Protein AF-A0AA96RI46-F1 (afdb_monomer)

Solvent-accessible surface area (backbone atoms only — not comparable to full-atom values): 29012 Å² total; per-residue (Å²): 142,86,82,88,88,84,88,84,90,83,90,84,85,89,88,83,91,77,85,73,82,79,80,74,73,82,66,78,65,83,76,91,75,81,84,80,93,59,85,74,66,47,48,87,58,18,66,79,43,68,87,56,55,70,72,60,40,50,50,47,32,60,31,29,71,68,66,50,48,71,58,78,46,93,45,34,50,52,57,80,39,73,35,31,41,30,59,48,28,44,33,53,22,52,59,70,65,52,79,62,52,81,82,60,65,77,58,88,30,82,73,49,44,55,82,41,70,85,53,14,86,30,46,25,26,46,53,35,23,37,75,71,60,32,50,80,50,83,42,97,45,36,56,57,44,82,42,74,33,33,32,16,62,49,24,37,26,47,35,29,65,64,73,44,88,68,59,60,85,50,90,62,38,36,50,50,16,41,51,51,17,34,77,60,55,20,38,64,84,89,68,60,42,84,42,72,28,28,38,49,54,50,50,52,35,47,50,23,33,31,54,44,38,63,69,66,49,82,74,75,75,74,74,75,73,76,74,78,73,78,72,78,78,79,74,84,77,79,81,86,80,87,77,87,85,83,89,82,89,87,84,86,85,85,89,82,82,90,80,80,86,76,81,81,78,77,81,72,82,82,77,77,80,70,57,66,38,42,44,37,46,55,43,68,63,58,41,84,39,49,59,65,38,64,45,44,78,48,52,84,41,85,88,45,50,36,19,32,31,62,85,56,50,88,46,45,97,85,38,52,70,65,52,97,86,59,81,43,68,35,77,55,67,40,28,40,18,27,27,19,42,43,92,92,40,42,67,22,56,77,30,77,34,50,38,39,60,41,77,86,75,75,77,78,75,81,74,85,83,78,47,27,45,63,71,49,54,47,53,47,94,80,30,38,36,39,40,30,37,75,37,51,45,33,58,78,37,49,36,37,34,86,28,35,34,39,40,61,73,87,58,64,105,80,69,80,65,42,59,42,83,40,34,40,65,80,46,62,33,33,34,42,29,35,40,58,90,57,90,76,73,91,49,90,82,60,46,49,43,35,36,42,41,43,68,33,22,18,83,86,68,37,47,27,54,83,75,64,32,63,47,74,26,67,39,69,75,69,81,82,76,82,119

Nearest PDB structures (foldseek):
  6cwf-assembly1_A  TM=8.469E-01  e=3.037E-09  Paenibacillus alvei
  7sv5-assembly2_B  TM=8.508E-01  e=4.024E-09  Paenibacillus alvei
  7sv6-assembly1_A  TM=8.430E-01  e=8.848E-09  Paenibacillus alvei
  3pyw-assembly1_A  TM=8.239E-01  e=1.053E-07  Bacillus anthracis
  6tqd-assembly5_E  TM=2.752E-01  e=3.485E-04  Escherichia coli O127:H6 str. E2348/69

Foldseek 3Di:
DDDDDDDDDDDDDDDDDDDDDPPPPPQFDPDDDDDDPDPQDALVQAPVSPPPDPVLSVLRRVCSVLVLADQSDRHHNQQFAFDFLLSLLSNLCSLLVQDFDQVDQDAQAPPAGCPPRPRNSSRSSNRSLVVLVLADAPDNRHNRRGDFDFQLRSLSSLCVSLVDDAQQPDVVSSPRSVVSCCVLQLADPPDDRGDTAGNSRSSSNSSSSSVSNVVSPPDPPPPPPPDPPPDDDPDDDDDDDDDDDDDDDDDDDDDDDDDDDDDDDDDDDDPDDQAAWFFKDKVVFADEDEFFDWIDIDGPPPPWWKFKDWAQDATDPPHDTDDPPDTDTPRAWTKMWMKTDDPRHHIYDIDIGTYHYDYPDDPPDPDPDDWKFWPAWEDDPQQKIKTFIPAFWDFVQQFPQVQKFKDWVPPDDPDDTDTFPTWGPPDRGMIMGGGNVDDQDPPPQWTWMFMFGWRTTGPVRDIHDGPSSGDTHTHHDPPVPPD

Sequence (483 aa):
MRKRFLKPIAVLTIGALLTLPAMASAQEPASANAGHAGPSKISNDFKDLAGVDAALKAKIDALLSKGVFDGVSDDTFGIDQNMTRAQFAKVLSLIYGVKVDSSVKSSTFSDVHADDAANGWALPYIEAAKKAGLIDGMTDTTFDPGDNLTMGQFATALVKGLGKKVDVSGNPWYSDAVKLAIETKVLPEGTDGSKLTTRTDLIVGAYGGQQAYEAAKPTPTPTPTPTPTSTATPTPTDPPVYTDPVPSSTPSPTPAPSETPVPSQTPAPIETPVPTVAAPSANPSGGIVLYETKVSLSSSTEGATIYYTMDGSTPTVNSSVYGPDTIIEIIEAKTIKAIAVKEGMADSAVMSESYTVYLVVTPPSPLPVVPPTVSNAVYELGGILKVTFNLPVDEASAENVENYQLFNMFIGPMGTGFNPSTATLVSPTEVVLDISNWYIPPFLGQSFIQISITGVKGESGQETPFGNGSISCQIILSETLYN

Structure (mmCIF, N/CA/C/O backbone):
data_AF-A0AA96RI46-F1
#
_entry.id   AF-A0AA96RI46-F1
#
loop_
_atom_site.group_PDB
_atom_site.id
_atom_site.type_symbol
_atom_site.label_atom_id
_atom_site.label_alt_id
_atom_site.label_comp_id
_atom_site.label_asym_id
_atom_site.label_entity_id
_atom_site.label_seq_id
_atom_site.pdbx_PDB_ins_code
_atom_site.Cartn_x
_atom_site.Cartn_y
_atom_site.Cartn_z
_atom_site.occupancy
_atom_site.B_iso_or_equiv
_atom_site.auth_seq_id
_atom_site.auth_comp_id
_atom_site.auth_asym_id
_atom_site.auth_atom_id
_atom_site.pdbx_PDB_model_num
ATOM 1 N N . MET A 1 1 ? 50.439 -30.797 -21.793 1.00 44.22 1 MET A N 1
ATOM 2 C CA . MET A 1 1 ? 51.308 -31.309 -20.704 1.00 44.22 1 MET A CA 1
ATOM 3 C C . MET A 1 1 ? 52.209 -30.193 -20.190 1.00 44.22 1 MET A C 1
ATOM 5 O O . MET A 1 1 ? 53.057 -29.751 -20.946 1.00 44.22 1 MET A O 1
ATOM 9 N N . ARG A 1 2 ? 52.024 -29.761 -18.936 1.00 37.09 2 ARG A N 1
ATOM 10 C CA . ARG A 1 2 ? 53.004 -29.137 -18.009 1.00 37.09 2 ARG A CA 1
ATOM 11 C C . ARG A 1 2 ? 52.241 -28.928 -16.687 1.00 37.09 2 ARG A C 1
ATOM 13 O O . ARG A 1 2 ? 51.418 -28.035 -16.599 1.00 37.09 2 ARG A O 1
ATOM 20 N N . LYS A 1 3 ? 52.054 -30.005 -15.918 1.00 35.06 3 LYS A N 1
ATOM 21 C CA . LYS A 1 3 ? 52.792 -30.398 -14.696 1.00 35.06 3 LYS A CA 1
ATOM 22 C C . LYS A 1 3 ? 52.710 -29.369 -13.551 1.00 35.06 3 LYS A C 1
ATOM 24 O O . LYS A 1 3 ? 53.384 -28.351 -13.567 1.00 35.06 3 LYS A O 1
ATOM 29 N N . ARG A 1 4 ? 51.884 -29.759 -12.569 1.00 40.72 4 ARG A N 1
ATOM 30 C CA . ARG A 1 4 ? 51.767 -29.336 -11.162 1.00 40.72 4 ARG A CA 1
ATOM 31 C C . ARG A 1 4 ? 53.091 -28.915 -10.512 1.00 40.72 4 ARG A C 1
ATOM 33 O O . ARG A 1 4 ? 54.067 -29.647 -10.638 1.00 40.72 4 ARG A O 1
ATOM 40 N N . PHE A 1 5 ? 53.021 -27.910 -9.639 1.00 38.81 5 PHE A N 1
ATOM 41 C CA . PHE A 1 5 ? 53.684 -27.956 -8.334 1.00 38.81 5 PHE A CA 1
ATOM 42 C C . PHE A 1 5 ? 52.701 -27.531 -7.240 1.00 38.81 5 PHE A C 1
ATOM 44 O O . PHE A 1 5 ? 51.982 -26.547 -7.363 1.00 38.81 5 PHE A O 1
ATOM 51 N N . LEU A 1 6 ? 52.647 -28.362 -6.206 1.00 33.09 6 LEU A N 1
ATOM 52 C CA . LEU A 1 6 ? 51.838 -28.263 -5.000 1.00 33.09 6 LEU A CA 1
ATOM 53 C C . LEU A 1 6 ? 52.822 -28.309 -3.819 1.00 33.09 6 LEU A C 1
ATOM 55 O O . LEU A 1 6 ? 53.806 -29.046 -3.939 1.00 33.09 6 LEU A O 1
ATOM 59 N N . LYS A 1 7 ? 52.450 -27.664 -2.695 1.00 34.22 7 LYS A N 1
ATOM 60 C CA . LYS A 1 7 ? 52.842 -27.890 -1.272 1.00 34.22 7 LYS A CA 1
ATOM 61 C C . LYS A 1 7 ? 53.678 -26.766 -0.587 1.00 34.22 7 LYS A C 1
ATOM 63 O O . LYS A 1 7 ? 54.442 -26.116 -1.287 1.00 34.22 7 LYS A O 1
ATOM 68 N N . PRO A 1 8 ? 53.711 -26.673 0.773 1.00 43.47 8 PRO A N 1
ATOM 69 C CA . PRO A 1 8 ? 52.581 -26.620 1.737 1.00 43.47 8 PRO A CA 1
ATOM 70 C C . PRO A 1 8 ? 52.885 -25.793 3.052 1.00 43.47 8 PRO A C 1
ATOM 72 O O . PRO A 1 8 ? 53.991 -25.296 3.209 1.00 43.47 8 PRO A O 1
ATOM 75 N N . ILE A 1 9 ? 51.947 -25.788 4.030 1.00 29.34 9 ILE A N 1
ATOM 76 C CA . ILE A 1 9 ? 52.097 -25.574 5.514 1.00 29.34 9 ILE A CA 1
ATOM 77 C C . ILE A 1 9 ? 52.425 -24.122 5.977 1.00 29.34 9 ILE A C 1
ATOM 79 O O . ILE A 1 9 ? 53.428 -23.554 5.581 1.00 29.34 9 ILE A O 1
ATOM 83 N N . ALA A 1 10 ? 51.621 -23.459 6.826 1.00 29.02 10 ALA A N 1
ATOM 84 C CA . ALA A 1 10 ? 51.586 -23.716 8.271 1.00 29.02 10 ALA A CA 1
ATOM 85 C C . ALA A 1 10 ? 50.293 -23.284 8.989 1.00 29.02 10 ALA A C 1
ATOM 87 O O . ALA A 1 10 ? 49.741 -22.211 8.772 1.00 29.02 10 ALA A O 1
ATOM 88 N N . VAL A 1 11 ? 49.886 -24.171 9.896 1.00 31.62 11 VAL A N 1
ATOM 89 C CA . VAL A 1 11 ? 48.886 -24.027 10.953 1.00 31.62 11 VAL A CA 1
ATOM 90 C C . VAL A 1 11 ? 49.450 -23.143 12.071 1.00 31.62 11 VAL A C 1
ATOM 92 O O . VAL A 1 11 ? 50.557 -23.402 12.539 1.00 31.62 11 VAL A O 1
ATOM 95 N N . LEU A 1 12 ? 48.666 -22.179 12.560 1.00 28.02 12 LEU A N 1
ATOM 96 C CA . LEU A 1 12 ? 48.793 -21.670 13.926 1.00 28.02 12 LEU A CA 1
ATOM 97 C C . LEU A 1 12 ? 47.392 -21.510 14.530 1.00 28.02 12 LEU A C 1
ATOM 99 O O . LEU A 1 12 ? 46.624 -20.624 14.168 1.00 28.02 12 LEU A O 1
ATOM 103 N N . THR A 1 13 ? 47.062 -22.437 15.419 1.00 30.72 13 THR A N 1
ATOM 104 C CA . THR A 1 13 ? 45.923 -22.410 16.341 1.00 30.72 13 THR A CA 1
ATOM 105 C C . THR A 1 13 ? 46.302 -21.741 17.668 1.00 30.72 13 THR A C 1
ATOM 107 O O . THR A 1 13 ? 47.483 -21.679 18.002 1.00 30.72 13 THR A O 1
ATOM 110 N N . ILE A 1 14 ? 45.259 -21.402 18.445 1.00 30.70 14 ILE A N 1
ATOM 111 C CA . ILE A 1 14 ? 45.173 -20.781 19.790 1.00 30.70 14 ILE A CA 1
ATOM 112 C C . ILE A 1 14 ? 44.873 -19.276 19.667 1.00 30.70 14 ILE A C 1
ATOM 114 O O . ILE A 1 14 ? 45.691 -18.524 19.166 1.00 30.70 14 ILE A O 1
ATOM 118 N N . GLY A 1 15 ? 43.728 -18.733 20.078 1.00 26.88 15 GLY A N 1
ATOM 119 C CA . GLY A 1 15 ? 42.655 -19.232 20.933 1.00 26.88 15 GLY A CA 1
ATOM 120 C C . GLY A 1 15 ? 42.242 -18.098 21.873 1.00 26.88 15 GLY A C 1
ATOM 121 O O . GLY A 1 15 ? 43.018 -17.737 22.746 1.00 26.88 15 GLY A O 1
ATOM 122 N N . ALA A 1 16 ? 41.046 -17.536 21.699 1.00 29.47 16 ALA A N 1
ATOM 123 C CA . ALA A 1 16 ? 40.357 -16.771 22.737 1.00 29.47 16 ALA A CA 1
ATOM 124 C C . ALA A 1 16 ? 38.857 -16.755 22.425 1.00 29.47 16 ALA A C 1
ATOM 126 O O . ALA A 1 16 ? 38.363 -16.028 21.569 1.00 29.47 16 ALA A O 1
ATOM 127 N N . LEU A 1 17 ? 38.179 -17.657 23.121 1.00 31.42 17 LEU A N 1
ATOM 128 C CA . LEU A 1 17 ? 36.746 -17.846 23.200 1.00 31.42 17 LEU A CA 1
ATOM 129 C C . LEU A 1 17 ? 36.117 -16.637 23.914 1.00 31.42 17 LEU A C 1
ATOM 131 O O . LEU A 1 17 ? 36.340 -16.439 25.105 1.00 31.42 17 LEU A O 1
ATOM 135 N N . LEU A 1 18 ? 35.320 -15.855 23.193 1.00 27.47 18 LEU A N 1
ATOM 136 C CA . LEU A 1 18 ? 34.316 -14.950 23.755 1.00 27.47 18 LEU A CA 1
ATOM 137 C C . LEU A 1 18 ? 33.045 -15.144 22.931 1.00 27.47 18 LEU A C 1
ATOM 139 O O . LEU A 1 18 ? 32.738 -14.414 21.994 1.00 27.47 18 LEU A O 1
ATOM 143 N N . THR A 1 19 ? 32.349 -16.232 23.243 1.00 29.31 19 THR A N 1
ATOM 144 C CA . THR A 1 19 ? 31.004 -16.508 22.751 1.00 29.31 19 THR A CA 1
ATOM 145 C C . THR A 1 19 ? 30.042 -15.531 23.414 1.00 29.31 19 THR A C 1
ATOM 147 O O . THR A 1 19 ? 29.664 -15.710 24.571 1.00 29.31 19 THR A O 1
ATOM 150 N N . LEU A 1 20 ? 29.644 -14.499 22.678 1.00 27.12 20 LEU A N 1
ATOM 151 C CA . LEU A 1 20 ? 28.361 -13.844 22.891 1.00 27.12 20 LEU A CA 1
ATOM 152 C C . LEU A 1 20 ? 27.302 -14.711 22.197 1.00 27.12 20 LEU A C 1
ATOM 154 O O . LEU A 1 20 ? 27.467 -15.004 21.010 1.00 27.12 20 LEU A O 1
ATOM 158 N N . PRO A 1 21 ? 26.240 -15.162 22.883 1.00 28.06 21 PRO A N 1
ATOM 159 C CA . PRO A 1 21 ? 25.139 -15.802 22.192 1.00 28.06 21 PRO A CA 1
ATOM 160 C C . PRO A 1 21 ? 24.423 -14.720 21.381 1.00 28.06 21 PRO A C 1
ATOM 162 O O . PRO A 1 21 ? 23.775 -13.836 21.940 1.00 28.06 21 PRO A O 1
ATOM 165 N N . ALA A 1 22 ? 24.535 -14.781 20.055 1.00 28.97 22 ALA A N 1
ATOM 166 C CA . ALA A 1 22 ? 23.502 -14.220 19.203 1.00 28.97 22 ALA A CA 1
ATOM 167 C C . ALA A 1 22 ? 22.235 -15.028 19.505 1.00 28.97 22 ALA A C 1
ATOM 169 O O . ALA A 1 22 ? 22.104 -16.175 19.080 1.00 28.97 22 ALA A O 1
ATOM 170 N N . MET A 1 23 ? 21.352 -14.457 20.325 1.00 28.44 23 MET A N 1
ATOM 171 C CA . MET A 1 23 ? 19.990 -14.937 20.540 1.00 28.44 23 MET A CA 1
ATOM 172 C C . MET A 1 23 ? 19.224 -14.777 19.221 1.00 28.44 23 MET A C 1
ATOM 174 O O . MET A 1 23 ? 18.426 -13.862 19.051 1.00 28.44 23 MET A O 1
ATOM 178 N N . ALA A 1 24 ? 19.497 -15.659 18.261 1.00 30.08 24 ALA A N 1
ATOM 179 C CA . ALA A 1 24 ? 18.529 -16.012 17.243 1.00 30.08 24 ALA A CA 1
ATOM 180 C C . ALA A 1 24 ? 17.435 -16.785 17.984 1.00 30.08 24 ALA A C 1
ATOM 182 O O . ALA A 1 24 ? 17.559 -17.984 18.229 1.00 30.08 24 ALA A O 1
ATOM 183 N N . SER A 1 25 ? 16.413 -16.065 18.448 1.00 28.69 25 SER A N 1
ATOM 184 C CA . SER A 1 25 ? 15.199 -16.700 18.938 1.00 28.69 25 SER A CA 1
ATOM 185 C C . SER A 1 25 ? 14.606 -17.468 17.764 1.00 28.69 25 SER A C 1
ATOM 187 O O . SER A 1 25 ? 14.089 -16.870 16.823 1.00 28.69 25 SER A O 1
ATOM 189 N N . ALA A 1 26 ? 14.744 -18.792 17.797 1.00 28.08 26 ALA A N 1
ATOM 190 C CA . ALA A 1 26 ? 13.998 -19.693 16.941 1.00 28.08 26 ALA A CA 1
ATOM 191 C C . ALA A 1 26 ? 12.512 -19.453 17.229 1.00 28.08 26 ALA A C 1
ATOM 193 O O . ALA A 1 26 ? 12.006 -19.830 18.283 1.00 28.08 26 ALA A O 1
ATOM 194 N N . GLN A 1 27 ? 11.847 -18.730 16.335 1.00 33.53 27 GLN A N 1
ATOM 195 C CA . GLN A 1 27 ? 10.419 -18.479 16.418 1.00 33.53 27 GLN A CA 1
ATOM 196 C C . GLN A 1 27 ? 9.697 -19.699 15.848 1.00 33.53 27 GLN A C 1
ATOM 198 O O . GLN A 1 27 ? 9.954 -20.102 14.713 1.00 33.53 27 GLN A O 1
ATOM 203 N N . GLU A 1 28 ? 8.840 -20.318 16.661 1.00 29.41 28 GLU A N 1
ATOM 204 C CA . GLU A 1 28 ? 7.953 -21.392 16.221 1.00 29.41 28 GLU A CA 1
ATOM 205 C C . GLU A 1 28 ? 7.093 -20.917 15.037 1.00 29.41 28 GLU A C 1
ATOM 207 O O . GLU A 1 28 ? 6.614 -19.776 15.035 1.00 29.41 28 GLU A O 1
ATOM 212 N N . PRO A 1 29 ? 6.883 -21.762 14.014 1.00 33.34 29 PRO A N 1
ATOM 213 C CA . PRO A 1 29 ? 6.141 -21.365 12.832 1.00 33.34 29 PRO A CA 1
ATOM 214 C C . PRO A 1 29 ? 4.652 -21.235 13.162 1.00 33.34 29 PRO A C 1
ATOM 216 O O . PRO A 1 29 ? 3.993 -22.204 13.546 1.00 33.34 29 PRO A O 1
ATOM 219 N N . ALA A 1 30 ? 4.099 -20.042 12.937 1.00 30.67 30 ALA A N 1
ATOM 220 C CA . ALA A 1 30 ? 2.662 -19.864 12.803 1.00 30.67 30 ALA A CA 1
ATOM 221 C C . ALA A 1 30 ? 2.172 -20.760 11.650 1.00 30.67 30 ALA A C 1
ATOM 223 O O . ALA A 1 30 ? 2.530 -20.577 10.485 1.00 30.67 30 ALA A O 1
ATOM 224 N N . SER A 1 31 ? 1.405 -21.783 12.020 1.00 30.33 31 SER A N 1
ATOM 225 C CA . SER A 1 31 ? 0.902 -22.847 11.158 1.00 30.33 31 SER A CA 1
ATOM 226 C C . SER A 1 31 ? 0.169 -22.312 9.926 1.00 30.33 31 SER A C 1
ATOM 228 O O . SER A 1 31 ? -0.776 -21.531 10.025 1.00 30.33 31 SER A O 1
ATOM 230 N N . ALA A 1 32 ? 0.529 -22.833 8.754 1.00 31.06 32 ALA A N 1
ATOM 231 C CA . ALA A 1 32 ? -0.314 -22.768 7.572 1.00 31.06 32 ALA A CA 1
ATOM 232 C C . ALA A 1 32 ? -1.582 -23.613 7.797 1.00 31.06 32 ALA A C 1
ATOM 234 O O . ALA A 1 32 ? -1.471 -24.804 8.077 1.00 31.06 32 ALA A O 1
ATOM 235 N N . ASN A 1 33 ? -2.767 -23.004 7.681 1.00 34.38 33 ASN A N 1
ATOM 236 C CA . ASN A 1 33 ? -3.896 -23.414 6.825 1.00 34.38 33 ASN A CA 1
ATOM 237 C C . ASN A 1 33 ? -5.237 -22.853 7.354 1.00 34.38 33 ASN A C 1
ATOM 239 O O . ASN A 1 33 ? -5.458 -22.805 8.557 1.00 34.38 33 ASN A O 1
ATOM 243 N N . ALA A 1 34 ? -6.117 -22.492 6.414 1.00 30.05 34 ALA A N 1
ATOM 244 C CA . ALA A 1 34 ? -7.582 -22.424 6.499 1.00 30.05 34 ALA A CA 1
ATOM 245 C C . ALA A 1 34 ? -8.244 -21.877 7.787 1.00 30.05 34 ALA A C 1
ATOM 247 O O . ALA A 1 34 ? -8.296 -22.547 8.808 1.00 30.05 34 ALA A O 1
ATOM 248 N N . GLY A 1 35 ? -8.895 -20.712 7.666 1.00 31.95 35 GLY A N 1
ATOM 249 C CA . GLY A 1 35 ? -10.030 -20.296 8.501 1.00 31.95 35 GLY A CA 1
ATOM 250 C C . GLY A 1 35 ? -9.825 -20.386 10.014 1.00 31.95 35 GLY A C 1
ATOM 251 O O . GLY A 1 35 ? -10.297 -21.328 10.641 1.00 31.95 35 GLY A O 1
ATOM 252 N N . HIS A 1 36 ? -9.217 -19.369 10.626 1.00 33.22 36 HIS A N 1
ATOM 253 C CA . HIS A 1 36 ? -9.275 -19.225 12.080 1.00 33.22 36 HIS A CA 1
ATOM 254 C C . HIS A 1 36 ? -10.469 -18.360 12.489 1.00 33.22 36 HIS A C 1
ATOM 256 O O . HIS A 1 36 ? -10.412 -17.135 12.509 1.00 33.22 36 HIS A O 1
ATOM 262 N N . ALA A 1 37 ? -11.556 -19.051 12.832 1.00 30.48 37 ALA A N 1
ATOM 263 C CA . ALA A 1 37 ? -12.688 -18.546 13.598 1.00 30.48 37 ALA A CA 1
ATOM 264 C C . ALA A 1 37 ? -12.302 -18.381 15.086 1.00 30.48 37 ALA A C 1
ATOM 266 O O . ALA A 1 37 ? -12.837 -19.059 15.961 1.00 30.48 37 ALA A O 1
ATOM 267 N N . GLY A 1 38 ? -11.332 -17.507 15.359 1.00 37.47 38 GLY A N 1
ATOM 268 C CA . GLY A 1 38 ? -11.128 -16.882 16.670 1.00 37.47 38 GLY A CA 1
ATOM 269 C C . GLY A 1 38 ? -11.545 -15.409 16.596 1.00 37.47 38 GLY A C 1
ATOM 270 O O . GLY A 1 38 ? -11.664 -14.887 15.484 1.00 37.47 38 GLY A O 1
ATOM 271 N N . PRO A 1 39 ? -11.797 -14.717 17.724 1.00 47.91 39 PRO A N 1
ATOM 272 C CA . PRO A 1 39 ? -11.994 -13.273 17.672 1.00 47.91 39 PRO A CA 1
ATOM 273 C C . PRO A 1 39 ? -10.748 -12.648 17.033 1.00 47.91 39 PRO A C 1
ATOM 275 O O . PRO A 1 39 ? -9.630 -12.892 17.486 1.00 47.91 39 PRO A O 1
ATOM 278 N N . SER A 1 40 ? -10.938 -11.912 15.935 1.00 65.50 40 SER A N 1
ATOM 279 C CA . SER A 1 40 ? -9.849 -11.189 15.279 1.00 65.50 40 SER A CA 1
ATOM 280 C C . SER A 1 40 ? -9.227 -10.255 16.310 1.00 65.50 40 SER A C 1
ATOM 282 O O . SER A 1 40 ? -9.931 -9.392 16.835 1.00 65.50 40 SER A O 1
ATOM 284 N N . LYS A 1 41 ? -7.938 -10.443 16.616 1.00 81.12 41 LYS A N 1
ATOM 285 C CA . LYS A 1 41 ? -7.224 -9.541 17.524 1.00 81.12 41 LYS A CA 1
ATOM 286 C C . LYS A 1 41 ? -7.273 -8.118 16.971 1.00 81.12 41 LYS A C 1
ATOM 288 O O . LYS A 1 41 ? -7.238 -7.922 15.752 1.00 81.12 41 LYS A O 1
ATOM 293 N N . ILE A 1 42 ? -7.330 -7.152 17.872 1.00 88.25 42 ILE A N 1
ATOM 294 C CA . ILE A 1 42 ? -7.233 -5.721 17.591 1.00 88.25 42 ILE A CA 1
ATOM 295 C C . ILE A 1 42 ? -5.983 -5.145 18.258 1.00 88.25 42 ILE A C 1
ATOM 297 O O . ILE A 1 42 ? -5.332 -5.781 19.083 1.00 88.25 42 ILE A O 1
ATOM 301 N N . SER A 1 43 ? -5.646 -3.910 17.923 1.00 82.62 43 SER A N 1
ATOM 302 C CA . SER A 1 43 ? -4.471 -3.184 18.394 1.00 82.62 43 SER A CA 1
ATOM 303 C C . SER A 1 43 ? -4.392 -3.112 19.922 1.00 82.62 43 SER A C 1
ATOM 305 O O . SER A 1 43 ? -3.301 -3.173 20.483 1.00 82.62 43 SER A O 1
ATOM 307 N N . ASN A 1 44 ? -5.539 -3.061 20.604 1.00 87.12 44 ASN A N 1
ATOM 308 C CA . ASN A 1 44 ? -5.618 -3.052 22.067 1.00 87.12 44 ASN A CA 1
ATOM 309 C C . ASN A 1 44 ? -5.211 -4.381 22.725 1.00 87.12 44 ASN A C 1
ATOM 311 O O . ASN A 1 44 ? -4.920 -4.388 23.921 1.00 87.12 44 ASN A O 1
ATOM 315 N N . ASP A 1 45 ? -5.156 -5.482 21.973 1.00 89.69 45 ASP A N 1
ATOM 316 C CA . ASP A 1 45 ? -4.709 -6.779 22.490 1.00 89.69 45 ASP A CA 1
ATOM 317 C C . ASP A 1 45 ? -3.175 -6.866 22.603 1.00 89.69 45 ASP A C 1
ATOM 319 O O . ASP A 1 45 ? -2.646 -7.802 23.206 1.00 89.69 45 ASP A O 1
ATOM 323 N N . PHE A 1 46 ? -2.447 -5.884 22.056 1.00 91.06 46 PHE A N 1
ATOM 324 C CA . PHE A 1 46 ? -0.988 -5.867 22.019 1.00 91.06 46 PHE A CA 1
ATOM 325 C C . PHE A 1 46 ? -0.406 -4.798 22.947 1.00 91.06 46 PHE A C 1
ATOM 327 O O . PHE A 1 46 ? -0.677 -3.600 22.826 1.00 91.06 46 PHE A O 1
ATOM 334 N N . LYS A 1 47 ? 0.454 -5.222 23.874 1.00 91.88 47 LYS A N 1
ATOM 335 C CA . LYS A 1 47 ? 1.032 -4.357 24.914 1.00 91.88 47 LYS A CA 1
ATOM 336 C C . LYS A 1 47 ? 1.952 -3.287 24.341 1.00 91.88 47 LYS A C 1
ATOM 338 O O . LYS A 1 47 ? 1.954 -2.155 24.822 1.00 91.88 47 LYS A O 1
ATOM 343 N N . ASP A 1 48 ? 2.722 -3.635 23.316 1.00 92.00 48 ASP A N 1
ATOM 344 C CA . ASP A 1 48 ? 3.652 -2.728 22.641 1.00 92.00 48 ASP A CA 1
ATOM 345 C C . ASP A 1 48 ? 2.945 -1.677 21.771 1.00 92.00 48 ASP A C 1
ATOM 347 O O . ASP A 1 48 ? 3.578 -0.720 21.334 1.00 92.00 48 ASP A O 1
ATOM 351 N N . LEU A 1 49 ? 1.624 -1.786 21.587 1.00 90.31 49 LEU A N 1
ATOM 352 C CA . LEU A 1 49 ? 0.817 -0.778 20.901 1.00 90.31 49 LEU A CA 1
ATOM 353 C C . LEU A 1 49 ? 0.170 0.240 21.847 1.00 90.31 49 LEU A C 1
ATOM 355 O O . LEU A 1 49 ? -0.424 1.210 21.378 1.00 90.31 49 LEU A O 1
ATOM 359 N N . ALA A 1 50 ? 0.293 0.092 23.171 1.00 86.69 50 ALA A N 1
ATOM 360 C CA . ALA A 1 50 ? -0.397 0.958 24.132 1.00 86.69 50 ALA A CA 1
ATOM 361 C C . ALA A 1 50 ? -0.138 2.461 23.886 1.00 86.69 50 ALA A C 1
ATOM 363 O O . ALA A 1 50 ? -1.085 3.249 23.872 1.00 86.69 50 ALA A O 1
ATOM 364 N N . GLY A 1 51 ? 1.112 2.842 23.598 1.00 84.38 51 GLY A N 1
ATOM 365 C CA . GLY A 1 51 ? 1.534 4.230 23.350 1.00 84.38 51 GLY A CA 1
ATOM 366 C C . GLY A 1 51 ? 1.386 4.732 21.909 1.00 84.38 51 GLY A C 1
ATOM 367 O O . GLY A 1 51 ? 1.750 5.870 21.629 1.00 84.38 51 GLY A O 1
ATOM 368 N N . VAL A 1 52 ? 0.877 3.905 20.996 1.00 82.62 52 VAL A N 1
ATOM 369 C CA . VAL A 1 52 ? 0.728 4.251 19.575 1.00 82.62 52 VAL A CA 1
ATOM 370 C C . VAL A 1 52 ? -0.486 5.155 19.369 1.00 82.62 52 VAL A C 1
ATOM 372 O O . VAL A 1 52 ? -1.514 4.982 20.034 1.00 82.62 52 VAL A O 1
ATOM 375 N N . ASP A 1 53 ? -0.380 6.120 18.457 1.00 84.75 53 ASP A N 1
ATOM 376 C CA . ASP A 1 53 ? -1.464 7.051 18.155 1.00 84.75 53 ASP A CA 1
ATOM 377 C C . ASP A 1 53 ? -2.684 6.352 17.527 1.00 84.75 53 ASP A C 1
ATOM 379 O O . ASP A 1 53 ? -2.598 5.265 16.948 1.00 84.75 53 ASP A O 1
ATOM 383 N N . ALA A 1 54 ? -3.849 6.991 17.649 1.00 78.56 54 ALA A N 1
ATOM 384 C CA . ALA A 1 54 ? -5.116 6.424 17.194 1.00 78.56 54 ALA A CA 1
ATOM 385 C C . ALA A 1 54 ? -5.161 6.189 15.673 1.00 78.56 54 ALA A C 1
ATOM 387 O O . ALA A 1 54 ? -5.766 5.215 15.227 1.00 78.56 54 ALA A O 1
ATOM 388 N N . ALA A 1 55 ? -4.499 7.034 14.874 1.00 78.62 55 ALA A N 1
ATOM 389 C CA . ALA A 1 55 ? -4.516 6.904 13.421 1.00 78.62 55 ALA A CA 1
ATOM 390 C C . ALA A 1 55 ? -3.693 5.692 12.962 1.00 78.62 55 ALA A C 1
ATOM 392 O O . ALA A 1 55 ? -4.114 4.966 12.059 1.00 78.62 55 ALA A O 1
ATOM 393 N N . LEU A 1 56 ? -2.540 5.435 13.585 1.00 76.44 56 LEU A N 1
ATOM 394 C CA . LEU A 1 56 ? -1.759 4.230 13.314 1.00 76.44 56 LEU A CA 1
ATOM 395 C C . LEU A 1 56 ? -2.454 2.967 13.848 1.00 76.44 56 LEU A C 1
ATOM 397 O O . LEU A 1 56 ? -2.490 1.965 13.134 1.00 76.44 56 LEU A O 1
ATOM 401 N N . LYS A 1 57 ? -3.093 3.022 15.025 1.00 81.69 57 LYS A N 1
ATOM 402 C CA . LYS A 1 57 ? -3.927 1.916 15.538 1.00 81.69 57 LYS A CA 1
ATOM 403 C C . LYS A 1 57 ? -5.066 1.545 14.587 1.00 81.69 57 LYS A C 1
ATOM 405 O O . LYS A 1 57 ? -5.224 0.370 14.279 1.00 81.69 57 LYS A O 1
ATOM 410 N N . ALA A 1 58 ? -5.775 2.526 14.027 1.00 80.25 58 ALA A N 1
ATOM 411 C CA . ALA A 1 58 ? -6.833 2.267 13.049 1.00 80.25 58 ALA A CA 1
ATOM 412 C C . ALA A 1 58 ? -6.312 1.538 11.793 1.00 80.25 58 ALA A C 1
ATOM 414 O O . ALA A 1 58 ? -6.957 0.616 11.293 1.00 80.25 58 ALA A O 1
ATOM 415 N N . LYS A 1 59 ? -5.114 1.896 11.304 1.00 84.56 59 LYS A N 1
ATOM 416 C CA . LYS A 1 59 ? -4.466 1.184 10.185 1.00 84.56 59 LYS A CA 1
ATOM 417 C C . LYS A 1 59 ? -4.111 -0.254 10.559 1.00 84.56 59 LYS A C 1
ATOM 419 O O . LYS A 1 59 ? -4.292 -1.153 9.743 1.00 84.56 59 LYS A O 1
ATOM 424 N N . ILE A 1 60 ? -3.611 -0.464 11.777 1.00 84.94 60 ILE A N 1
ATOM 425 C CA . ILE A 1 60 ? -3.297 -1.796 12.308 1.00 84.94 60 ILE A CA 1
ATOM 426 C C . ILE A 1 60 ? -4.568 -2.647 12.346 1.00 84.94 60 ILE A C 1
ATOM 428 O O . ILE A 1 60 ? -4.582 -3.729 11.766 1.00 84.94 60 ILE A O 1
ATOM 432 N N . ASP A 1 61 ? -5.652 -2.134 12.924 1.00 83.69 61 ASP A N 1
ATOM 433 C CA . ASP A 1 61 ? -6.931 -2.846 13.056 1.00 83.69 61 ASP A CA 1
ATOM 434 C C . ASP A 1 61 ? -7.549 -3.192 11.694 1.00 83.69 61 ASP A C 1
ATOM 436 O O . ASP A 1 61 ? -8.017 -4.314 11.464 1.00 83.69 61 ASP A O 1
ATOM 440 N N . ALA A 1 62 ? -7.473 -2.263 10.738 1.00 82.00 62 ALA A N 1
ATOM 441 C CA . ALA A 1 62 ? -7.932 -2.484 9.369 1.00 82.00 62 ALA A CA 1
ATOM 442 C C . ALA A 1 62 ? -7.147 -3.588 8.638 1.00 82.00 62 ALA A C 1
ATOM 444 O O . ALA A 1 62 ? -7.692 -4.261 7.763 1.00 82.00 62 ALA A O 1
ATOM 445 N N . LEU A 1 63 ? -5.868 -3.778 8.967 1.00 84.88 63 LEU A N 1
ATOM 446 C CA . LEU A 1 63 ? -5.025 -4.804 8.355 1.00 84.88 63 LEU A CA 1
ATOM 447 C C . LEU A 1 63 ? -5.077 -6.144 9.109 1.00 84.88 63 LEU A C 1
ATOM 449 O O . LEU A 1 63 ? -5.016 -7.193 8.463 1.00 84.88 63 LEU A O 1
ATOM 453 N N . LEU A 1 64 ? -5.243 -6.122 10.436 1.00 83.50 64 LEU A N 1
ATOM 454 C CA . LEU A 1 64 ? -5.498 -7.303 11.271 1.00 83.50 64 LEU A CA 1
ATOM 455 C C . LEU A 1 64 ? -6.820 -7.974 10.880 1.00 83.50 64 LEU A C 1
ATOM 457 O O . LEU A 1 64 ? -6.846 -9.172 10.611 1.00 83.50 64 LEU A O 1
ATOM 461 N N . SER A 1 65 ? -7.899 -7.196 10.738 1.00 81.75 65 SER A N 1
ATOM 462 C CA . SER A 1 65 ? -9.219 -7.709 10.325 1.00 81.75 65 SER A CA 1
ATOM 463 C C . SER A 1 65 ? -9.224 -8.356 8.934 1.00 81.75 65 SER A C 1
ATOM 465 O O . SER A 1 65 ? -10.061 -9.210 8.642 1.00 81.75 65 SER A O 1
ATOM 467 N N . LYS A 1 66 ? -8.267 -7.986 8.075 1.00 75.69 66 LYS A N 1
ATOM 468 C CA . LYS A 1 66 ? -8.059 -8.577 6.743 1.00 75.69 66 LYS A CA 1
ATOM 469 C C . LYS A 1 66 ? -7.062 -9.742 6.745 1.00 75.69 66 LYS A C 1
ATOM 471 O O . LYS A 1 66 ? -6.800 -10.307 5.684 1.00 75.69 66 LYS A O 1
ATOM 476 N N . GLY A 1 67 ? -6.479 -10.083 7.895 1.00 81.25 67 GLY A N 1
ATOM 477 C CA . GLY A 1 67 ? -5.448 -11.118 8.025 1.00 81.25 67 GLY A CA 1
ATOM 478 C C . GLY A 1 67 ? -4.132 -10.779 7.316 1.00 81.25 67 GLY A C 1
ATOM 479 O O . GLY A 1 67 ? -3.353 -11.679 6.996 1.00 81.25 67 GLY A O 1
ATOM 480 N N . VAL A 1 68 ? -3.889 -9.495 7.020 1.00 85.81 68 VAL A N 1
ATOM 481 C CA . VAL A 1 68 ? -2.664 -9.037 6.342 1.00 85.81 68 VAL A CA 1
ATOM 482 C C . VAL A 1 68 ? -1.481 -9.071 7.309 1.00 85.81 68 VAL A C 1
ATOM 484 O O . VAL A 1 68 ? -0.380 -9.471 6.929 1.00 85.81 68 VAL A O 1
ATOM 487 N N . PHE A 1 69 ? -1.724 -8.678 8.559 1.00 85.50 69 PHE A N 1
ATOM 488 C CA . PHE A 1 69 ? -0.760 -8.731 9.652 1.00 85.50 69 PHE A CA 1
ATOM 489 C C . PHE A 1 69 ? -1.287 -9.623 10.773 1.00 85.50 69 PHE A C 1
ATOM 491 O O . PHE A 1 69 ? -2.490 -9.778 10.938 1.00 85.50 69 PHE A O 1
ATOM 498 N N . ASP A 1 70 ? -0.351 -10.152 11.554 1.00 82.12 70 ASP A N 1
ATOM 499 C CA . ASP A 1 70 ? -0.581 -10.921 12.778 1.00 82.12 70 ASP A CA 1
ATOM 500 C C . ASP A 1 70 ? 0.319 -10.359 13.897 1.00 82.12 70 ASP A C 1
ATOM 502 O O . ASP A 1 70 ? 1.198 -9.538 13.628 1.00 82.12 70 ASP A O 1
ATOM 506 N N . GLY A 1 71 ? 0.147 -10.787 15.146 1.00 82.38 71 GLY A N 1
ATOM 507 C CA . GLY A 1 71 ? 1.141 -10.519 16.196 1.00 82.38 71 GLY A CA 1
ATOM 508 C C . GLY A 1 71 ? 2.427 -11.325 15.991 1.00 82.38 71 GLY A C 1
ATOM 509 O O . GLY A 1 71 ? 2.401 -12.376 15.351 1.00 82.38 71 GLY A O 1
ATOM 510 N N . VAL A 1 72 ? 3.554 -10.865 16.547 1.00 81.38 72 VAL A N 1
ATOM 511 C CA . VAL A 1 72 ? 4.767 -11.707 16.662 1.00 81.38 72 VAL A CA 1
ATOM 512 C C . VAL A 1 72 ? 4.672 -12.673 17.843 1.00 81.38 72 VAL A C 1
ATOM 514 O O . VAL A 1 72 ? 5.323 -13.715 17.840 1.00 81.38 72 VAL A O 1
ATOM 517 N N . SER A 1 73 ? 3.833 -12.349 18.827 1.00 83.94 73 SER A N 1
ATOM 518 C CA . SER A 1 73 ? 3.398 -13.239 19.901 1.00 83.94 73 SER A CA 1
ATOM 519 C C . SER A 1 73 ? 1.925 -12.982 20.231 1.00 83.94 73 SER A C 1
ATOM 521 O O . SER A 1 73 ? 1.237 -12.212 19.552 1.00 83.94 73 SER A O 1
ATOM 523 N N . ASP A 1 74 ? 1.430 -13.615 21.295 1.00 84.19 74 ASP A N 1
ATOM 524 C CA . ASP A 1 74 ? 0.050 -13.437 21.719 1.00 84.19 74 ASP A CA 1
ATOM 525 C C . ASP A 1 74 ? -0.301 -12.023 22.188 1.00 84.19 74 ASP A C 1
ATOM 527 O O . ASP A 1 74 ? -1.448 -11.610 22.023 1.00 84.19 74 ASP A O 1
ATOM 531 N N . ASP A 1 75 ? 0.663 -11.294 22.738 1.00 90.94 75 ASP A N 1
ATOM 532 C CA . ASP A 1 75 ? 0.476 -9.976 23.350 1.00 90.94 75 ASP A CA 1
ATOM 533 C C . ASP A 1 75 ? 1.455 -8.919 22.818 1.00 90.94 75 ASP A C 1
ATOM 535 O O . ASP A 1 75 ? 1.482 -7.797 23.326 1.00 90.94 75 ASP A O 1
ATOM 539 N N . THR A 1 76 ? 2.269 -9.267 21.817 1.00 90.12 76 THR A N 1
ATOM 540 C CA . THR A 1 76 ? 3.259 -8.375 21.206 1.00 90.12 76 THR A CA 1
ATOM 541 C C . THR A 1 76 ? 3.084 -8.344 19.695 1.00 90.12 76 THR A C 1
ATOM 543 O O . THR A 1 76 ? 3.093 -9.378 19.019 1.00 90.12 76 THR A O 1
ATOM 546 N N . PHE A 1 77 ? 2.946 -7.141 19.149 1.00 91.19 77 PHE A N 1
ATOM 547 C CA . PHE A 1 77 ? 2.760 -6.916 17.725 1.00 91.19 77 PHE A CA 1
ATOM 548 C C . PHE A 1 77 ? 4.089 -6.785 16.964 1.00 91.19 77 PHE A C 1
ATOM 550 O O . PHE A 1 77 ? 4.179 -7.203 15.810 1.00 91.19 77 PHE A O 1
ATOM 557 N N . GLY A 1 78 ? 5.131 -6.253 17.607 1.00 91.00 78 GLY A N 1
ATOM 558 C CA . GLY A 1 78 ? 6.466 -6.066 17.036 1.00 91.00 78 GLY A CA 1
ATOM 559 C C . GLY A 1 78 ? 6.580 -4.809 16.170 1.00 91.00 78 GLY A C 1
ATOM 560 O O . GLY A 1 78 ? 7.223 -4.849 15.124 1.00 91.00 78 GLY A O 1
ATOM 561 N N . ILE A 1 79 ? 5.932 -3.707 16.562 1.00 88.25 79 ILE A N 1
ATOM 562 C CA . ILE A 1 79 ? 5.733 -2.516 15.709 1.00 88.25 79 ILE A CA 1
ATOM 563 C C . ILE A 1 79 ? 7.025 -1.855 15.181 1.00 88.25 79 ILE A C 1
ATOM 565 O O . ILE A 1 79 ? 7.055 -1.356 14.051 1.00 88.25 79 ILE A O 1
ATOM 569 N N . ASP A 1 80 ? 8.110 -1.919 15.950 1.00 86.12 80 ASP A N 1
ATOM 570 C CA . ASP A 1 80 ? 9.411 -1.340 15.585 1.00 86.12 80 ASP A CA 1
ATOM 571 C C . ASP A 1 80 ? 10.388 -2.359 14.983 1.00 86.12 80 ASP A C 1
ATOM 573 O O . ASP A 1 80 ? 11.509 -2.009 14.615 1.00 86.12 80 ASP A O 1
ATOM 577 N N . GLN A 1 81 ? 9.989 -3.630 14.875 1.00 84.81 81 GLN A N 1
ATOM 578 C CA . GLN A 1 81 ? 10.862 -4.670 14.338 1.00 84.81 81 GLN A CA 1
ATOM 579 C C . GLN A 1 81 ? 11.031 -4.515 12.828 1.00 84.81 81 GLN A C 1
ATOM 581 O O . GLN A 1 81 ? 10.085 -4.180 12.113 1.00 84.81 81 GLN A O 1
ATOM 586 N N . ASN A 1 82 ? 12.236 -4.800 12.334 1.00 86.62 82 ASN A N 1
ATOM 587 C CA . ASN A 1 82 ? 12.460 -4.932 10.901 1.00 86.62 82 ASN A CA 1
ATOM 588 C C . ASN A 1 82 ? 11.725 -6.155 10.362 1.00 86.62 82 ASN A C 1
ATOM 590 O O . ASN A 1 82 ? 11.567 -7.165 11.049 1.00 86.62 82 ASN A O 1
ATOM 594 N N . MET A 1 83 ? 11.288 -6.040 9.115 1.00 81.75 83 MET A N 1
ATOM 595 C CA . MET A 1 83 ? 10.485 -7.057 8.456 1.00 81.75 83 MET A CA 1
ATOM 596 C C . MET A 1 83 ? 11.286 -7.783 7.383 1.00 81.75 83 MET A C 1
ATOM 598 O O . MET A 1 83 ? 12.029 -7.172 6.609 1.00 81.75 83 MET A O 1
ATOM 602 N N . THR A 1 84 ? 11.092 -9.097 7.329 1.00 89.75 84 THR A N 1
ATOM 603 C CA . THR A 1 84 ? 11.744 -9.966 6.345 1.00 89.75 84 THR A CA 1
ATOM 604 C C . THR A 1 84 ? 11.073 -9.867 4.977 1.00 89.75 84 THR A C 1
ATOM 606 O O . THR A 1 84 ? 9.872 -9.583 4.860 1.00 89.75 84 THR A O 1
ATOM 609 N N . ARG A 1 85 ? 11.828 -10.175 3.920 1.00 94.81 85 ARG A N 1
ATOM 610 C CA . ARG A 1 85 ? 11.309 -10.260 2.546 1.00 94.81 85 ARG A CA 1
ATOM 611 C C . ARG A 1 85 ? 10.199 -11.313 2.398 1.00 94.81 85 ARG A C 1
ATOM 613 O O . ARG A 1 85 ? 9.260 -11.099 1.630 1.00 94.81 85 ARG A O 1
ATOM 620 N N . ALA A 1 86 ? 10.241 -12.396 3.177 1.00 89.88 86 ALA A N 1
ATOM 621 C CA . ALA A 1 86 ? 9.170 -13.392 3.269 1.00 89.88 86 ALA A CA 1
ATOM 622 C C . ALA A 1 86 ? 7.842 -12.798 3.774 1.00 89.88 86 ALA A C 1
ATOM 624 O O . ALA A 1 86 ? 6.793 -12.960 3.144 1.00 89.88 86 ALA A O 1
ATOM 625 N N . GLN A 1 87 ? 7.880 -12.064 4.889 1.00 86.94 87 GLN A N 1
ATOM 626 C CA . GLN A 1 87 ? 6.692 -11.409 5.447 1.00 86.94 87 GLN A CA 1
ATOM 627 C C . GLN A 1 87 ? 6.118 -10.357 4.503 1.00 86.94 87 GLN A C 1
ATOM 629 O O . GLN A 1 87 ? 4.904 -10.269 4.319 1.00 86.94 87 GLN A O 1
ATOM 634 N N . PHE A 1 88 ? 6.997 -9.609 3.853 1.00 92.56 88 PHE A N 1
ATOM 635 C CA . PHE A 1 88 ? 6.628 -8.637 2.839 1.00 92.56 88 PHE A CA 1
ATOM 636 C C . PHE A 1 88 ? 5.876 -9.255 1.645 1.00 92.56 88 PHE A C 1
ATOM 638 O O . PHE A 1 88 ? 4.846 -8.716 1.234 1.00 92.56 88 PHE A O 1
ATOM 645 N N . ALA A 1 89 ? 6.316 -10.410 1.132 1.00 91.25 89 ALA A N 1
ATOM 646 C CA . ALA A 1 89 ? 5.630 -11.093 0.031 1.00 91.25 89 ALA A CA 1
ATOM 647 C C . ALA A 1 89 ? 4.189 -11.508 0.395 1.00 91.25 89 ALA A C 1
ATOM 649 O O . ALA A 1 89 ? 3.277 -11.365 -0.429 1.00 91.25 89 ALA A O 1
ATOM 650 N N . LYS A 1 90 ? 3.959 -11.964 1.638 1.00 87.38 90 LYS A N 1
ATOM 651 C CA . LYS A 1 90 ? 2.604 -12.225 2.159 1.00 87.38 90 LYS A CA 1
ATOM 652 C C . LYS A 1 90 ? 1.770 -10.947 2.170 1.00 87.38 90 LYS A C 1
ATOM 654 O O . LYS A 1 90 ? 0.674 -10.950 1.614 1.00 87.38 90 LYS A O 1
ATOM 659 N N . VAL A 1 91 ? 2.292 -9.863 2.747 1.00 90.88 91 VAL A N 1
ATOM 660 C CA . VAL A 1 91 ? 1.574 -8.580 2.841 1.00 90.88 91 VAL A CA 1
ATOM 661 C C . VAL A 1 91 ? 1.131 -8.098 1.461 1.00 90.88 91 VAL A C 1
ATOM 663 O O . VAL A 1 91 ? -0.058 -7.854 1.268 1.00 90.88 91 VAL A O 1
ATOM 666 N N . LEU A 1 92 ? 2.040 -8.041 0.483 1.00 89.56 92 LEU A N 1
ATOM 667 C CA . LEU A 1 92 ? 1.711 -7.626 -0.887 1.00 89.56 92 LEU A CA 1
ATOM 668 C C . LEU A 1 92 ? 0.634 -8.494 -1.533 1.00 89.56 92 LEU A C 1
ATOM 670 O O . LEU A 1 92 ? -0.307 -7.976 -2.133 1.00 89.56 92 LEU A O 1
ATOM 674 N N . SER A 1 93 ? 0.776 -9.814 -1.407 1.00 85.19 93 SER A N 1
ATOM 675 C CA . SER A 1 93 ? -0.180 -10.755 -1.988 1.00 85.19 93 SER A CA 1
ATOM 676 C C . SER A 1 93 ? -1.586 -10.504 -1.449 1.00 85.19 93 SER A C 1
ATOM 678 O O . SER A 1 93 ? -2.550 -10.514 -2.210 1.00 85.19 93 SER A O 1
ATOM 680 N N . LEU A 1 94 ? -1.706 -10.234 -0.147 1.00 85.00 94 LEU A N 1
ATOM 681 C CA . LEU A 1 94 ? -2.99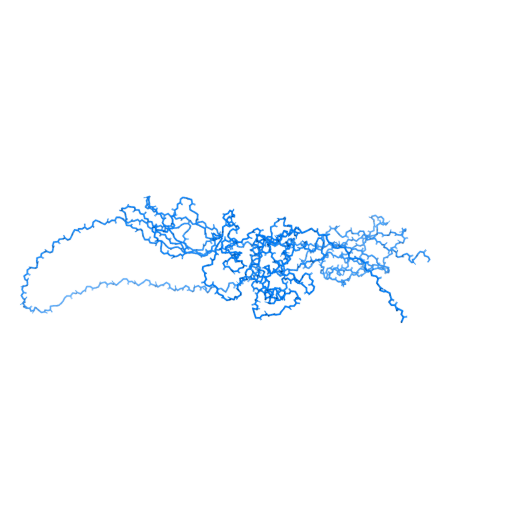5 -10.029 0.503 1.00 85.00 94 LEU A CA 1
ATOM 682 C C . LEU A 1 94 ? -3.592 -8.647 0.206 1.00 85.00 94 LEU A C 1
ATOM 684 O O . LEU A 1 94 ? -4.775 -8.571 -0.123 1.00 85.00 94 LEU A O 1
ATOM 688 N N . ILE A 1 95 ? -2.807 -7.564 0.257 1.00 86.19 95 ILE A N 1
ATOM 689 C CA . ILE A 1 95 ? -3.352 -6.211 0.026 1.00 86.19 95 ILE A CA 1
ATOM 690 C C . ILE A 1 95 ? -3.820 -5.987 -1.414 1.00 86.19 95 ILE A C 1
ATOM 692 O O . ILE A 1 95 ? -4.789 -5.259 -1.618 1.00 86.19 95 ILE A O 1
ATOM 696 N N . TYR A 1 96 ? -3.179 -6.636 -2.392 1.00 83.00 96 TYR A N 1
ATOM 697 C CA . TYR A 1 96 ? -3.568 -6.569 -3.805 1.00 83.00 96 TYR A CA 1
ATOM 698 C C . TYR A 1 96 ? -4.502 -7.713 -4.227 1.00 83.00 96 TYR A C 1
ATOM 700 O O . TYR A 1 96 ? -4.845 -7.826 -5.402 1.00 83.00 96 TYR A O 1
ATOM 708 N N . GLY A 1 97 ? -4.929 -8.570 -3.290 1.00 83.69 97 GLY A N 1
ATOM 709 C CA . GLY A 1 97 ? -5.860 -9.666 -3.572 1.00 83.69 97 GLY A CA 1
ATOM 710 C C . GLY A 1 97 ? -5.318 -10.700 -4.564 1.00 83.69 97 GLY A C 1
ATOM 711 O O . GLY A 1 97 ? -6.084 -11.293 -5.326 1.00 83.69 97 GLY A O 1
ATOM 712 N N . VAL A 1 98 ? -3.999 -10.911 -4.586 1.00 82.31 98 VAL A N 1
ATOM 713 C CA . VAL A 1 98 ? -3.357 -11.911 -5.441 1.00 82.31 98 VAL A CA 1
ATOM 714 C C . VAL A 1 98 ? -3.838 -13.299 -5.032 1.00 82.31 98 VAL A C 1
ATOM 716 O O . VAL A 1 98 ? -3.829 -13.669 -3.858 1.00 82.31 98 VAL A O 1
ATOM 719 N N . LYS A 1 99 ? -4.236 -14.107 -6.016 1.00 82.94 99 LYS A N 1
ATOM 720 C CA . LYS A 1 99 ? -4.629 -15.494 -5.771 1.00 82.94 99 LYS A CA 1
ATOM 721 C C . LYS A 1 99 ? -3.405 -16.329 -5.385 1.00 82.94 99 LYS A C 1
ATOM 723 O O . LYS A 1 99 ? -2.574 -16.640 -6.237 1.00 82.94 99 LYS A O 1
ATOM 728 N N . VAL A 1 100 ? -3.344 -16.730 -4.119 1.00 81.75 100 VAL A N 1
ATOM 729 C CA . VAL A 1 100 ? -2.288 -17.590 -3.572 1.00 81.75 100 VAL A CA 1
ATOM 730 C C . VAL A 1 100 ? -2.704 -19.056 -3.672 1.00 81.75 100 VAL A C 1
ATOM 732 O O . VAL A 1 100 ? -3.766 -19.445 -3.188 1.00 81.75 100 VAL A O 1
ATOM 735 N N . ASP A 1 101 ? -1.861 -19.874 -4.298 1.00 81.56 101 ASP A N 1
ATOM 736 C CA . ASP A 1 101 ? -2.035 -21.325 -4.354 1.00 81.56 101 ASP A CA 1
ATOM 737 C C . ASP A 1 101 ? -1.185 -21.990 -3.262 1.00 81.56 101 ASP A C 1
ATOM 739 O O . ASP A 1 101 ? 0.029 -22.134 -3.391 1.00 81.56 101 ASP A O 1
ATOM 743 N N . SER A 1 102 ? -1.825 -22.402 -2.167 1.00 81.62 102 SER A N 1
ATOM 744 C CA . SER A 1 102 ? -1.158 -23.045 -1.026 1.00 81.62 102 SER A CA 1
ATOM 745 C C . SER A 1 102 ? -0.653 -24.466 -1.317 1.00 81.62 102 SER A C 1
ATOM 747 O O . SER A 1 102 ? 0.067 -25.052 -0.497 1.00 81.62 102 SER A O 1
ATOM 749 N N . SER A 1 103 ? -1.009 -25.038 -2.474 1.00 81.56 103 SER A N 1
ATOM 750 C CA . SER A 1 103 ? -0.545 -26.364 -2.885 1.00 81.56 103 SER A CA 1
ATOM 751 C C . SER A 1 103 ? 0.875 -26.358 -3.455 1.00 81.56 103 SER A C 1
ATOM 753 O O . SER A 1 103 ? 1.496 -27.419 -3.517 1.00 81.56 103 SER A O 1
ATOM 755 N N . VAL A 1 104 ? 1.426 -25.188 -3.801 1.00 80.31 104 VAL A N 1
ATOM 756 C CA . VAL A 1 104 ? 2.788 -25.053 -4.337 1.00 80.31 104 VAL A CA 1
ATOM 757 C C . VAL A 1 104 ? 3.817 -25.504 -3.294 1.00 80.31 104 VAL A C 1
ATOM 759 O O . VAL A 1 104 ? 3.811 -25.036 -2.155 1.00 80.31 104 VAL A O 1
ATOM 762 N N . LYS A 1 105 ? 4.701 -26.435 -3.682 1.00 88.56 105 LYS A N 1
ATOM 763 C CA . LYS A 1 105 ? 5.771 -26.994 -2.824 1.00 88.56 105 LYS A CA 1
ATOM 764 C C . LYS A 1 105 ? 7.189 -26.731 -3.328 1.00 88.56 105 LYS A C 1
ATOM 766 O O . LYS A 1 105 ? 8.143 -27.034 -2.621 1.00 88.56 105 LYS A O 1
ATOM 771 N N . SER A 1 106 ? 7.334 -26.181 -4.528 1.00 90.19 106 SER A N 1
ATOM 772 C CA . SER A 1 106 ? 8.624 -25.880 -5.152 1.00 90.19 106 SER A CA 1
ATOM 773 C C . SER A 1 106 ? 8.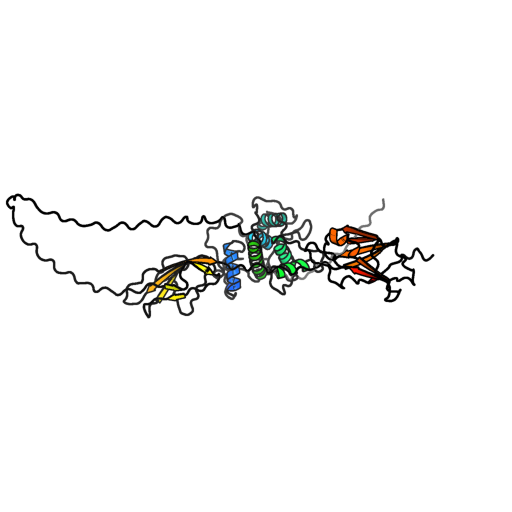642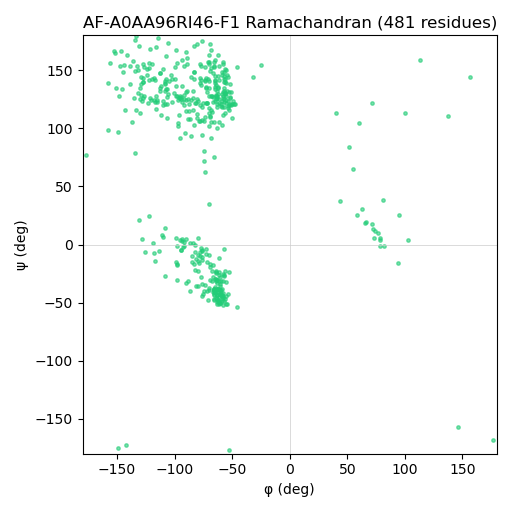 -24.443 -5.648 1.00 90.19 106 SER A C 1
ATOM 775 O O . SER A 1 106 ? 7.663 -23.993 -6.241 1.00 90.19 106 SER A O 1
ATOM 777 N N . SER A 1 107 ? 9.761 -23.761 -5.429 1.00 93.69 107 SER A N 1
ATOM 778 C CA . SER A 1 107 ? 9.979 -22.373 -5.830 1.00 93.69 107 SER A CA 1
ATOM 779 C C . SER A 1 107 ? 10.752 -22.275 -7.147 1.00 93.69 107 SER A C 1
ATOM 781 O O . SER A 1 107 ? 11.499 -23.184 -7.516 1.00 93.69 107 SER A O 1
ATOM 783 N N . THR A 1 108 ? 10.591 -21.149 -7.838 1.00 94.00 108 THR A N 1
ATOM 784 C CA . THR A 1 108 ? 11.458 -20.729 -8.948 1.00 94.00 108 THR A CA 1
ATOM 785 C C . THR A 1 108 ? 12.774 -20.121 -8.463 1.00 94.00 108 THR A C 1
ATOM 787 O O . THR A 1 108 ? 13.714 -20.010 -9.248 1.00 94.00 108 THR A O 1
ATOM 790 N N . PHE A 1 109 ? 12.852 -19.738 -7.188 1.00 94.31 109 PHE A N 1
ATOM 791 C CA . PHE A 1 109 ? 14.079 -19.305 -6.528 1.00 94.31 109 PHE A CA 1
ATOM 792 C C . PHE A 1 109 ? 14.754 -20.478 -5.816 1.00 94.31 109 PHE A C 1
ATOM 794 O O . PHE A 1 109 ? 14.095 -21.274 -5.145 1.00 94.31 109 PHE A O 1
ATOM 801 N N . SER A 1 110 ? 16.073 -20.583 -5.955 1.00 95.44 110 SER A N 1
ATOM 802 C CA . SER A 1 110 ? 16.862 -21.713 -5.462 1.00 95.44 110 SER A CA 1
ATOM 803 C C . SER A 1 110 ? 17.020 -21.759 -3.947 1.00 95.44 110 SER A C 1
ATOM 805 O O . SER A 1 110 ? 17.463 -22.780 -3.446 1.00 95.44 110 SER A O 1
ATOM 807 N N . ASP A 1 111 ? 16.722 -20.664 -3.253 1.00 96.94 111 ASP A N 1
ATOM 808 C CA . ASP A 1 111 ? 16.883 -20.446 -1.810 1.00 96.94 111 ASP A CA 1
ATOM 809 C C . ASP A 1 111 ? 15.543 -20.377 -1.054 1.00 96.94 111 ASP A C 1
ATOM 811 O O . ASP A 1 111 ? 15.504 -20.080 0.138 1.00 96.94 111 ASP A O 1
ATOM 815 N N . VAL A 1 112 ? 14.428 -20.646 -1.737 1.00 96.38 112 VAL A N 1
ATOM 816 C CA . VAL A 1 112 ? 13.091 -20.681 -1.137 1.00 96.38 112 VAL A CA 1
ATOM 817 C C . VAL A 1 112 ? 12.593 -22.121 -1.151 1.00 96.38 112 VAL A C 1
ATOM 819 O O . VAL A 1 112 ? 12.278 -22.678 -2.205 1.00 96.38 112 VAL A O 1
ATOM 822 N N . HIS A 1 113 ? 12.487 -22.721 0.032 1.00 93.19 113 HIS A N 1
ATOM 823 C CA . HIS A 1 113 ? 12.157 -24.136 0.182 1.00 93.19 113 HIS A CA 1
ATOM 824 C C . HIS A 1 113 ? 10.984 -24.348 1.136 1.00 93.19 113 HIS A C 1
ATOM 826 O O . HIS A 1 113 ? 10.892 -23.695 2.169 1.00 93.19 113 HIS A O 1
ATOM 832 N N . ALA A 1 114 ? 10.082 -25.276 0.802 1.00 91.81 114 ALA A N 1
ATOM 833 C CA . ALA A 1 114 ? 8.895 -25.558 1.615 1.00 91.81 114 ALA A CA 1
ATOM 834 C C . ALA A 1 114 ? 9.224 -26.183 2.984 1.00 91.81 114 ALA A C 1
ATOM 836 O O . ALA A 1 114 ? 8.401 -26.118 3.894 1.00 91.81 114 ALA A O 1
ATOM 837 N N . ASP A 1 115 ? 10.392 -26.812 3.113 1.00 91.19 115 ASP A N 1
ATOM 838 C CA . ASP A 1 115 ? 10.905 -27.447 4.328 1.00 91.19 115 ASP A CA 1
ATOM 839 C C . ASP A 1 115 ? 11.775 -26.513 5.189 1.00 91.19 115 ASP A C 1
ATOM 841 O O . ASP A 1 115 ? 12.240 -26.923 6.252 1.00 91.19 115 ASP A O 1
ATOM 845 N N . ASP A 1 116 ? 11.948 -25.247 4.790 1.00 91.81 116 ASP A N 1
ATOM 846 C CA . ASP A 1 116 ? 12.540 -24.220 5.650 1.00 91.81 116 ASP A CA 1
ATOM 847 C C . ASP A 1 116 ? 11.582 -23.909 6.815 1.00 91.81 116 ASP A C 1
ATOM 849 O O . ASP A 1 116 ? 10.475 -23.401 6.625 1.00 91.81 116 ASP A O 1
ATOM 853 N N . ALA A 1 117 ? 12.021 -24.198 8.042 1.00 89.50 117 ALA A N 1
ATOM 854 C CA . ALA A 1 117 ? 11.228 -23.985 9.249 1.00 89.50 117 ALA A CA 1
ATOM 855 C C . ALA A 1 117 ? 10.900 -22.504 9.519 1.00 89.50 117 ALA A C 1
ATOM 857 O O . ALA A 1 117 ? 9.845 -22.211 10.080 1.00 89.50 117 ALA A O 1
ATOM 858 N N . ALA A 1 118 ? 11.779 -21.577 9.131 1.00 85.75 118 ALA A N 1
ATOM 859 C CA . ALA A 1 118 ? 11.605 -20.146 9.362 1.00 85.75 118 ALA A CA 1
ATOM 860 C C . ALA A 1 118 ? 10.798 -19.475 8.241 1.00 85.75 118 ALA A C 1
ATOM 862 O O . ALA A 1 118 ? 9.953 -18.620 8.517 1.00 85.75 118 ALA A O 1
ATOM 863 N N . ASN A 1 119 ? 11.033 -19.864 6.982 1.00 90.56 119 ASN A N 1
ATOM 864 C CA . ASN A 1 119 ? 10.510 -19.134 5.818 1.00 90.56 119 ASN A CA 1
ATOM 865 C C . ASN A 1 119 ? 9.696 -19.974 4.825 1.00 90.56 119 ASN A C 1
ATOM 867 O O . ASN A 1 119 ? 9.096 -19.410 3.908 1.00 90.56 119 ASN A O 1
ATOM 871 N N . GLY A 1 120 ? 9.619 -21.297 4.983 1.00 84.94 120 GLY A N 1
ATOM 872 C CA . GLY A 1 120 ? 8.972 -22.176 4.002 1.00 84.94 120 GLY A CA 1
ATOM 873 C C . GLY A 1 120 ? 7.472 -21.932 3.838 1.00 84.94 120 GLY A C 1
ATOM 874 O O . GLY A 1 120 ? 6.912 -22.141 2.761 1.00 84.94 120 GLY A O 1
ATOM 875 N N . TRP A 1 121 ? 6.828 -21.376 4.867 1.00 89.25 121 TRP A N 1
ATOM 876 C CA . TRP A 1 121 ? 5.437 -20.917 4.825 1.00 89.25 121 TRP A CA 1
ATOM 877 C C . TRP A 1 121 ? 5.202 -19.795 3.796 1.00 89.25 121 TRP A C 1
ATOM 879 O O . TRP A 1 121 ? 4.081 -19.644 3.301 1.00 89.25 121 TRP A O 1
ATOM 889 N N . ALA A 1 122 ? 6.234 -19.008 3.469 1.00 90.38 122 ALA A N 1
ATOM 890 C CA . ALA A 1 122 ? 6.134 -17.855 2.578 1.00 90.38 122 ALA A CA 1
ATOM 891 C C . ALA A 1 122 ? 6.215 -18.237 1.094 1.00 90.38 122 ALA A C 1
ATOM 893 O O . ALA A 1 122 ? 5.799 -17.450 0.246 1.00 90.38 122 ALA A O 1
ATOM 894 N N . LEU A 1 123 ? 6.689 -19.447 0.774 1.00 93.19 123 LEU A N 1
ATOM 895 C CA . LEU A 1 123 ? 6.862 -19.940 -0.595 1.00 93.19 123 LEU A CA 1
ATOM 896 C C . LEU A 1 123 ? 5.650 -19.675 -1.511 1.00 93.19 123 LEU A C 1
ATOM 898 O O . LEU A 1 123 ? 5.843 -19.049 -2.555 1.00 93.19 123 LEU A O 1
ATOM 902 N N . PRO A 1 124 ? 4.406 -20.071 -1.163 1.00 89.44 124 PRO A N 1
ATOM 903 C CA . PRO A 1 124 ? 3.266 -19.838 -2.049 1.00 89.44 124 PRO A CA 1
ATOM 904 C C . PRO A 1 124 ? 2.972 -18.345 -2.270 1.00 89.44 124 PRO A C 1
ATOM 906 O O . PRO A 1 124 ? 2.501 -17.972 -3.342 1.00 89.44 124 PRO A O 1
ATOM 909 N N . TYR A 1 125 ? 3.276 -17.480 -1.297 1.00 91.62 125 TYR A N 1
ATOM 910 C CA . TYR A 1 125 ? 3.103 -16.030 -1.424 1.00 91.62 125 TYR A CA 1
ATOM 911 C C . TYR A 1 125 ? 4.187 -15.403 -2.303 1.00 91.62 125 TYR A C 1
ATOM 913 O O . TYR A 1 125 ? 3.877 -14.569 -3.149 1.00 91.62 125 TYR A O 1
ATOM 921 N N . ILE A 1 126 ? 5.444 -15.827 -2.141 1.00 93.75 126 ILE A N 1
ATOM 922 C CA . ILE A 1 126 ? 6.575 -15.366 -2.958 1.00 93.75 126 ILE A CA 1
ATOM 923 C C . ILE A 1 126 ? 6.315 -15.686 -4.434 1.00 93.75 126 ILE A C 1
ATOM 925 O O . ILE A 1 126 ? 6.398 -14.805 -5.290 1.00 93.75 126 ILE A O 1
ATOM 929 N N . GLU A 1 127 ? 5.916 -16.922 -4.732 1.00 90.44 127 GLU A N 1
ATOM 930 C CA . GLU A 1 127 ? 5.620 -17.352 -6.101 1.00 90.44 127 GLU A CA 1
ATOM 931 C C . GLU A 1 127 ? 4.391 -16.642 -6.686 1.00 90.44 127 GLU A C 1
ATOM 933 O O . GLU A 1 127 ? 4.407 -16.214 -7.843 1.00 90.44 127 GLU A O 1
ATOM 938 N N . ALA A 1 128 ? 3.336 -16.451 -5.889 1.00 85.94 128 ALA A N 1
ATOM 939 C CA . ALA A 1 128 ? 2.150 -15.721 -6.325 1.00 85.94 128 ALA A CA 1
ATOM 940 C C . ALA A 1 128 ? 2.462 -14.246 -6.631 1.00 85.94 128 ALA A C 1
ATOM 942 O O . ALA A 1 128 ? 2.074 -13.741 -7.687 1.00 85.94 128 ALA A O 1
ATOM 943 N N . ALA A 1 129 ? 3.202 -13.567 -5.752 1.00 88.94 129 ALA A N 1
ATOM 944 C CA . ALA A 1 129 ? 3.595 -12.174 -5.933 1.00 88.94 129 ALA A CA 1
ATOM 945 C C . ALA A 1 129 ? 4.555 -11.990 -7.122 1.00 88.94 129 ALA A C 1
ATOM 947 O O . ALA A 1 129 ? 4.386 -11.039 -7.889 1.00 88.94 129 ALA A O 1
ATOM 948 N N . LYS A 1 130 ? 5.507 -12.914 -7.334 1.00 89.31 130 LYS A N 1
ATOM 949 C CA . LYS A 1 130 ? 6.381 -12.919 -8.523 1.00 89.31 130 LYS A CA 1
ATOM 950 C C . LYS A 1 130 ? 5.568 -13.092 -9.800 1.00 89.31 130 LYS A C 1
ATOM 952 O O . LYS A 1 130 ? 5.714 -12.321 -10.743 1.00 89.31 130 LYS A O 1
ATOM 957 N N . LYS A 1 131 ? 4.660 -14.072 -9.825 1.00 86.19 131 LYS A N 1
ATOM 958 C CA . LYS A 1 131 ? 3.777 -14.327 -10.973 1.00 86.19 131 LYS A CA 1
ATOM 959 C C . LYS A 1 131 ? 2.871 -13.136 -11.293 1.00 86.19 131 LYS A C 1
ATOM 961 O O . LYS A 1 131 ? 2.568 -12.901 -12.459 1.00 86.19 131 LYS A O 1
ATOM 966 N N . 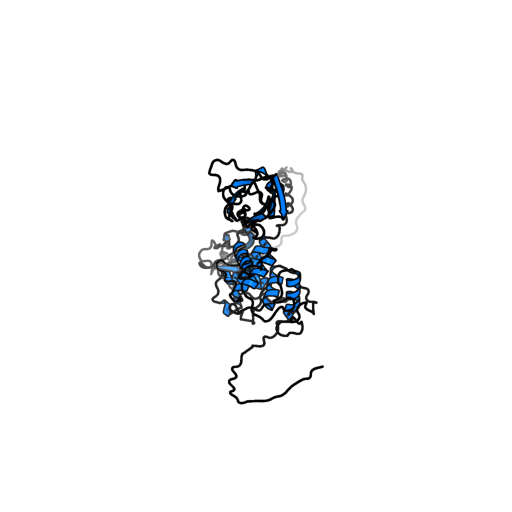ALA A 1 132 ? 2.447 -12.396 -10.272 1.00 81.50 132 ALA A N 1
ATOM 967 C CA . ALA A 1 132 ? 1.684 -11.160 -10.419 1.00 81.50 132 ALA A CA 1
ATOM 968 C C . ALA A 1 132 ? 2.546 -9.949 -10.833 1.00 81.50 132 ALA A C 1
ATOM 970 O O . ALA A 1 132 ? 2.003 -8.868 -11.041 1.00 81.50 132 ALA A O 1
ATOM 971 N N . GLY A 1 133 ? 3.869 -10.108 -10.957 1.00 85.75 133 GLY A N 1
ATOM 972 C CA . GLY A 1 133 ? 4.794 -9.034 -11.318 1.00 85.75 133 GLY A CA 1
ATOM 973 C C . GLY A 1 133 ? 5.005 -8.001 -10.210 1.00 85.75 133 GLY A C 1
ATOM 974 O O . GLY A 1 133 ? 5.458 -6.896 -10.498 1.00 85.75 133 GLY A O 1
ATOM 975 N N . LEU A 1 134 ? 4.666 -8.328 -8.958 1.00 86.12 134 LEU A N 1
ATOM 976 C CA . LEU A 1 134 ? 4.789 -7.411 -7.820 1.00 86.12 134 LEU A CA 1
ATOM 977 C C . LEU A 1 134 ? 6.213 -7.363 -7.269 1.00 86.12 134 LEU A C 1
ATOM 979 O O . LEU A 1 134 ? 6.676 -6.311 -6.837 1.00 86.12 134 LEU A O 1
ATOM 983 N N . ILE A 1 135 ? 6.900 -8.504 -7.278 1.00 90.38 135 ILE A N 1
ATOM 984 C CA . ILE A 1 135 ? 8.244 -8.663 -6.722 1.00 90.38 135 ILE A CA 1
ATOM 985 C C . ILE A 1 135 ? 9.157 -9.387 -7.703 1.00 90.38 135 ILE A C 1
ATO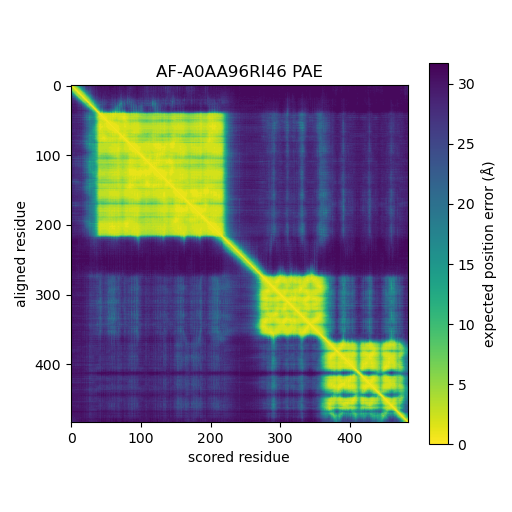M 987 O O . ILE A 1 135 ? 8.703 -10.211 -8.493 1.00 90.38 135 ILE A O 1
ATOM 991 N N . ASP A 1 136 ? 10.451 -9.116 -7.565 1.00 88.19 136 ASP A N 1
ATOM 992 C CA . ASP A 1 136 ? 11.539 -9.831 -8.223 1.00 88.19 136 ASP A CA 1
ATOM 993 C C . ASP A 1 136 ? 12.492 -10.417 -7.167 1.00 88.19 136 ASP A C 1
ATOM 995 O O . ASP A 1 136 ? 12.415 -10.097 -5.971 1.00 88.19 136 ASP A O 1
ATOM 999 N N . GLY A 1 137 ? 13.390 -11.298 -7.610 1.00 88.06 137 GLY A N 1
ATOM 1000 C CA . GLY A 1 137 ? 14.481 -11.792 -6.773 1.00 88.06 137 GLY A CA 1
ATOM 1001 C C . GLY A 1 137 ? 15.509 -10.709 -6.456 1.00 88.06 137 GLY A C 1
ATOM 1002 O O . GLY A 1 137 ? 15.526 -9.642 -7.066 1.00 88.06 137 GLY A O 1
ATOM 1003 N N . MET A 1 138 ? 16.387 -10.997 -5.499 1.00 84.50 138 MET A N 1
ATOM 1004 C CA . MET A 1 138 ? 17.629 -10.234 -5.323 1.00 84.50 138 MET A CA 1
ATOM 1005 C C . MET A 1 138 ? 18.593 -10.498 -6.483 1.00 84.50 138 MET A C 1
ATOM 1007 O O . MET A 1 138 ? 19.352 -9.620 -6.888 1.00 84.50 138 MET A O 1
ATOM 1011 N N . THR A 1 139 ? 18.514 -11.706 -7.041 1.00 89.25 139 THR A N 1
ATOM 1012 C CA . THR A 1 139 ? 19.117 -12.097 -8.315 1.00 89.25 139 THR A CA 1
ATOM 1013 C C . THR A 1 139 ? 18.088 -12.861 -9.150 1.00 89.25 139 THR A C 1
ATOM 1015 O O . THR A 1 139 ? 16.976 -13.130 -8.689 1.00 89.25 139 THR A O 1
ATOM 1018 N N . ASP A 1 140 ? 18.465 -13.282 -10.357 1.00 85.44 140 ASP A N 1
ATOM 1019 C CA . ASP A 1 140 ? 17.611 -14.127 -11.203 1.00 85.44 140 ASP A CA 1
ATOM 1020 C C . ASP A 1 140 ? 17.204 -15.443 -10.516 1.00 85.44 140 ASP A C 1
ATOM 1022 O O . ASP A 1 140 ? 16.146 -16.002 -10.816 1.00 85.44 140 ASP A O 1
ATOM 1026 N N . THR A 1 141 ? 18.027 -15.939 -9.584 1.00 91.06 141 THR A N 1
ATOM 1027 C CA . THR A 1 141 ? 17.839 -17.244 -8.935 1.00 91.06 141 THR A CA 1
ATOM 1028 C C . THR A 1 141 ? 17.608 -17.180 -7.431 1.00 91.06 141 THR A C 1
ATOM 1030 O O . THR A 1 141 ? 17.170 -18.181 -6.877 1.00 91.06 141 THR A O 1
ATOM 1033 N N . THR A 1 142 ? 17.867 -16.056 -6.757 1.00 94.00 142 THR A N 1
ATOM 1034 C CA . THR A 1 142 ? 17.738 -15.941 -5.290 1.00 94.00 142 THR A CA 1
ATOM 1035 C C . THR A 1 142 ? 16.733 -14.879 -4.874 1.00 94.00 142 THR A C 1
ATOM 1037 O O . THR A 1 142 ? 16.636 -13.816 -5.498 1.00 94.00 142 THR A O 1
ATOM 1040 N N . PHE A 1 143 ? 15.984 -15.158 -3.809 1.00 96.06 143 PHE A N 1
ATOM 1041 C CA . PHE A 1 143 ? 15.005 -14.235 -3.239 1.00 96.06 143 PHE A CA 1
ATOM 1042 C C . PHE A 1 143 ? 15.429 -13.644 -1.892 1.00 96.06 143 PHE A C 1
ATOM 1044 O O . PHE A 1 143 ? 14.982 -12.542 -1.580 1.00 96.06 143 PHE A O 1
ATOM 1051 N N . ASP A 1 144 ? 16.253 -14.349 -1.122 1.00 95.12 144 ASP A N 1
ATOM 1052 C CA . ASP A 1 144 ? 16.712 -14.041 0.233 1.00 95.12 144 ASP A CA 1
ATOM 1053 C C . ASP A 1 144 ? 15.543 -13.812 1.219 1.00 95.12 144 ASP A C 1
ATOM 1055 O O . ASP A 1 144 ? 15.335 -12.703 1.716 1.00 95.12 144 ASP A O 1
ATOM 1059 N N . PRO A 1 145 ? 14.716 -14.841 1.505 1.00 93.81 145 PRO A N 1
ATOM 1060 C CA . PRO A 1 145 ? 13.461 -14.674 2.244 1.00 93.81 145 PRO A CA 1
ATOM 1061 C C . PRO A 1 145 ? 13.639 -14.182 3.688 1.00 93.81 145 PRO A C 1
ATOM 1063 O O . PRO A 1 145 ? 12.762 -13.479 4.190 1.00 93.81 145 PRO A O 1
ATOM 1066 N N . GLY A 1 146 ? 14.751 -14.533 4.338 1.00 90.75 146 GLY A N 1
ATOM 1067 C CA . GLY A 1 146 ? 15.061 -14.136 5.714 1.00 90.75 146 GLY A CA 1
ATOM 1068 C C . GLY A 1 146 ? 15.719 -12.760 5.854 1.00 90.75 146 GLY A C 1
ATOM 1069 O O . GLY A 1 146 ? 15.837 -12.270 6.976 1.00 90.75 146 GLY A O 1
ATOM 1070 N N . ASP A 1 147 ? 16.133 -12.131 4.751 1.00 91.94 147 ASP A N 1
ATOM 1071 C CA . ASP A 1 147 ? 16.794 -10.827 4.788 1.00 91.94 147 ASP A CA 1
ATOM 1072 C C . ASP A 1 147 ? 15.797 -9.688 5.022 1.00 91.94 147 ASP A C 1
ATOM 1074 O O . ASP A 1 147 ? 14.614 -9.765 4.673 1.00 91.94 147 ASP A O 1
ATOM 1078 N N . ASN A 1 148 ? 16.298 -8.598 5.609 1.00 87.81 148 ASN A N 1
ATOM 1079 C CA . ASN A 1 148 ? 15.511 -7.391 5.834 1.00 87.81 148 ASN A CA 1
ATOM 1080 C C . ASN A 1 148 ? 15.229 -6.660 4.515 1.00 87.81 148 ASN A C 1
ATOM 1082 O O . ASN A 1 148 ? 16.086 -6.554 3.637 1.00 87.81 148 ASN A O 1
ATOM 1086 N N . LEU A 1 149 ? 14.029 -6.097 4.415 1.00 91.12 149 LEU A N 1
ATOM 1087 C CA . LEU A 1 149 ? 13.592 -5.292 3.278 1.00 91.12 149 LEU A CA 1
ATOM 1088 C C . LEU A 1 149 ? 14.070 -3.834 3.401 1.00 91.12 149 LEU A C 1
ATOM 1090 O O . LEU A 1 149 ? 14.040 -3.262 4.494 1.00 91.12 149 LEU A O 1
ATOM 1094 N N . THR A 1 150 ? 14.452 -3.205 2.286 1.00 92.62 150 THR A N 1
ATOM 1095 C CA . THR A 1 150 ? 14.631 -1.742 2.220 1.00 92.62 150 THR A CA 1
ATOM 1096 C C . THR A 1 150 ? 13.357 -1.032 1.771 1.00 92.62 150 THR A C 1
ATOM 1098 O O . THR A 1 150 ? 12.547 -1.562 1.008 1.00 92.62 150 THR A O 1
ATOM 1101 N N . MET A 1 151 ? 13.207 0.229 2.168 1.00 92.62 151 MET A N 1
ATOM 1102 C CA . MET A 1 151 ? 12.058 1.046 1.784 1.00 92.62 151 MET A CA 1
ATOM 1103 C C . MET A 1 151 ? 11.967 1.251 0.262 1.00 92.62 151 MET A C 1
ATOM 1105 O O . MET A 1 151 ? 10.871 1.309 -0.287 1.00 92.62 151 MET A O 1
ATOM 1109 N N . GLY A 1 152 ? 13.094 1.292 -0.451 1.00 93.75 152 GLY A N 1
ATOM 1110 C CA . GLY A 1 152 ? 13.121 1.345 -1.914 1.00 93.75 152 GLY A CA 1
ATOM 1111 C C . GLY A 1 152 ? 12.575 0.072 -2.570 1.00 93.75 152 GLY A C 1
ATOM 1112 O O . GLY A 1 152 ? 11.820 0.149 -3.543 1.00 93.75 152 GLY A O 1
ATOM 1113 N N . GLN A 1 153 ? 12.883 -1.103 -2.007 1.00 93.81 153 GLN A N 1
ATOM 1114 C CA . GLN A 1 153 ? 12.284 -2.371 -2.442 1.00 93.81 153 GLN A CA 1
ATOM 1115 C C . GLN A 1 153 ? 10.781 -2.390 -2.154 1.00 93.81 153 GLN A C 1
ATOM 1117 O O . GLN A 1 153 ? 9.994 -2.809 -3.006 1.00 93.81 153 GLN A O 1
ATOM 1122 N N . PHE A 1 154 ? 10.379 -1.880 -0.987 1.00 95.00 154 PHE A N 1
ATOM 1123 C CA . PHE A 1 154 ? 8.975 -1.797 -0.611 1.00 95.00 154 PHE A CA 1
ATOM 1124 C C . PHE A 1 154 ? 8.179 -0.884 -1.553 1.00 95.00 154 PHE A C 1
ATOM 1126 O O . PHE A 1 154 ? 7.179 -1.310 -2.133 1.00 95.00 154 PHE A O 1
ATOM 1133 N N . ALA A 1 155 ? 8.671 0.340 -1.769 1.00 95.56 155 ALA A N 1
ATOM 1134 C CA . ALA A 1 155 ? 8.079 1.323 -2.671 1.00 95.56 155 ALA A CA 1
ATOM 1135 C C . ALA A 1 155 ? 7.912 0.763 -4.088 1.00 95.56 155 ALA A C 1
ATOM 1137 O O . ALA A 1 155 ? 6.845 0.899 -4.685 1.00 95.56 155 ALA A O 1
ATOM 1138 N N . THR A 1 156 ? 8.936 0.070 -4.598 1.00 94.94 156 THR A N 1
ATOM 1139 C CA . THR A 1 156 ? 8.905 -0.536 -5.938 1.00 94.94 156 THR A CA 1
ATOM 1140 C C . THR A 1 156 ? 7.731 -1.493 -6.088 1.00 94.94 156 THR A C 1
ATOM 1142 O O . THR A 1 156 ? 6.978 -1.399 -7.058 1.00 94.94 156 THR A O 1
ATOM 1145 N N . ALA A 1 157 ? 7.536 -2.390 -5.125 1.00 94.81 157 ALA A N 1
ATOM 1146 C CA . ALA A 1 157 ? 6.477 -3.382 -5.230 1.00 94.81 157 ALA A CA 1
ATOM 1147 C C . ALA A 1 157 ? 5.076 -2.801 -5.017 1.00 94.81 157 ALA A C 1
ATOM 1149 O O . ALA A 1 157 ? 4.135 -3.226 -5.685 1.00 94.81 157 ALA A O 1
ATOM 1150 N N . LEU A 1 158 ? 4.931 -1.810 -4.132 1.00 93.56 158 LEU A N 1
ATOM 1151 C CA . LEU A 1 158 ? 3.663 -1.102 -3.959 1.00 93.56 158 LEU A CA 1
ATOM 1152 C C . LEU A 1 158 ? 3.247 -0.391 -5.256 1.00 93.56 158 LEU A C 1
ATOM 1154 O O . LEU A 1 158 ? 2.110 -0.508 -5.707 1.00 93.56 158 LEU A O 1
ATOM 1158 N N . VAL A 1 159 ? 4.183 0.298 -5.911 1.00 94.69 159 VAL A N 1
ATOM 1159 C CA . VAL A 1 159 ? 3.914 0.989 -7.181 1.00 94.69 159 VAL A CA 1
ATOM 1160 C C . VAL A 1 159 ? 3.582 -0.010 -8.295 1.00 94.69 159 VAL A C 1
ATOM 1162 O O . VAL A 1 159 ? 2.604 0.193 -9.020 1.00 94.69 159 VAL A O 1
ATOM 1165 N N . LYS A 1 160 ? 4.315 -1.128 -8.386 1.00 89.56 160 LYS A N 1
ATOM 1166 C CA . LYS A 1 160 ? 3.988 -2.230 -9.309 1.00 89.56 160 LYS A CA 1
ATOM 1167 C C . LYS A 1 160 ? 2.595 -2.812 -9.045 1.00 89.56 160 LYS A C 1
ATOM 1169 O O . LYS A 1 160 ? 1.867 -3.088 -9.994 1.00 89.56 160 LYS A O 1
ATOM 1174 N N . GLY A 1 161 ? 2.181 -2.926 -7.782 1.00 87.44 161 GLY A N 1
ATOM 1175 C CA . GLY A 1 161 ? 0.834 -3.370 -7.403 1.00 87.44 161 GLY A CA 1
ATOM 1176 C C . GLY A 1 161 ? -0.291 -2.437 -7.844 1.00 87.44 161 GLY A C 1
ATOM 1177 O O . GLY A 1 161 ? -1.407 -2.890 -8.087 1.00 87.44 161 GLY A O 1
ATOM 1178 N N . LEU A 1 162 ? 0.008 -1.155 -8.064 1.00 86.31 162 LEU A N 1
ATOM 1179 C CA . LEU A 1 162 ? -0.910 -0.215 -8.716 1.00 86.31 162 LEU A CA 1
ATOM 1180 C C . LEU A 1 162 ? -0.931 -0.345 -10.251 1.00 86.31 162 LEU A C 1
ATOM 1182 O O . LEU A 1 162 ? -1.540 0.484 -10.927 1.00 86.31 162 LEU A O 1
ATOM 1186 N N . GLY A 1 163 ? -0.238 -1.336 -10.818 1.00 85.94 163 GLY A N 1
ATOM 1187 C CA . GLY A 1 163 ? -0.099 -1.523 -12.263 1.00 85.94 163 GLY A CA 1
ATOM 1188 C C . GLY A 1 163 ? 0.807 -0.489 -12.937 1.00 85.94 163 GLY A C 1
ATOM 1189 O O . GLY A 1 163 ? 0.791 -0.363 -14.163 1.00 85.94 163 GLY A O 1
ATOM 1190 N N . LYS A 1 164 ? 1.583 0.279 -12.163 1.00 85.00 164 LYS A N 1
ATOM 1191 C CA . LYS A 1 164 ? 2.499 1.291 -12.698 1.00 85.00 164 LYS A CA 1
ATOM 1192 C C . LYS A 1 164 ? 3.835 0.658 -13.069 1.00 85.00 164 LYS A C 1
ATOM 1194 O O . LYS A 1 164 ? 4.332 -0.238 -12.389 1.00 85.00 164 LYS A O 1
ATOM 1199 N N . LYS A 1 165 ? 4.430 1.156 -14.153 1.00 87.38 165 LYS A N 1
ATOM 1200 C CA . LYS A 1 165 ? 5.808 0.826 -14.524 1.00 87.38 165 LYS A CA 1
ATOM 1201 C C . LYS A 1 165 ? 6.759 1.626 -13.639 1.00 87.38 165 LYS A C 1
ATOM 1203 O O . LYS A 1 165 ? 6.499 2.797 -13.390 1.00 87.38 165 LYS A O 1
ATOM 1208 N N . VAL A 1 166 ? 7.826 0.973 -13.192 1.00 87.81 166 VAL A N 1
ATOM 1209 C CA . VAL A 1 166 ? 8.905 1.571 -12.401 1.00 87.81 166 VAL A CA 1
ATOM 1210 C C . VAL A 1 166 ? 10.184 1.491 -13.221 1.00 87.81 166 VAL A C 1
ATOM 1212 O O . VAL A 1 166 ? 10.537 0.401 -13.683 1.00 87.81 166 VAL A O 1
ATOM 1215 N N . ASP A 1 167 ? 10.872 2.614 -13.384 1.00 86.56 167 ASP A N 1
ATOM 1216 C CA . ASP A 1 167 ? 12.204 2.647 -13.982 1.00 86.56 167 ASP A CA 1
ATOM 1217 C C . ASP A 1 167 ? 13.274 2.333 -12.927 1.00 86.56 167 ASP A C 1
ATOM 1219 O O . ASP A 1 167 ? 13.472 3.075 -11.966 1.00 86.56 167 ASP A O 1
ATOM 1223 N N . VAL A 1 168 ? 13.976 1.215 -13.118 1.00 85.50 168 VAL A N 1
ATOM 1224 C CA . VAL A 1 168 ? 15.047 0.750 -12.223 1.00 85.50 168 VAL A CA 1
ATOM 1225 C C . VAL A 1 168 ? 16.453 1.089 -12.729 1.00 85.50 168 VAL A C 1
ATOM 1227 O O . VAL A 1 168 ? 17.438 0.665 -12.128 1.00 85.50 168 VAL A O 1
ATOM 1230 N N . SER A 1 169 ? 16.572 1.837 -13.829 1.00 84.69 169 SER A N 1
ATOM 1231 C CA . SER A 1 169 ? 17.867 2.235 -14.405 1.00 84.69 169 SER A CA 1
ATOM 1232 C C . SER A 1 169 ? 18.528 3.425 -13.693 1.00 84.69 169 SER A C 1
ATOM 1234 O O . SER A 1 169 ? 19.694 3.734 -13.950 1.00 84.69 169 SER A O 1
ATOM 1236 N N . GLY A 1 170 ? 17.805 4.081 -12.779 1.00 81.62 170 GLY A N 1
ATOM 1237 C CA . GLY A 1 170 ? 18.286 5.233 -12.019 1.00 81.62 170 GLY A CA 1
ATOM 1238 C C . GLY A 1 170 ? 19.372 4.911 -10.983 1.00 81.62 170 GLY A C 1
ATOM 1239 O O . GLY A 1 170 ? 19.677 3.758 -10.684 1.00 81.62 170 GLY A O 1
ATOM 1240 N N . ASN A 1 171 ? 19.943 5.958 -10.378 1.00 82.94 171 ASN A N 1
ATOM 1241 C CA . ASN A 1 171 ? 20.858 5.834 -9.241 1.00 82.94 171 ASN A CA 1
ATOM 1242 C C . ASN A 1 171 ? 20.439 6.778 -8.091 1.00 82.94 171 ASN A C 1
ATOM 1244 O O . ASN A 1 171 ? 20.545 7.994 -8.254 1.00 82.94 171 ASN A O 1
ATOM 1248 N N . PRO A 1 172 ? 19.992 6.254 -6.933 1.00 89.75 172 PRO A N 1
ATOM 1249 C CA . PRO A 1 172 ? 19.777 4.834 -6.653 1.00 89.75 172 PRO A CA 1
ATOM 1250 C C . PRO A 1 172 ? 18.641 4.242 -7.508 1.00 89.75 172 PRO A C 1
ATOM 1252 O O . PRO A 1 172 ? 17.716 4.951 -7.911 1.00 89.75 172 PRO A O 1
ATOM 1255 N N . TRP A 1 173 ? 18.702 2.932 -7.767 1.00 87.19 173 TRP A N 1
ATOM 1256 C CA . TRP A 1 173 ? 17.793 2.215 -8.681 1.00 87.19 173 TRP A CA 1
ATOM 1257 C C . TRP A 1 173 ? 16.311 2.328 -8.303 1.00 87.19 173 TRP A C 1
ATOM 1259 O O . TRP A 1 173 ? 15.440 2.241 -9.155 1.00 87.19 173 TRP A O 1
ATOM 1269 N N . TYR A 1 174 ? 16.012 2.564 -7.025 1.00 91.06 174 TYR A N 1
ATOM 1270 C CA . TYR A 1 174 ? 14.651 2.701 -6.503 1.00 91.06 174 TYR A CA 1
ATOM 1271 C C . TYR A 1 174 ? 14.120 4.145 -6.530 1.00 91.06 174 TYR A C 1
ATOM 1273 O O . TYR A 1 174 ? 13.050 4.415 -5.984 1.00 91.06 174 TYR A O 1
ATOM 1281 N N . SER A 1 175 ? 14.869 5.101 -7.085 1.00 90.50 175 SER A N 1
ATOM 1282 C CA . SER A 1 175 ? 14.518 6.528 -7.011 1.00 90.50 175 SER A CA 1
ATOM 1283 C C . SER A 1 175 ? 13.165 6.847 -7.661 1.00 90.50 175 SER A C 1
ATOM 1285 O O . SER A 1 175 ? 12.354 7.546 -7.050 1.00 90.50 175 SER A O 1
ATOM 1287 N N . ASP A 1 176 ? 12.877 6.271 -8.833 1.00 92.69 176 ASP A N 1
ATOM 1288 C CA . ASP A 1 176 ? 11.580 6.407 -9.510 1.00 92.69 176 ASP A CA 1
ATOM 1289 C C . ASP A 1 176 ? 10.435 5.800 -8.686 1.00 92.69 176 ASP A C 1
ATOM 1291 O O . ASP A 1 176 ? 9.400 6.431 -8.477 1.00 92.69 176 ASP A O 1
ATOM 1295 N N . ALA A 1 177 ? 10.652 4.614 -8.113 1.00 94.88 177 ALA A N 1
ATOM 1296 C CA . ALA A 1 177 ? 9.668 3.959 -7.259 1.00 94.88 177 ALA A CA 1
ATOM 1297 C C . ALA A 1 177 ? 9.274 4.811 -6.048 1.00 94.88 177 ALA A C 1
ATOM 1299 O O . ALA A 1 177 ? 8.089 4.953 -5.754 1.00 94.88 177 ALA A O 1
ATOM 1300 N N . VAL A 1 178 ? 10.255 5.380 -5.340 1.00 93.56 178 VAL A N 1
ATOM 1301 C CA . VAL A 1 178 ? 9.990 6.225 -4.165 1.00 93.56 178 VAL A CA 1
ATOM 1302 C C . VAL A 1 178 ? 9.215 7.473 -4.575 1.00 93.56 178 VAL A C 1
ATOM 1304 O O . VAL A 1 178 ? 8.228 7.819 -3.926 1.00 93.56 178 VAL A O 1
ATOM 1307 N N . LYS A 1 179 ? 9.603 8.110 -5.685 1.00 94.31 179 LYS A N 1
ATOM 1308 C CA . LYS A 1 179 ? 8.882 9.262 -6.235 1.00 94.31 179 LYS A CA 1
ATOM 1309 C C . LYS A 1 179 ? 7.423 8.910 -6.545 1.00 94.31 179 LYS A C 1
ATOM 1311 O O . LYS A 1 179 ? 6.518 9.577 -6.045 1.00 94.31 179 LYS A O 1
ATOM 1316 N N . LEU A 1 180 ? 7.187 7.838 -7.302 1.00 92.94 180 LEU A N 1
ATOM 1317 C CA . LEU A 1 180 ? 5.841 7.391 -7.664 1.00 92.94 180 LEU A CA 1
ATOM 1318 C C . LEU A 1 180 ? 5.013 6.997 -6.435 1.00 92.94 180 LEU A C 1
ATOM 1320 O O . LEU A 1 180 ? 3.818 7.289 -6.384 1.00 92.94 180 LEU A O 1
ATOM 1324 N N . ALA A 1 181 ? 5.618 6.363 -5.430 1.00 92.56 181 ALA A N 1
ATOM 1325 C CA . ALA A 1 181 ? 4.930 5.987 -4.196 1.00 92.56 181 ALA A CA 1
ATOM 1326 C C . ALA A 1 181 ? 4.457 7.212 -3.394 1.00 92.56 181 ALA A C 1
ATOM 1328 O O . ALA A 1 181 ? 3.365 7.183 -2.823 1.00 92.56 181 ALA A O 1
ATOM 1329 N N . ILE A 1 182 ? 5.236 8.298 -3.392 1.00 89.69 182 ILE A N 1
ATOM 1330 C CA . ILE A 1 182 ? 4.849 9.575 -2.773 1.00 89.69 182 ILE A CA 1
ATOM 1331 C C . ILE A 1 182 ? 3.749 10.258 -3.597 1.00 89.69 182 ILE A C 1
ATOM 1333 O O . ILE A 1 182 ? 2.721 10.649 -3.048 1.00 89.69 182 ILE A O 1
ATOM 1337 N N . GLU A 1 183 ? 3.909 10.346 -4.922 1.00 89.81 183 GLU A N 1
ATOM 1338 C CA . GLU A 1 183 ? 2.921 10.972 -5.820 1.00 89.81 183 GLU A CA 1
ATOM 1339 C C . GLU A 1 183 ? 1.554 10.277 -5.763 1.00 89.81 183 GLU A C 1
ATOM 1341 O O . GLU A 1 183 ? 0.504 10.918 -5.829 1.00 89.81 183 GLU A O 1
ATOM 1346 N N . THR A 1 184 ? 1.562 8.955 -5.600 1.00 84.06 184 THR A N 1
ATOM 1347 C CA . THR A 1 184 ? 0.350 8.136 -5.455 1.00 84.06 184 THR A CA 1
ATOM 1348 C C . THR A 1 184 ? -0.179 8.079 -4.025 1.00 84.06 184 THR A C 1
ATOM 1350 O O . THR A 1 184 ? -1.196 7.429 -3.786 1.00 84.06 184 THR A O 1
ATOM 1353 N N . LYS A 1 185 ? 0.470 8.779 -3.083 1.00 85.25 185 LYS A N 1
ATOM 1354 C CA . LYS A 1 185 ? 0.121 8.833 -1.654 1.00 85.25 185 LYS A CA 1
ATOM 1355 C C . LYS A 1 185 ? 0.119 7.467 -0.966 1.00 85.25 185 LYS A C 1
ATOM 1357 O O . LYS A 1 185 ? -0.559 7.271 0.042 1.00 85.25 185 LYS A O 1
ATOM 1362 N N . VAL A 1 186 ? 0.882 6.526 -1.508 1.00 87.75 186 VAL A N 1
ATOM 1363 C CA . VAL A 1 186 ? 1.087 5.208 -0.909 1.00 87.75 186 VAL A CA 1
ATOM 1364 C C . VAL A 1 186 ? 2.118 5.280 0.215 1.00 87.75 186 VAL A C 1
ATOM 1366 O O . VAL A 1 186 ? 1.970 4.600 1.228 1.00 87.75 186 VAL A O 1
ATOM 1369 N N . LEU A 1 187 ? 3.132 6.133 0.058 1.00 87.62 187 LEU A N 1
ATOM 1370 C CA . LEU A 1 187 ? 4.147 6.414 1.072 1.00 87.62 187 LEU A CA 1
ATOM 1371 C C . LEU A 1 187 ? 4.173 7.912 1.416 1.00 87.62 187 LEU A C 1
ATOM 1373 O O . LEU A 1 187 ? 3.807 8.741 0.580 1.00 87.62 187 LEU A O 1
ATOM 1377 N N . PRO A 1 188 ? 4.575 8.276 2.647 1.00 83.00 188 PRO A N 1
ATOM 1378 C CA . PRO A 1 188 ? 4.624 9.669 3.077 1.00 83.00 188 PRO A CA 1
ATOM 1379 C C . PRO A 1 188 ? 5.736 10.459 2.373 1.00 83.00 188 PRO A C 1
ATOM 1381 O O . PRO A 1 188 ? 6.741 9.904 1.925 1.00 83.00 188 PRO A O 1
ATOM 1384 N N . GLU A 1 189 ? 5.587 11.783 2.320 1.00 86.31 189 GLU A N 1
ATOM 1385 C CA . GLU A 1 189 ? 6.649 12.676 1.849 1.00 86.31 189 GLU A CA 1
ATOM 1386 C C . GLU A 1 189 ? 7.938 12.504 2.668 1.00 86.31 189 GLU A C 1
ATOM 1388 O O . GLU A 1 189 ? 7.907 12.185 3.857 1.00 86.31 189 GLU A O 1
ATOM 1393 N N . GLY A 1 190 ? 9.091 12.706 2.024 1.00 85.25 190 GLY A N 1
ATOM 1394 C CA . GLY A 1 190 ? 10.397 12.556 2.674 1.00 85.25 190 GLY A CA 1
ATOM 1395 C C . GLY A 1 190 ? 10.821 11.107 2.942 1.00 85.25 190 GLY A C 1
ATOM 1396 O O . GLY A 1 190 ? 11.800 10.891 3.653 1.00 85.25 190 GLY A O 1
ATOM 1397 N N . THR A 1 191 ? 10.117 10.119 2.380 1.00 86.94 191 THR A N 1
ATOM 1398 C CA . THR A 1 191 ? 10.482 8.700 2.494 1.00 86.94 191 THR A CA 1
ATOM 1399 C C . THR A 1 191 ? 11.916 8.445 2.013 1.00 86.94 191 THR A C 1
ATOM 1401 O O . THR A 1 191 ? 12.248 8.679 0.851 1.00 86.94 191 THR A O 1
ATOM 1404 N N . ASP A 1 192 ? 12.755 7.902 2.899 1.00 88.38 192 ASP A N 1
ATOM 1405 C CA . ASP A 1 192 ? 14.119 7.467 2.586 1.00 88.38 192 ASP A CA 1
ATOM 1406 C C . ASP A 1 192 ? 14.123 6.015 2.090 1.00 88.38 192 ASP A C 1
ATOM 1408 O O . ASP A 1 192 ? 13.947 5.077 2.867 1.00 88.38 192 ASP A O 1
ATOM 1412 N N . GLY A 1 193 ? 14.363 5.828 0.789 1.00 90.56 193 GLY A N 1
ATOM 1413 C CA . GLY A 1 193 ? 14.416 4.509 0.153 1.00 90.56 193 GLY A CA 1
ATOM 1414 C C . GLY A 1 193 ? 15.590 3.618 0.589 1.00 90.56 193 GLY A C 1
ATOM 1415 O O . GLY A 1 193 ? 15.536 2.406 0.377 1.00 90.56 193 GLY A O 1
ATOM 1416 N N . SER A 1 194 ? 16.640 4.177 1.198 1.00 89.69 194 SER A N 1
ATOM 1417 C CA . SER A 1 194 ? 17.809 3.406 1.654 1.00 89.69 194 SER A CA 1
ATOM 1418 C C . SER A 1 194 ? 17.595 2.734 3.013 1.00 89.69 194 SER A C 1
ATOM 1420 O O . SER A 1 194 ? 18.259 1.746 3.335 1.00 89.69 194 SER A O 1
ATOM 1422 N N . LYS A 1 195 ? 16.647 3.250 3.803 1.00 92.62 195 LYS A N 1
ATOM 1423 C CA . LYS A 1 195 ? 16.335 2.775 5.150 1.00 92.62 195 LYS A CA 1
ATOM 1424 C C . LYS A 1 195 ? 15.780 1.347 5.111 1.00 92.62 195 LYS A C 1
ATOM 1426 O O . LYS A 1 195 ? 14.968 1.007 4.249 1.00 92.62 195 LYS A O 1
ATOM 1431 N N . LEU A 1 196 ? 16.168 0.528 6.090 1.00 88.94 196 LEU A N 1
ATOM 1432 C CA . LEU A 1 196 ? 15.478 -0.732 6.370 1.00 88.94 196 LEU A CA 1
ATOM 1433 C C . LEU A 1 196 ? 14.048 -0.465 6.841 1.00 88.94 196 LEU A C 1
ATOM 1435 O O . LEU A 1 196 ? 13.793 0.455 7.621 1.00 88.94 196 LEU A O 1
ATOM 1439 N N . THR A 1 197 ? 13.119 -1.273 6.354 1.00 87.88 197 THR A N 1
ATOM 1440 C CA . THR A 1 197 ? 11.696 -1.094 6.615 1.00 87.88 197 THR A CA 1
ATOM 1441 C C . THR A 1 197 ? 11.306 -1.761 7.930 1.00 87.88 197 THR A C 1
ATOM 1443 O O . THR A 1 197 ? 11.518 -2.964 8.118 1.00 87.88 197 THR A O 1
ATOM 1446 N N . THR A 1 198 ? 10.713 -0.984 8.837 1.00 88.38 198 THR A N 1
ATOM 1447 C CA . THR A 1 198 ? 10.118 -1.524 10.065 1.00 88.38 198 THR A CA 1
ATOM 1448 C C . THR A 1 198 ? 8.707 -2.049 9.805 1.00 88.38 198 THR A C 1
ATOM 1450 O O . THR A 1 198 ? 8.105 -1.814 8.753 1.00 88.38 198 THR A O 1
ATOM 1453 N N . ARG A 1 199 ? 8.128 -2.742 10.784 1.00 89.94 199 ARG A N 1
ATOM 1454 C CA . ARG A 1 199 ? 6.734 -3.183 10.732 1.00 89.94 199 ARG A CA 1
ATOM 1455 C C . ARG A 1 199 ? 5.770 -1.999 10.622 1.00 89.94 199 ARG A C 1
ATOM 1457 O O . ARG A 1 199 ? 4.839 -2.075 9.824 1.00 89.94 199 ARG A O 1
ATOM 1464 N N . THR A 1 200 ? 6.033 -0.897 11.330 1.00 89.88 200 THR A N 1
ATOM 1465 C CA . THR A 1 200 ? 5.307 0.380 11.172 1.00 89.88 200 THR A CA 1
ATOM 1466 C C . THR A 1 200 ? 5.309 0.864 9.731 1.00 89.88 200 THR A C 1
ATOM 1468 O O . THR A 1 200 ? 4.252 1.169 9.179 1.00 89.88 200 THR A O 1
ATOM 1471 N N . ASP A 1 201 ? 6.488 0.919 9.112 1.00 89.25 201 ASP A N 1
ATOM 1472 C CA . ASP A 1 201 ? 6.626 1.369 7.731 1.00 89.25 201 ASP A CA 1
ATOM 1473 C C . ASP A 1 201 ? 5.795 0.476 6.791 1.00 89.25 201 ASP A C 1
ATOM 1475 O O . ASP A 1 201 ? 5.054 0.976 5.942 1.00 89.25 201 ASP A O 1
ATOM 1479 N N . LEU A 1 202 ? 5.852 -0.844 7.008 1.00 91.44 202 LEU A N 1
ATOM 1480 C CA . LEU A 1 202 ? 5.067 -1.836 6.276 1.00 91.44 202 LEU A CA 1
ATOM 1481 C C . LEU A 1 202 ? 3.557 -1.609 6.417 1.00 91.44 202 LEU A C 1
ATOM 1483 O O . LEU A 1 202 ? 2.842 -1.707 5.427 1.00 91.44 202 LEU A O 1
ATOM 1487 N N . ILE A 1 203 ? 3.066 -1.274 7.610 1.00 90.31 203 ILE A N 1
ATOM 1488 C CA . ILE A 1 203 ? 1.645 -0.980 7.867 1.00 90.31 203 ILE A CA 1
ATOM 1489 C C . ILE A 1 203 ? 1.205 0.284 7.149 1.00 90.31 203 ILE A C 1
ATOM 1491 O O . ILE A 1 203 ? 0.168 0.287 6.486 1.00 90.31 203 ILE A O 1
ATOM 1495 N N . VAL A 1 204 ? 1.997 1.351 7.257 1.00 88.44 204 VAL A N 1
ATOM 1496 C CA . VAL A 1 204 ? 1.688 2.628 6.611 1.00 88.44 204 VAL A CA 1
ATOM 1497 C C . VAL A 1 204 ? 1.636 2.451 5.095 1.00 88.44 204 VAL A C 1
ATOM 1499 O O . VAL A 1 204 ? 0.645 2.852 4.482 1.00 88.44 204 VAL A O 1
ATOM 1502 N N . GLY A 1 205 ? 2.644 1.802 4.507 1.00 88.69 205 GLY A N 1
ATOM 1503 C CA . GLY A 1 205 ? 2.693 1.562 3.065 1.00 88.69 205 GLY A CA 1
ATOM 1504 C C . GLY A 1 205 ? 1.665 0.543 2.575 1.00 88.69 205 GLY A C 1
ATOM 1505 O O . GLY A 1 205 ? 1.067 0.750 1.525 1.00 88.69 205 GLY A O 1
ATOM 1506 N N . ALA A 1 206 ? 1.389 -0.524 3.330 1.00 91.12 206 ALA A N 1
ATOM 1507 C CA . ALA A 1 206 ? 0.374 -1.516 2.972 1.00 91.12 206 ALA A CA 1
ATOM 1508 C C . ALA A 1 206 ? -1.034 -0.912 2.994 1.00 91.12 206 ALA A C 1
ATOM 1510 O O . ALA A 1 206 ? -1.810 -1.124 2.062 1.00 91.12 206 ALA A O 1
ATOM 1511 N N . TYR A 1 207 ? -1.345 -0.120 4.024 1.00 85.69 207 TYR A N 1
ATOM 1512 C CA . TYR A 1 207 ? -2.607 0.607 4.104 1.00 85.69 207 TYR A CA 1
ATOM 1513 C C . TYR A 1 207 ? -2.725 1.623 2.961 1.00 85.69 207 TYR A C 1
ATOM 1515 O O . TYR A 1 207 ? -3.720 1.619 2.242 1.00 85.69 207 TYR A O 1
ATOM 1523 N N . GLY A 1 208 ? -1.695 2.448 2.733 1.00 83.75 208 GLY A N 1
ATOM 1524 C CA . GLY A 1 208 ? -1.675 3.412 1.626 1.00 83.75 208 GLY A CA 1
ATOM 1525 C C . GLY A 1 208 ? -1.817 2.745 0.254 1.00 83.75 208 GLY A C 1
ATOM 1526 O O . GLY A 1 208 ? -2.625 3.175 -0.567 1.00 83.75 208 GLY A O 1
ATOM 1527 N N . GLY A 1 209 ? -1.092 1.648 0.032 1.00 84.94 209 GLY A N 1
ATOM 1528 C CA . GLY A 1 209 ? -1.125 0.858 -1.198 1.00 84.94 209 GLY A CA 1
ATOM 1529 C C . GLY A 1 209 ? -2.490 0.238 -1.452 1.00 84.94 209 GLY A C 1
ATOM 1530 O O . GLY A 1 209 ? -2.999 0.323 -2.567 1.00 84.94 209 GLY A O 1
ATOM 1531 N N . GLN A 1 210 ? -3.122 -0.311 -0.413 1.00 84.62 210 GLN A N 1
ATOM 1532 C CA . GLN A 1 210 ? -4.481 -0.831 -0.505 1.00 84.62 210 GLN A CA 1
ATOM 1533 C C . GLN A 1 210 ? -5.489 0.276 -0.828 1.00 84.62 210 GLN A C 1
ATOM 1535 O O . GLN A 1 210 ? -6.294 0.110 -1.739 1.00 84.62 210 GLN A O 1
ATOM 1540 N N . GLN A 1 211 ? -5.428 1.418 -0.140 1.00 82.25 211 GLN A N 1
ATOM 1541 C CA . GLN A 1 211 ? -6.329 2.542 -0.411 1.00 82.25 211 GLN A CA 1
ATOM 1542 C C . GLN A 1 211 ? -6.180 3.047 -1.852 1.00 82.25 211 GLN A C 1
ATOM 1544 O O . GLN A 1 211 ? -7.179 3.269 -2.535 1.00 82.25 211 GLN A O 1
ATOM 1549 N N . ALA A 1 212 ? -4.944 3.177 -2.339 1.00 81.38 212 ALA A N 1
ATOM 1550 C CA . ALA A 1 212 ? -4.672 3.570 -3.718 1.00 81.38 212 ALA A CA 1
ATOM 1551 C C . ALA A 1 212 ? -5.145 2.513 -4.730 1.00 81.38 212 ALA A C 1
ATOM 1553 O O . ALA A 1 212 ? -5.676 2.866 -5.781 1.00 81.38 212 ALA A O 1
ATOM 1554 N N . TYR A 1 213 ? -4.994 1.226 -4.414 1.00 80.75 213 TYR A N 1
ATOM 1555 C CA . TYR A 1 213 ? -5.451 0.131 -5.266 1.00 80.75 213 TYR A CA 1
ATOM 1556 C C . TYR A 1 213 ? -6.971 0.085 -5.387 1.00 80.75 213 TYR A C 1
ATOM 1558 O O . TYR A 1 213 ? -7.499 0.016 -6.495 1.00 80.75 213 TYR A O 1
ATOM 1566 N N . GLU A 1 214 ? -7.682 0.166 -4.263 1.00 79.38 214 GLU A N 1
ATOM 1567 C CA . GLU A 1 214 ? -9.145 0.202 -4.260 1.00 79.38 214 GLU A CA 1
ATOM 1568 C C . GLU A 1 214 ? -9.672 1.449 -4.979 1.00 79.38 214 GLU A C 1
ATOM 1570 O O . GLU A 1 214 ? -10.629 1.352 -5.744 1.00 79.38 214 GLU A O 1
ATOM 1575 N N . ALA A 1 215 ? -9.005 2.598 -4.822 1.00 76.12 215 ALA A N 1
ATOM 1576 C CA . ALA A 1 215 ? -9.339 3.816 -5.559 1.00 76.12 215 ALA A CA 1
ATOM 1577 C C . ALA A 1 215 ? -9.081 3.704 -7.075 1.00 76.12 215 ALA A C 1
ATOM 1579 O O . ALA A 1 215 ? -9.739 4.387 -7.859 1.00 76.12 215 ALA A O 1
ATOM 1580 N N . ALA A 1 216 ? -8.132 2.863 -7.496 1.00 71.94 216 ALA A N 1
ATOM 1581 C CA . ALA A 1 216 ? -7.785 2.652 -8.900 1.00 71.94 216 ALA A CA 1
ATOM 1582 C C . ALA A 1 216 ? -8.670 1.612 -9.606 1.00 71.94 216 ALA A C 1
ATOM 1584 O O . ALA A 1 216 ? -8.667 1.548 -10.840 1.00 71.94 216 ALA A O 1
ATOM 1585 N N . LYS A 1 217 ? -9.431 0.791 -8.869 1.00 67.00 217 LYS A N 1
ATOM 1586 C CA . LYS A 1 217 ? -10.374 -0.148 -9.489 1.00 67.00 217 LYS A CA 1
ATOM 1587 C C . LYS A 1 217 ? -11.478 0.635 -10.210 1.00 67.00 217 LYS A C 1
ATOM 1589 O O . LYS A 1 217 ? -12.027 1.576 -9.636 1.00 67.00 217 LYS A O 1
ATOM 1594 N N . PRO A 1 218 ? -11.857 0.246 -11.443 1.00 42.00 218 PRO A N 1
ATOM 1595 C CA . PRO A 1 218 ? -12.995 0.854 -12.112 1.00 42.00 218 PRO A CA 1
ATOM 1596 C C . PRO A 1 218 ? -14.228 0.634 -11.238 1.00 42.00 218 PRO A C 1
ATOM 1598 O O . PRO A 1 218 ? -14.609 -0.506 -10.962 1.00 42.00 218 PRO A O 1
ATOM 1601 N N . THR A 1 219 ? -14.836 1.726 -10.776 1.00 39.34 219 THR A N 1
ATOM 1602 C CA . THR A 1 219 ? -16.117 1.656 -10.079 1.00 39.34 219 THR A CA 1
ATOM 1603 C C . THR A 1 219 ? -17.087 0.931 -11.009 1.00 39.34 219 THR A C 1
ATOM 1605 O O . THR A 1 219 ? -17.224 1.362 -12.160 1.00 39.34 219 THR A O 1
ATOM 1608 N N . PRO A 1 220 ? -17.742 -0.169 -10.586 1.00 33.47 220 PRO A N 1
ATOM 1609 C CA . PRO A 1 220 ? -18.809 -0.734 -11.392 1.00 33.47 220 PRO A CA 1
ATOM 1610 C C . PRO A 1 220 ? -19.790 0.401 -11.666 1.00 33.47 220 PRO A C 1
ATOM 1612 O O . PRO A 1 220 ? -20.254 1.053 -10.728 1.00 33.47 220 PRO A O 1
ATOM 1615 N N . THR A 1 221 ? -20.057 0.682 -12.945 1.00 32.44 221 THR A N 1
ATOM 1616 C CA . THR A 1 221 ? -21.147 1.582 -13.315 1.00 32.44 221 THR A CA 1
ATOM 1617 C C . THR A 1 221 ? -22.354 1.114 -12.514 1.00 32.44 221 THR A C 1
ATOM 1619 O O . THR A 1 221 ? -22.680 -0.076 -12.615 1.00 32.44 221 THR A O 1
ATOM 1622 N N . PRO A 1 222 ? -22.961 1.966 -11.663 1.00 33.47 222 PRO A N 1
ATOM 1623 C CA . PRO A 1 222 ? -24.117 1.543 -10.900 1.00 33.47 222 PRO A CA 1
ATOM 1624 C C . PRO A 1 222 ? -25.104 0.992 -11.917 1.00 33.47 222 PRO A C 1
ATOM 1626 O O . PRO A 1 222 ? -25.511 1.699 -12.840 1.00 33.47 222 PRO A O 1
ATOM 1629 N N . THR A 1 223 ? -25.423 -0.300 -11.803 1.00 32.59 223 THR A N 1
ATOM 1630 C CA . THR A 1 223 ? -26.589 -0.826 -12.505 1.00 32.59 223 THR A CA 1
ATOM 1631 C C . THR A 1 223 ? -27.720 0.086 -12.056 1.00 32.59 223 THR A C 1
ATOM 1633 O O . THR A 1 223 ? -27.892 0.208 -10.840 1.00 32.59 223 THR A O 1
ATOM 1636 N N . PRO A 1 224 ? -28.388 0.818 -12.968 1.00 32.19 224 PRO A N 1
ATOM 1637 C CA . PRO A 1 224 ? -29.386 1.791 -12.569 1.00 32.19 224 PRO A CA 1
ATOM 1638 C C . PRO A 1 224 ? -30.366 1.069 -11.658 1.00 32.19 224 PRO A C 1
ATOM 1640 O O . PRO A 1 224 ? -31.009 0.104 -12.076 1.00 32.19 224 PRO A O 1
ATOM 1643 N N . THR A 1 225 ? -30.423 1.496 -10.395 1.00 38.47 225 THR A N 1
ATOM 1644 C CA . THR A 1 225 ? -31.480 1.076 -9.485 1.00 38.47 225 THR A CA 1
ATOM 1645 C C . THR A 1 225 ? -32.777 1.314 -10.247 1.00 38.47 225 THR A C 1
ATOM 1647 O O . THR A 1 225 ? -32.975 2.449 -10.697 1.00 38.47 225 THR A O 1
ATOM 1650 N N . PRO A 1 226 ? -33.618 0.287 -10.483 1.00 36.75 226 PRO A N 1
ATOM 1651 C CA . PRO A 1 226 ? -34.866 0.494 -11.193 1.00 36.75 226 PRO A CA 1
ATOM 1652 C C . PRO A 1 226 ? -35.594 1.628 -10.484 1.00 36.75 226 PRO A C 1
ATOM 1654 O O . PRO A 1 226 ? -35.839 1.551 -9.278 1.00 36.75 226 PRO A O 1
ATOM 1657 N N . THR A 1 227 ? -35.859 2.714 -11.213 1.00 36.84 227 THR A N 1
ATOM 1658 C CA . THR A 1 227 ? -36.675 3.810 -10.705 1.00 36.84 227 THR A CA 1
ATOM 1659 C C . THR A 1 227 ? -37.950 3.169 -10.169 1.00 36.84 227 THR A C 1
ATOM 1661 O O . THR A 1 227 ? -38.613 2.469 -10.944 1.00 36.84 227 THR A O 1
ATOM 1664 N N . PRO A 1 228 ? -38.282 3.313 -8.870 1.00 40.78 228 PRO A N 1
ATOM 1665 C CA . PRO A 1 228 ? -39.531 2.779 -8.366 1.00 40.78 228 PRO A CA 1
ATOM 1666 C C . PRO A 1 228 ? -40.632 3.396 -9.220 1.00 40.78 228 PRO A C 1
ATOM 1668 O O . PRO A 1 228 ? -40.822 4.611 -9.235 1.00 40.78 228 PRO A O 1
ATOM 1671 N N . THR A 1 229 ? -41.305 2.558 -10.006 1.00 40.06 229 THR A N 1
ATOM 1672 C CA . THR A 1 229 ? -42.515 2.980 -10.699 1.00 40.06 229 THR A CA 1
ATOM 1673 C C . THR A 1 229 ? -43.467 3.406 -9.598 1.00 40.06 229 THR A C 1
ATOM 1675 O O . THR A 1 229 ? -43.750 2.611 -8.699 1.00 40.06 229 THR A O 1
ATOM 1678 N N . SER A 1 230 ? -43.884 4.674 -9.618 1.00 39.56 230 SER A N 1
ATOM 1679 C CA . SER A 1 230 ? -44.835 5.212 -8.652 1.00 39.56 230 SER A CA 1
ATOM 1680 C C . SER A 1 230 ? -46.030 4.268 -8.602 1.00 39.56 230 SER A C 1
ATOM 1682 O O . SER A 1 230 ? -46.787 4.161 -9.569 1.00 39.56 230 SER A O 1
ATOM 1684 N N . THR A 1 231 ? -46.168 3.537 -7.501 1.00 43.62 231 THR A N 1
ATOM 1685 C CA . THR A 1 231 ? -47.389 2.782 -7.251 1.00 43.62 231 THR A CA 1
ATOM 1686 C C . THR A 1 231 ? -48.491 3.820 -7.111 1.00 43.62 231 THR A C 1
ATOM 1688 O O . THR A 1 231 ? -48.332 4.779 -6.356 1.00 43.62 231 THR A O 1
ATOM 1691 N N . ALA A 1 232 ? -49.557 3.684 -7.902 1.00 39.47 232 ALA A N 1
ATOM 1692 C CA . ALA A 1 232 ? -50.679 4.605 -7.866 1.00 39.47 232 ALA A CA 1
ATOM 1693 C C . ALA A 1 232 ? -51.177 4.747 -6.422 1.00 39.47 232 ALA A C 1
ATOM 1695 O O . ALA A 1 232 ? -51.462 3.751 -5.756 1.00 39.47 232 ALA A O 1
ATOM 1696 N N . THR A 1 233 ? -51.258 5.990 -5.951 1.00 41.78 233 THR A N 1
ATOM 1697 C CA . THR A 1 233 ? -51.916 6.351 -4.697 1.00 41.78 233 THR A CA 1
ATOM 1698 C C . THR A 1 233 ? -53.300 5.696 -4.667 1.00 41.78 233 THR A C 1
ATOM 1700 O O . THR A 1 233 ? -54.074 5.934 -5.600 1.00 41.78 233 THR A O 1
ATOM 1703 N N . PRO A 1 234 ? -53.648 4.878 -3.654 1.00 46.31 234 PRO A N 1
ATOM 1704 C CA . PRO A 1 234 ? -55.005 4.371 -3.545 1.00 46.31 234 PRO A CA 1
ATOM 1705 C C . PRO A 1 234 ? -55.954 5.561 -3.384 1.00 46.31 234 PRO A C 1
ATOM 1707 O O . PRO A 1 234 ? -55.773 6.414 -2.514 1.00 46.31 234 PRO A O 1
ATOM 1710 N N . THR A 1 235 ? -56.944 5.636 -4.270 1.00 48.59 235 THR A N 1
ATOM 1711 C CA . THR A 1 235 ? -58.038 6.605 -4.202 1.00 48.59 235 THR A CA 1
ATOM 1712 C C . THR A 1 235 ? -58.723 6.498 -2.833 1.00 48.59 235 THR A C 1
ATOM 1714 O O . THR A 1 235 ? -59.020 5.377 -2.406 1.00 48.59 235 THR A O 1
ATOM 1717 N N . PRO A 1 236 ? -58.973 7.616 -2.123 1.00 43.12 236 PRO A N 1
ATOM 1718 C CA . PRO A 1 236 ? -59.687 7.579 -0.853 1.00 43.12 236 PRO A CA 1
ATOM 1719 C C . PRO A 1 236 ? -61.069 6.959 -1.069 1.00 43.12 236 PRO A C 1
ATOM 1721 O O . PRO A 1 236 ? -61.835 7.399 -1.922 1.00 43.12 236 PRO A O 1
ATOM 1724 N N . THR A 1 237 ? -61.353 5.892 -0.327 1.00 44.97 237 THR A N 1
ATOM 1725 C CA . THR A 1 237 ? -62.682 5.279 -0.282 1.00 44.97 237 THR A CA 1
ATOM 1726 C C . THR A 1 237 ? -63.547 6.114 0.655 1.00 44.97 237 THR A C 1
ATOM 1728 O O . THR A 1 237 ? -63.164 6.332 1.805 1.00 44.97 237 THR A O 1
ATOM 1731 N N . ASP A 1 238 ? -64.680 6.600 0.147 1.00 45.66 238 ASP A N 1
ATOM 1732 C CA . ASP A 1 238 ? -65.650 7.383 0.912 1.00 45.66 238 ASP A CA 1
ATOM 1733 C C . ASP A 1 238 ? -66.158 6.617 2.150 1.00 45.66 238 ASP A C 1
ATOM 1735 O O . ASP A 1 238 ? -66.334 5.393 2.101 1.00 45.66 238 ASP A O 1
ATOM 1739 N N . PRO A 1 239 ? -66.422 7.316 3.270 1.00 48.09 239 PRO A N 1
ATOM 1740 C CA . PRO A 1 239 ? -66.988 6.703 4.464 1.00 48.09 239 PRO A CA 1
ATOM 1741 C C . PRO A 1 239 ? -68.415 6.188 4.199 1.00 48.09 239 PRO A C 1
ATOM 1743 O O . PRO A 1 239 ? -69.177 6.822 3.464 1.00 48.09 239 PRO A O 1
ATOM 1746 N N . PRO A 1 240 ? -68.823 5.059 4.810 1.00 45.38 240 PRO A N 1
ATOM 1747 C CA . PRO A 1 240 ? -70.148 4.502 4.588 1.00 45.38 240 PRO A CA 1
ATOM 1748 C C . PRO A 1 240 ? -71.233 5.411 5.177 1.00 45.38 240 PRO A C 1
ATOM 1750 O O . PRO A 1 240 ? -71.206 5.782 6.351 1.00 45.38 240 PRO A O 1
ATOM 1753 N N . VAL A 1 241 ? -72.215 5.735 4.336 1.00 39.91 241 VAL A N 1
ATOM 1754 C CA . VAL A 1 241 ? -73.445 6.437 4.704 1.00 39.91 241 VAL A CA 1
ATOM 1755 C C . VAL A 1 241 ? -74.311 5.505 5.552 1.00 39.91 241 VAL A C 1
ATOM 1757 O O . VAL A 1 241 ? -74.750 4.451 5.092 1.00 39.91 241 VAL A O 1
ATOM 1760 N N . TYR A 1 242 ? -74.559 5.904 6.798 1.00 38.31 242 TYR A N 1
ATOM 1761 C CA . TYR A 1 242 ? -75.500 5.245 7.698 1.00 38.31 242 TYR A CA 1
ATOM 1762 C C . TYR A 1 242 ? -76.929 5.529 7.216 1.00 38.31 242 TYR A C 1
ATOM 1764 O O . TYR A 1 242 ? -77.323 6.688 7.097 1.00 38.31 242 TYR A O 1
ATOM 1772 N N . THR A 1 243 ? -77.697 4.481 6.919 1.00 37.44 243 THR A N 1
ATOM 1773 C CA . THR A 1 243 ? -79.148 4.583 6.713 1.00 37.44 243 THR A CA 1
ATOM 1774 C C . THR A 1 243 ? -79.847 3.800 7.815 1.00 37.44 243 THR A C 1
ATOM 1776 O O . THR A 1 243 ? -79.556 2.627 8.044 1.00 37.44 243 THR A O 1
ATOM 1779 N N . ASP A 1 244 ? -80.729 4.496 8.530 1.00 39.38 244 ASP A N 1
ATOM 1780 C CA . ASP A 1 244 ? -81.540 3.964 9.623 1.00 39.38 244 ASP A CA 1
ATOM 1781 C C . ASP A 1 244 ? -82.477 2.838 9.158 1.00 39.38 244 ASP A C 1
ATOM 1783 O O . ASP A 1 244 ? -83.128 2.972 8.115 1.00 39.38 244 ASP A O 1
ATOM 1787 N N . PRO A 1 245 ? -82.681 1.787 9.971 1.00 43.72 245 PRO A N 1
ATOM 1788 C CA . PRO A 1 245 ? -83.853 0.936 9.862 1.00 43.72 245 PRO A CA 1
ATOM 1789 C C . PRO A 1 245 ? -84.970 1.369 10.835 1.00 43.72 245 PRO A C 1
ATOM 1791 O O . PRO A 1 245 ? -84.789 1.459 12.048 1.00 43.72 245 PRO A O 1
ATOM 1794 N N . VAL A 1 246 ? -86.159 1.583 10.264 1.00 38.59 246 VAL A N 1
ATOM 1795 C CA . VAL A 1 246 ? -87.486 1.754 10.904 1.00 38.59 246 VAL A CA 1
ATOM 1796 C C . VAL A 1 246 ? -88.158 0.362 11.074 1.00 38.59 246 VAL A C 1
ATOM 1798 O O . VAL A 1 246 ? -87.786 -0.567 10.355 1.00 38.59 246 VAL A O 1
ATOM 1801 N N . PRO A 1 247 ? -89.090 0.152 12.036 1.00 62.47 247 PRO A N 1
ATOM 1802 C CA . PRO A 1 247 ? -89.238 -1.112 12.768 1.00 62.47 247 PRO A CA 1
ATOM 1803 C C . PRO A 1 247 ? -90.357 -2.040 12.256 1.00 62.47 247 PRO A C 1
ATOM 1805 O O . PRO A 1 247 ? -91.260 -1.614 11.541 1.00 62.47 247 PRO A O 1
ATOM 1808 N N . SER A 1 248 ? -90.361 -3.298 12.723 1.00 34.50 248 SER A N 1
ATOM 1809 C CA . SER A 1 248 ? -91.556 -4.157 12.746 1.00 34.50 248 SER A CA 1
ATOM 1810 C C . SER A 1 248 ? -91.507 -5.182 13.896 1.00 34.50 248 SER A C 1
ATOM 1812 O O . SER A 1 248 ? -90.485 -5.820 14.132 1.00 34.50 248 SER A O 1
ATOM 1814 N N . SER A 1 249 ? -92.640 -5.299 14.598 1.00 46.88 249 SER A N 1
ATOM 1815 C CA . SER A 1 249 ? -93.017 -6.176 15.731 1.00 46.88 249 SER A CA 1
ATOM 1816 C C . SER A 1 249 ? -92.873 -7.683 15.413 1.00 46.88 249 SER A C 1
ATOM 1818 O O . SER A 1 249 ? -92.909 -8.032 14.238 1.00 46.88 249 SER A O 1
ATOM 1820 N N . THR A 1 250 ? -92.722 -8.663 16.323 1.00 38.94 250 THR A N 1
ATOM 1821 C CA . THR A 1 250 ? -93.444 -9.071 17.567 1.00 38.94 250 THR A CA 1
ATOM 1822 C C . THR A 1 250 ? -92.749 -10.385 18.086 1.00 38.94 250 THR A C 1
ATOM 1824 O O . THR A 1 250 ? -91.834 -10.845 17.407 1.00 38.94 250 THR A O 1
ATOM 1827 N N . PRO A 1 251 ? -93.261 -11.181 19.061 1.00 52.56 251 PRO A N 1
ATOM 1828 C CA . PRO A 1 251 ? -93.469 -11.018 20.506 1.00 52.56 251 PRO A CA 1
ATOM 1829 C C . PRO A 1 251 ? -92.465 -11.802 21.405 1.00 52.56 251 PRO A C 1
ATOM 1831 O O . PRO A 1 251 ? -91.684 -12.640 20.971 1.00 52.56 251 PRO A O 1
ATOM 1834 N N . SER A 1 252 ? -92.594 -11.526 22.706 1.00 52.31 252 SER A N 1
ATOM 1835 C CA . SER A 1 252 ? -92.013 -12.160 23.905 1.00 52.31 252 SER A CA 1
ATOM 1836 C C . SER A 1 252 ? -92.053 -13.703 23.977 1.00 52.31 252 SER A C 1
ATOM 1838 O O . SER A 1 252 ? -93.018 -14.319 23.518 1.00 52.31 252 SER A O 1
ATOM 1840 N N . PRO A 1 253 ? -91.093 -14.302 24.716 1.00 45.28 253 PRO A N 1
ATOM 1841 C CA . PRO A 1 253 ? -91.475 -15.242 25.770 1.00 45.28 253 PRO A CA 1
ATOM 1842 C C . PRO A 1 253 ? -90.929 -14.900 27.178 1.00 45.28 253 PRO A C 1
ATOM 1844 O O . PRO A 1 253 ? -89.840 -14.362 27.358 1.00 45.28 253 PRO A O 1
ATOM 1847 N N . THR A 1 254 ? -91.788 -15.247 28.137 1.00 47.41 254 THR A N 1
ATOM 1848 C CA . THR A 1 254 ? -91.769 -15.458 29.602 1.00 47.41 254 THR A CA 1
ATOM 1849 C C . THR A 1 254 ? -90.431 -15.841 30.293 1.00 47.41 254 THR A C 1
ATOM 1851 O O . THR A 1 254 ? -89.571 -16.443 29.656 1.00 47.41 254 THR A O 1
ATOM 1854 N N . PRO A 1 255 ? -90.249 -15.537 31.607 1.00 64.00 255 PRO A N 1
ATOM 1855 C CA . PRO A 1 255 ? -88.946 -15.463 32.278 1.00 64.00 255 PRO A CA 1
ATOM 1856 C C . PRO A 1 255 ? -88.502 -16.768 32.969 1.00 64.00 255 PRO A C 1
ATOM 1858 O O . PRO A 1 255 ? -89.324 -17.601 33.350 1.00 64.00 255 PRO A O 1
ATOM 1861 N N . ALA A 1 256 ? -87.192 -16.891 33.206 1.00 44.47 256 ALA A N 1
ATOM 1862 C CA . ALA A 1 256 ? -86.549 -17.887 34.074 1.00 44.47 256 ALA A CA 1
ATOM 1863 C C . ALA A 1 256 ? -85.460 -17.188 34.935 1.00 44.47 256 ALA A C 1
ATOM 1865 O O . ALA A 1 256 ? -85.069 -16.070 34.603 1.00 44.47 256 ALA A O 1
ATOM 1866 N N . PRO A 1 257 ? -85.062 -17.755 36.088 1.00 47.94 257 PRO A N 1
ATOM 1867 C CA . PRO A 1 257 ? -85.094 -17.061 37.375 1.00 47.94 257 PRO A CA 1
ATOM 1868 C C . PRO A 1 257 ? -83.831 -16.263 37.730 1.00 47.94 257 PRO A C 1
ATOM 1870 O O . PRO A 1 257 ? -82.740 -16.496 37.228 1.00 47.94 257 PRO A O 1
ATOM 1873 N N . SER A 1 258 ? -84.037 -15.334 38.665 1.00 55.84 258 SER A N 1
ATOM 1874 C CA . SER A 1 258 ? -83.037 -14.518 39.355 1.00 55.84 258 SER A CA 1
ATOM 1875 C C . SER A 1 258 ? -81.910 -15.360 39.962 1.00 55.84 258 SER A C 1
ATOM 1877 O O . SER A 1 258 ? -82.167 -16.156 40.866 1.00 55.84 258 SER A O 1
ATOM 1879 N N . GLU A 1 259 ? -80.667 -15.102 39.553 1.00 47.06 259 GLU A N 1
ATOM 1880 C CA . GLU A 1 259 ? -79.485 -15.487 40.326 1.00 47.06 259 GLU A CA 1
ATOM 1881 C C . GLU A 1 259 ? -79.098 -14.367 41.304 1.00 47.06 259 GLU A C 1
ATOM 1883 O O . GLU A 1 259 ? -79.077 -13.178 40.987 1.00 47.06 259 GLU A O 1
ATOM 1888 N N . THR A 1 260 ? -78.875 -14.799 42.539 1.00 51.59 260 THR A N 1
ATOM 1889 C CA . THR A 1 260 ? -78.479 -14.073 43.749 1.00 51.59 260 THR A CA 1
ATOM 1890 C C . THR A 1 260 ? -77.196 -13.242 43.547 1.00 51.59 260 THR A C 1
ATOM 1892 O O . THR A 1 260 ? -76.298 -13.685 42.833 1.00 51.59 260 THR A O 1
ATOM 1895 N N . PRO A 1 261 ? -77.047 -12.064 44.189 1.00 49.47 261 PRO A N 1
ATOM 1896 C CA . PRO A 1 261 ? -75.893 -11.186 43.992 1.00 49.47 261 PRO A CA 1
ATOM 1897 C C . PRO A 1 261 ? -74.577 -11.825 44.462 1.00 49.47 261 PRO A C 1
ATOM 1899 O O . PRO A 1 261 ? -74.451 -12.262 45.606 1.00 49.47 261 PRO A O 1
ATOM 1902 N N . VAL A 1 262 ? -73.577 -11.819 43.579 1.00 52.91 262 VAL A N 1
ATOM 1903 C CA . VAL A 1 262 ? -72.171 -12.111 43.897 1.00 52.91 262 VAL A CA 1
ATOM 1904 C C . VAL A 1 262 ? -71.591 -10.918 44.679 1.00 52.91 262 VAL A C 1
ATOM 1906 O O . VAL A 1 262 ? -71.842 -9.773 44.293 1.00 52.91 262 VAL A O 1
ATOM 1909 N N . PRO A 1 263 ? -70.837 -11.128 45.777 1.00 50.72 263 PRO A N 1
ATOM 1910 C CA . PRO A 1 263 ? -70.268 -10.032 46.551 1.00 50.72 263 PRO A CA 1
ATOM 1911 C C . PRO A 1 263 ? -69.251 -9.238 45.722 1.00 50.72 263 PRO A C 1
ATOM 1913 O O . PRO A 1 263 ? -68.416 -9.799 45.015 1.00 50.72 263 PRO A O 1
ATOM 1916 N N . SER A 1 264 ? -69.338 -7.913 45.845 1.00 54.47 264 SER A N 1
ATOM 1917 C CA . SER A 1 264 ? -68.410 -6.933 45.283 1.00 54.47 264 SER A CA 1
ATOM 1918 C C . SER A 1 264 ? -66.961 -7.323 45.582 1.00 54.47 264 SER A C 1
ATOM 1920 O O . SER A 1 264 ? -66.578 -7.416 46.748 1.00 54.47 264 SER A O 1
ATOM 1922 N N . GLN A 1 265 ? -66.145 -7.508 44.542 1.00 54.00 265 GLN A N 1
ATOM 1923 C CA . GLN A 1 265 ? -64.699 -7.608 44.714 1.00 54.00 265 GLN A CA 1
ATOM 1924 C C . GLN A 1 265 ? -64.177 -6.275 45.266 1.00 54.00 265 GLN A C 1
ATOM 1926 O O . GLN A 1 265 ? -64.477 -5.206 44.733 1.00 54.00 265 GLN A O 1
ATOM 1931 N N . THR A 1 266 ? -63.429 -6.348 46.363 1.00 57.94 266 THR A N 1
ATOM 1932 C CA . THR A 1 266 ? -62.654 -5.237 46.923 1.00 57.94 266 THR A CA 1
ATOM 1933 C C . THR A 1 266 ? -61.701 -4.699 45.846 1.00 57.94 266 THR A C 1
ATOM 1935 O O . THR A 1 266 ? -60.995 -5.507 45.241 1.00 57.94 266 THR A O 1
ATOM 1938 N N . PRO A 1 267 ? -61.646 -3.379 45.580 1.00 55.69 267 PRO A N 1
ATOM 1939 C CA . PRO A 1 267 ? -60.695 -2.820 44.623 1.00 55.69 267 PRO A CA 1
ATOM 1940 C C . PRO A 1 267 ? -59.263 -3.165 45.046 1.00 55.69 267 PRO A C 1
ATOM 1942 O O . PRO A 1 267 ? -58.869 -2.896 46.182 1.00 55.69 267 PRO A O 1
ATOM 1945 N N . ALA A 1 268 ? -58.492 -3.768 44.141 1.00 61.22 268 ALA A N 1
ATOM 1946 C CA . ALA A 1 268 ? -57.049 -3.900 44.303 1.00 61.22 268 ALA A CA 1
ATOM 1947 C C . ALA A 1 268 ? -56.417 -2.495 44.426 1.00 61.22 268 ALA A C 1
ATOM 1949 O O . ALA A 1 268 ? -56.953 -1.544 43.845 1.00 61.22 268 ALA A O 1
ATOM 1950 N N . PRO A 1 269 ? -55.313 -2.331 45.178 1.00 56.12 269 PRO A N 1
ATOM 1951 C CA . PRO A 1 269 ? -54.651 -1.040 45.287 1.00 56.12 269 PRO A CA 1
ATOM 1952 C C . PRO A 1 269 ? -54.247 -0.565 43.890 1.00 56.12 269 PRO A C 1
ATOM 1954 O O . PRO A 1 269 ? -53.624 -1.302 43.132 1.00 56.12 269 PRO A O 1
ATOM 1957 N N . ILE A 1 270 ? -54.640 0.659 43.541 1.00 57.59 270 ILE A N 1
ATOM 1958 C CA . ILE A 1 270 ? -54.204 1.323 42.314 1.00 57.59 270 ILE A CA 1
ATOM 1959 C C . ILE A 1 270 ? -52.699 1.554 42.470 1.00 57.59 270 ILE A C 1
ATOM 1961 O O . ILE A 1 270 ? -52.288 2.405 43.259 1.00 57.59 270 ILE A O 1
ATOM 1965 N N . GLU A 1 271 ? -51.878 0.766 41.778 1.00 57.47 271 GLU A N 1
ATOM 1966 C CA . GLU A 1 271 ? -50.440 1.011 41.709 1.00 57.47 271 GLU A CA 1
ATOM 1967 C C . GLU A 1 271 ? -50.212 2.356 41.011 1.00 57.47 271 GLU A C 1
ATOM 1969 O O . GLU A 1 271 ? -50.613 2.564 39.865 1.00 57.47 271 GLU A O 1
ATOM 1974 N N . THR A 1 272 ? -49.608 3.304 41.725 1.00 59.06 272 THR A N 1
ATOM 1975 C CA . THR A 1 272 ? -49.173 4.577 41.149 1.00 59.06 272 THR A CA 1
ATOM 1976 C C . THR A 1 272 ? -48.140 4.277 40.056 1.00 59.06 272 THR A C 1
ATOM 1978 O O . THR A 1 272 ? -47.123 3.655 40.372 1.00 59.06 272 THR A O 1
ATOM 1981 N N . PRO A 1 273 ? -48.349 4.687 38.789 1.00 76.56 273 PRO A N 1
ATOM 1982 C CA . PRO A 1 273 ? -47.415 4.371 37.714 1.00 76.56 273 PRO A CA 1
ATOM 1983 C C . PRO A 1 273 ? -46.058 5.025 37.996 1.00 76.56 273 PRO A C 1
ATOM 1985 O O . PRO A 1 273 ? -45.966 6.246 38.144 1.00 76.56 273 PRO A O 1
ATOM 1988 N N . VAL A 1 274 ? -45.004 4.209 38.084 1.00 78.62 274 VAL A N 1
ATOM 1989 C CA . VAL A 1 274 ? -43.622 4.694 38.192 1.00 78.62 274 VAL A CA 1
ATOM 1990 C C . VAL A 1 274 ? -43.290 5.452 36.901 1.00 78.62 274 VAL A C 1
ATOM 1992 O O . VAL A 1 274 ? -43.501 4.907 35.815 1.00 78.62 274 VAL A O 1
ATOM 1995 N N . PRO A 1 275 ? -42.793 6.698 36.970 1.00 86.12 275 PRO A N 1
ATOM 1996 C CA . PRO A 1 275 ? -42.458 7.454 35.770 1.00 86.12 275 PRO A CA 1
ATOM 1997 C C . PRO A 1 275 ? -41.298 6.785 35.009 1.00 86.12 275 PRO A C 1
ATOM 1999 O O . PRO A 1 275 ? -40.355 6.278 35.615 1.00 86.12 275 PRO A O 1
ATOM 2002 N N . THR A 1 276 ? -41.365 6.780 33.677 1.00 92.12 276 THR A N 1
ATOM 2003 C CA . THR A 1 276 ? -40.380 6.129 32.791 1.00 92.12 276 THR A CA 1
ATOM 2004 C C . THR A 1 276 ? -39.384 7.141 32.224 1.00 92.12 276 THR A C 1
ATOM 2006 O O . THR A 1 276 ? -39.757 8.270 31.896 1.00 92.12 276 THR A O 1
ATOM 2009 N N . VAL A 1 277 ? -38.117 6.743 32.102 1.00 93.75 277 VAL A N 1
ATOM 2010 C CA . VAL A 1 277 ? -37.053 7.545 31.482 1.00 93.75 277 VAL A CA 1
ATOM 2011 C C . VAL A 1 277 ? -37.274 7.654 29.968 1.00 93.75 277 VAL A C 1
ATOM 2013 O O . VAL A 1 277 ? -37.657 6.691 29.303 1.00 93.75 277 VAL A O 1
ATOM 2016 N N . ALA A 1 278 ? -37.014 8.828 29.395 1.00 93.81 278 ALA A N 1
ATOM 2017 C CA . ALA A 1 278 ? -37.101 9.049 27.957 1.00 93.81 278 ALA A CA 1
ATOM 2018 C C . ALA A 1 278 ? -35.974 8.317 27.212 1.00 93.81 278 ALA A C 1
ATOM 2020 O O . ALA A 1 278 ? -34.806 8.386 27.607 1.00 93.81 278 ALA A O 1
ATOM 2021 N N . ALA A 1 279 ? -36.324 7.642 26.113 1.00 93.44 279 ALA A N 1
ATOM 2022 C CA . ALA A 1 279 ? -35.361 6.938 25.269 1.00 93.44 279 ALA A CA 1
ATOM 2023 C C . ALA A 1 279 ? -34.266 7.888 24.752 1.00 93.44 279 ALA A C 1
ATOM 2025 O O . ALA A 1 279 ? -34.571 9.042 24.427 1.00 93.44 279 ALA A O 1
ATOM 2026 N N . PRO A 1 280 ? -33.004 7.429 24.666 1.00 96.38 280 PRO A N 1
ATOM 2027 C CA . PRO A 1 280 ? -31.957 8.190 24.008 1.00 96.38 280 PRO A CA 1
ATOM 2028 C C . PRO A 1 280 ? -32.305 8.507 22.551 1.00 96.38 280 PRO A C 1
ATOM 2030 O O . PRO A 1 280 ? -33.045 7.778 21.893 1.00 96.38 280 PRO A O 1
ATOM 2033 N N . SER A 1 281 ? -31.714 9.579 22.042 1.00 93.44 281 SER A N 1
ATOM 2034 C CA . SER A 1 281 ? -31.729 9.969 20.636 1.00 93.44 281 SER A CA 1
ATOM 2035 C C . SER A 1 281 ? -30.300 10.199 20.155 1.00 93.44 281 SER A C 1
ATOM 2037 O O . SER A 1 281 ? -29.469 10.706 20.915 1.00 93.44 281 SER A O 1
ATOM 2039 N N . ALA A 1 282 ? -30.018 9.818 18.908 1.00 94.06 282 ALA A N 1
ATOM 2040 C CA . ALA A 1 282 ? -28.722 10.010 18.270 1.00 94.06 282 ALA A CA 1
ATOM 2041 C C . ALA A 1 282 ? -28.747 11.193 17.294 1.00 94.06 282 ALA A C 1
ATOM 2043 O O . ALA A 1 282 ? -29.727 11.402 16.578 1.00 94.06 282 ALA A O 1
ATOM 2044 N N . ASN A 1 283 ? -27.650 11.946 17.240 1.00 91.38 283 ASN A N 1
ATOM 2045 C CA . ASN A 1 283 ? -27.444 13.025 16.283 1.00 91.38 283 ASN A CA 1
ATOM 2046 C C . ASN A 1 283 ? -26.034 12.933 15.653 1.00 91.38 283 ASN A C 1
ATOM 2048 O O . ASN A 1 283 ? -25.055 13.097 16.391 1.00 91.38 283 ASN A O 1
ATOM 2052 N N . PRO A 1 284 ? -25.913 12.697 14.329 1.00 90.94 284 PRO A N 1
ATOM 2053 C CA . PRO A 1 284 ? -27.016 12.485 13.382 1.00 90.94 284 PRO A CA 1
ATOM 2054 C C . PRO A 1 284 ? -27.792 11.188 13.657 1.00 90.94 284 PRO A C 1
ATOM 2056 O O . PRO A 1 284 ? -27.243 10.234 14.214 1.00 90.94 284 PRO A O 1
ATOM 2059 N N . SER A 1 285 ? -29.067 11.159 13.253 1.00 88.62 285 SER A N 1
ATOM 2060 C CA . SER A 1 285 ? -29.876 9.933 13.243 1.00 88.62 285 SER A CA 1
ATOM 2061 C C . SER A 1 285 ? -29.274 8.894 12.292 1.00 88.62 285 SER A C 1
ATOM 2063 O O . SER A 1 285 ? -28.461 9.238 11.427 1.00 88.62 285 SER A O 1
ATOM 2065 N N . GLY A 1 286 ? -29.675 7.630 12.424 1.00 84.94 286 GLY A N 1
ATOM 2066 C CA . GLY A 1 286 ? -29.210 6.548 11.564 1.00 84.94 286 GLY A CA 1
ATOM 2067 C C . GLY A 1 286 ? -29.443 6.827 10.078 1.00 84.94 286 GLY A C 1
ATOM 2068 O O . GLY A 1 286 ? -30.376 7.533 9.682 1.00 84.94 286 GLY A O 1
ATOM 2069 N N . GLY A 1 287 ? -28.562 6.277 9.246 1.00 81.25 287 GLY A N 1
ATOM 2070 C CA . GLY A 1 287 ? -28.568 6.485 7.805 1.00 81.25 287 GLY A CA 1
ATOM 2071 C C . GLY A 1 287 ? -27.174 6.507 7.187 1.00 81.25 287 GLY A C 1
ATOM 2072 O O . GLY A 1 287 ? -26.216 5.933 7.707 1.00 81.25 287 GLY A O 1
ATOM 2073 N N . ILE A 1 288 ? -27.078 7.149 6.026 1.00 71.00 288 ILE A N 1
ATOM 2074 C CA . ILE A 1 288 ? -25.816 7.339 5.313 1.00 71.00 288 ILE A CA 1
ATOM 2075 C C . ILE A 1 288 ? -25.104 8.548 5.920 1.00 71.00 288 ILE A C 1
ATOM 2077 O O . ILE A 1 288 ? -25.650 9.652 5.917 1.00 71.00 288 ILE A O 1
ATOM 2081 N N . VAL A 1 289 ? -23.886 8.347 6.418 1.00 77.25 289 VAL A N 1
ATOM 2082 C CA . VAL A 1 289 ? -23.053 9.398 7.016 1.00 77.25 289 VAL A CA 1
ATOM 2083 C C . VAL A 1 289 ? -21.671 9.421 6.378 1.00 77.25 289 VAL A C 1
ATOM 2085 O O . VAL A 1 289 ? -21.215 8.416 5.835 1.00 77.25 289 VAL A O 1
ATOM 2088 N N . LEU A 1 290 ? -20.992 10.567 6.427 1.00 67.62 290 LEU A N 1
ATOM 2089 C CA . LEU A 1 290 ? -19.619 10.664 5.938 1.00 67.62 290 LEU A CA 1
ATOM 2090 C C . LEU A 1 290 ? -18.670 9.863 6.838 1.00 67.62 290 LEU A C 1
ATOM 2092 O O . LEU A 1 290 ? -18.915 9.711 8.035 1.00 67.62 290 LEU A O 1
ATOM 2096 N N . TYR A 1 291 ? -17.577 9.368 6.270 1.00 75.81 291 TYR A N 1
ATOM 2097 C CA . TYR A 1 291 ? -16.482 8.794 7.053 1.00 75.81 291 TYR A CA 1
ATOM 2098 C C . TYR A 1 291 ? -16.013 9.767 8.153 1.00 75.81 291 TYR A C 1
ATOM 2100 O O . TYR A 1 291 ? -15.951 10.972 7.910 1.00 75.81 291 TYR A O 1
ATOM 2108 N N . GLU A 1 292 ? -15.745 9.240 9.356 1.00 76.06 292 GLU A N 1
ATOM 2109 C CA . GLU A 1 292 ? -15.403 9.999 10.580 1.00 76.06 292 GLU A CA 1
ATOM 2110 C C . GLU A 1 292 ? -16.533 10.893 11.127 1.00 76.06 292 GLU A C 1
ATOM 2112 O O . GLU A 1 292 ? -16.305 11.787 11.947 1.00 76.06 292 GLU A O 1
ATOM 2117 N N . THR A 1 293 ? -17.787 10.643 10.735 1.00 80.00 293 THR A N 1
ATOM 2118 C CA . THR A 1 293 ? -18.925 11.348 11.344 1.00 80.00 293 THR A CA 1
ATOM 2119 C C . THR A 1 293 ? -19.017 11.029 12.835 1.00 80.00 293 THR A C 1
ATOM 2121 O O . THR A 1 293 ? -19.032 9.863 13.235 1.00 80.00 293 THR A O 1
ATOM 2124 N N . LYS A 1 294 ? -19.124 12.082 13.650 1.00 89.81 294 LYS A N 1
ATOM 2125 C CA . LYS A 1 294 ? -19.296 11.997 15.103 1.00 89.81 294 LYS A CA 1
ATOM 2126 C C . LYS A 1 294 ? -20.775 11.920 15.455 1.00 89.81 294 LYS A C 1
ATOM 2128 O O . LYS A 1 294 ? -21.544 12.798 15.068 1.00 89.81 294 LYS A O 1
ATOM 2133 N N . VAL A 1 295 ? -21.154 10.889 16.201 1.00 92.81 295 VAL A N 1
ATOM 2134 C CA . VAL A 1 295 ? -22.510 10.698 16.718 1.00 92.81 295 VAL A CA 1
ATOM 2135 C C . VAL A 1 295 ? -22.557 11.126 18.177 1.00 92.81 295 VAL A C 1
ATOM 2137 O O . VAL A 1 295 ? -21.736 10.717 18.993 1.00 92.81 295 VAL A O 1
ATOM 2140 N N . SER A 1 296 ? -23.545 11.951 18.499 1.00 92.12 296 SER A N 1
ATOM 2141 C CA . SER A 1 296 ? -23.854 12.367 19.863 1.00 92.12 296 SER A CA 1
ATOM 2142 C C . SER A 1 296 ? -25.151 11.720 20.335 1.00 92.12 296 SER A C 1
ATOM 2144 O O . SER A 1 296 ? -26.106 11.633 19.567 1.00 92.12 296 SER A O 1
ATOM 2146 N N . LEU A 1 297 ? -25.187 11.259 21.586 1.00 94.19 297 LEU A N 1
ATOM 2147 C CA . LEU A 1 297 ? -26.380 10.694 22.219 1.00 94.19 297 LEU A CA 1
ATOM 2148 C C . LEU A 1 297 ? -26.942 11.668 23.259 1.00 94.19 297 LEU A C 1
ATOM 2150 O O . LEU A 1 297 ? -26.192 12.329 23.976 1.00 94.19 297 LEU A O 1
ATOM 2154 N N . SER A 1 298 ? -28.265 11.759 23.363 1.00 93.00 298 SER A N 1
ATOM 2155 C CA . SER A 1 298 ? -28.928 12.597 24.371 1.00 93.00 298 SER A CA 1
ATOM 2156 C C . SER A 1 298 ? -30.259 12.002 24.828 1.00 93.00 298 SER A C 1
ATOM 2158 O O . SER A 1 298 ? -30.895 11.269 24.076 1.00 93.00 298 SER A O 1
ATOM 2160 N N . SER A 1 299 ? -30.696 12.316 26.050 1.00 94.12 299 SER A N 1
ATOM 2161 C CA . SER A 1 299 ? -32.023 11.968 26.578 1.00 94.12 299 SER A CA 1
ATOM 2162 C C . SER A 1 299 ? -32.676 13.220 27.162 1.00 94.12 299 SER A C 1
ATOM 2164 O O . SER A 1 299 ? -31.995 14.063 27.746 1.00 94.12 299 SER A O 1
ATOM 2166 N N . SER A 1 300 ? -33.997 13.352 27.020 1.00 93.25 300 SER A N 1
ATOM 2167 C CA . SER A 1 300 ? -34.755 14.474 27.588 1.00 93.25 300 SER A CA 1
ATOM 2168 C C . SER A 1 300 ? -35.015 14.330 29.093 1.00 93.25 300 SER A C 1
ATOM 2170 O O . SER A 1 300 ? -35.548 15.251 29.711 1.00 93.25 300 SER A O 1
ATOM 2172 N N . THR A 1 301 ? -34.672 13.189 29.702 1.00 93.00 301 THR A N 1
ATOM 2173 C CA . THR A 1 301 ? -34.730 13.017 31.157 1.00 93.00 301 THR A CA 1
ATOM 2174 C C . THR A 1 301 ? -33.458 13.572 31.789 1.00 93.00 301 THR A C 1
ATOM 2176 O O . THR A 1 301 ? -32.407 12.936 31.771 1.00 93.00 301 THR A O 1
ATOM 2179 N N . GLU A 1 302 ? -33.562 14.761 32.382 1.00 90.69 302 GLU A N 1
ATOM 2180 C CA . GLU A 1 302 ? -32.442 15.418 33.058 1.00 90.69 302 GLU A CA 1
ATOM 2181 C C . GLU A 1 302 ? -31.834 14.519 34.148 1.00 90.69 302 GLU A C 1
ATOM 2183 O O . GLU A 1 302 ? -32.547 13.961 34.988 1.00 90.69 302 GLU A O 1
ATOM 2188 N N . GLY A 1 303 ? -30.508 14.370 34.130 1.00 88.00 303 GLY A N 1
ATOM 2189 C CA . GLY A 1 303 ? -29.764 13.538 35.079 1.00 88.00 303 GLY A CA 1
ATOM 2190 C C . GLY A 1 303 ? -29.841 12.026 34.831 1.00 88.00 303 GLY A C 1
ATOM 2191 O O . GLY A 1 303 ? -29.414 11.271 35.699 1.00 88.00 303 GLY A O 1
ATOM 2192 N N . ALA A 1 304 ? -30.386 11.565 33.699 1.00 93.69 304 ALA A N 1
ATOM 2193 C CA . ALA A 1 304 ? -30.312 10.156 33.314 1.00 93.69 304 ALA A CA 1
ATOM 2194 C C . ALA A 1 304 ? -28.923 9.792 32.758 1.00 93.69 304 ALA A C 1
ATOM 2196 O O . ALA A 1 304 ? -28.314 10.564 32.015 1.00 93.69 304 ALA A O 1
ATOM 2197 N N . THR A 1 305 ? -28.436 8.597 33.088 1.00 94.69 305 THR A N 1
ATOM 2198 C CA . THR A 1 305 ? -27.191 8.035 32.548 1.00 94.69 305 THR A CA 1
ATOM 2199 C C . THR A 1 305 ? -27.501 7.206 31.306 1.00 94.69 305 THR A C 1
ATOM 2201 O O . THR A 1 305 ? -28.370 6.336 31.346 1.00 94.69 305 THR A O 1
ATOM 2204 N N . ILE A 1 306 ? -26.800 7.471 30.200 1.00 97.00 306 ILE A N 1
ATOM 2205 C CA . ILE A 1 306 ? -26.974 6.742 28.939 1.00 97.00 306 ILE A CA 1
ATOM 2206 C C . ILE A 1 306 ? -25.944 5.612 28.861 1.00 97.00 306 ILE A C 1
ATOM 2208 O O . ILE A 1 306 ? -24.743 5.858 28.974 1.00 97.00 306 ILE A O 1
ATOM 2212 N N . TYR A 1 307 ? -26.416 4.393 28.618 1.00 94.56 307 TYR A N 1
ATOM 2213 C CA . TYR A 1 307 ? -25.607 3.203 28.362 1.00 94.56 307 TYR A CA 1
ATOM 2214 C C . TYR A 1 307 ? -25.793 2.767 26.914 1.00 94.56 307 TYR A C 1
ATOM 2216 O O . TYR A 1 307 ? -26.924 2.750 26.425 1.00 94.56 307 TYR A O 1
ATOM 2224 N N . TYR A 1 308 ? -24.714 2.404 26.224 1.00 95.06 308 TYR A N 1
ATOM 2225 C CA . TYR A 1 308 ? -24.764 2.096 24.799 1.00 95.06 308 TYR A CA 1
ATOM 2226 C C . TYR A 1 308 ? -23.865 0.926 24.389 1.00 95.06 308 TYR A C 1
ATOM 2228 O O . TYR A 1 308 ? -22.945 0.521 25.102 1.00 95.06 308 TYR A O 1
ATOM 2236 N N . THR A 1 309 ? -24.150 0.397 23.205 1.00 90.62 309 THR A N 1
ATOM 2237 C CA . THR A 1 309 ? -23.398 -0.647 22.505 1.00 90.62 309 THR A CA 1
ATOM 2238 C C . THR A 1 309 ? -23.239 -0.245 21.037 1.00 90.62 309 THR A C 1
ATOM 2240 O O . THR A 1 309 ? -24.083 0.459 20.478 1.00 90.62 309 THR A O 1
ATOM 2243 N N . MET A 1 310 ? -22.139 -0.662 20.406 1.00 86.38 310 MET A N 1
ATOM 2244 C CA . MET A 1 310 ? -21.848 -0.378 18.987 1.00 86.38 310 MET A CA 1
ATOM 2245 C C . MET A 1 310 ? -21.842 -1.636 18.103 1.00 86.38 310 MET A C 1
ATOM 2247 O O . MET A 1 310 ? -21.707 -1.541 16.885 1.00 86.38 310 MET A O 1
ATOM 2251 N N . ASP A 1 311 ? -21.980 -2.811 18.716 1.00 76.75 311 ASP A N 1
ATOM 2252 C CA . ASP A 1 311 ? -22.015 -4.128 18.072 1.00 76.75 311 ASP A CA 1
ATOM 2253 C C . ASP A 1 311 ? -23.452 -4.597 17.761 1.00 76.75 311 ASP A C 1
ATOM 2255 O O . ASP A 1 311 ? -23.666 -5.709 17.281 1.00 76.75 311 ASP A O 1
ATOM 2259 N N . GLY A 1 312 ? -24.459 -3.762 18.047 1.00 81.00 312 GLY A N 1
ATOM 2260 C CA . GLY A 1 312 ? -25.875 -4.089 17.887 1.00 81.00 312 GLY A CA 1
ATOM 2261 C C . GLY A 1 312 ? -26.476 -4.965 18.997 1.00 81.00 312 GLY A C 1
ATOM 2262 O O . GLY A 1 312 ? -27.664 -5.306 18.907 1.00 81.00 312 GLY A O 1
ATOM 2263 N N . SER A 1 313 ? -25.725 -5.308 20.049 1.00 86.94 313 SER A N 1
ATOM 2264 C CA . SER A 1 313 ? -26.258 -6.004 21.231 1.00 86.94 313 SER A CA 1
ATOM 2265 C C . SER A 1 313 ? -27.174 -5.091 22.062 1.00 86.94 313 SER A C 1
ATOM 2267 O O . SER A 1 313 ? -27.095 -3.868 21.972 1.00 86.94 313 SER A O 1
ATOM 2269 N N . THR A 1 314 ? -28.102 -5.652 22.844 1.00 90.19 314 THR A N 1
ATOM 2270 C CA . THR A 1 314 ? -28.992 -4.838 23.694 1.00 90.19 314 THR A CA 1
ATOM 2271 C C . THR A 1 314 ? -28.203 -4.269 24.882 1.00 90.19 314 THR A C 1
ATOM 2273 O O . THR A 1 314 ? -27.649 -5.057 25.650 1.00 90.19 314 THR A O 1
ATOM 2276 N N . PRO A 1 315 ? -28.150 -2.937 25.064 1.00 94.25 315 PRO A N 1
ATOM 2277 C CA . PRO A 1 315 ? -27.396 -2.321 26.150 1.00 94.25 315 PRO A CA 1
ATOM 2278 C C . PRO A 1 315 ? -28.044 -2.596 27.512 1.00 94.25 315 PRO A C 1
ATOM 2280 O O . PRO A 1 315 ? -29.263 -2.725 27.629 1.00 94.25 315 PRO A O 1
ATOM 2283 N N . THR A 1 316 ? -27.212 -2.668 28.548 1.00 91.88 316 THR A N 1
ATOM 2284 C CA . THR A 1 316 ? -27.608 -2.824 29.957 1.00 91.88 316 THR A CA 1
ATOM 2285 C C . THR A 1 316 ? -26.817 -1.838 30.820 1.00 91.88 316 THR A C 1
ATOM 2287 O O . THR A 1 316 ? -25.901 -1.184 30.328 1.00 91.88 316 THR A O 1
ATOM 2290 N N . VAL A 1 317 ? -27.092 -1.771 32.124 1.00 90.31 317 VAL A N 1
ATOM 2291 C CA . VAL A 1 317 ? -26.308 -0.955 33.079 1.00 90.31 317 VAL A CA 1
ATOM 2292 C C . VAL A 1 317 ? -24.824 -1.353 33.191 1.00 90.31 317 VAL A C 1
ATOM 2294 O O . VAL A 1 317 ? -24.037 -0.618 33.777 1.00 90.31 317 VAL A O 1
ATOM 2297 N N . ASN A 1 318 ? -24.429 -2.501 32.628 1.00 88.00 318 ASN A N 1
ATOM 2298 C CA . ASN A 1 318 ? -23.031 -2.941 32.543 1.00 88.00 318 ASN A CA 1
ATOM 2299 C C . ASN A 1 318 ? -22.358 -2.558 31.211 1.00 88.00 318 ASN A C 1
ATOM 2301 O O . ASN A 1 318 ? -21.175 -2.838 31.022 1.00 88.00 318 ASN A O 1
ATOM 2305 N N . SER A 1 319 ? -23.105 -1.981 30.265 1.00 93.62 319 SER A N 1
ATOM 2306 C CA . SER A 1 319 ? -22.578 -1.524 28.977 1.00 93.62 319 SER A CA 1
ATOM 2307 C C . SER A 1 319 ? -21.795 -0.214 29.126 1.00 93.62 319 SER A C 1
ATOM 2309 O O . SER A 1 319 ? -21.735 0.386 30.199 1.00 93.62 319 SER A O 1
ATOM 2311 N N . SER A 1 320 ? -21.175 0.248 28.041 1.00 90.44 320 SER A N 1
ATOM 2312 C CA . SER A 1 320 ? -20.401 1.490 28.041 1.00 90.44 320 SER A CA 1
ATOM 2313 C C . SER A 1 320 ? -21.283 2.699 28.359 1.00 90.44 320 SER A C 1
ATOM 2315 O O . SER A 1 320 ? -22.366 2.850 27.797 1.00 90.44 320 SER A O 1
ATOM 2317 N N . VAL A 1 321 ? -20.808 3.576 29.246 1.00 93.94 321 VAL A N 1
ATOM 2318 C CA . VAL A 1 321 ? -21.494 4.825 29.606 1.00 93.94 321 VAL A CA 1
ATOM 2319 C C . VAL A 1 321 ? -21.148 5.909 28.591 1.00 93.94 321 VAL A C 1
ATOM 2321 O O . VAL A 1 321 ? -19.978 6.112 28.272 1.00 93.94 321 VAL A O 1
ATOM 2324 N N . TYR A 1 322 ? -22.157 6.623 28.098 1.00 92.19 322 TYR A N 1
ATOM 2325 C CA . TYR A 1 322 ? -21.974 7.811 27.271 1.00 92.19 322 TYR A CA 1
ATOM 2326 C C . TYR A 1 322 ? -21.828 9.048 28.167 1.00 92.19 322 TYR A C 1
ATOM 2328 O O . TYR A 1 322 ? -22.786 9.482 28.811 1.00 92.19 322 TYR A O 1
ATOM 2336 N N . GLY A 1 323 ? -20.609 9.584 28.234 1.00 87.62 323 GLY A N 1
ATOM 2337 C CA . GLY A 1 323 ? -20.242 10.768 29.014 1.00 87.62 323 GLY A CA 1
ATOM 2338 C C . GLY A 1 323 ? -19.813 11.960 28.144 1.00 87.62 323 GLY A C 1
ATOM 2339 O O . GLY A 1 323 ? -19.723 11.831 26.924 1.00 87.62 323 GLY A O 1
ATOM 2340 N N . PRO A 1 324 ? -19.506 13.119 28.757 1.00 76.44 324 PRO A N 1
ATOM 2341 C CA . PRO A 1 324 ? -19.149 14.349 28.038 1.00 76.44 324 PRO A CA 1
ATOM 2342 C C . PRO A 1 324 ? -17.899 14.216 27.152 1.00 76.44 324 PRO A C 1
ATOM 2344 O O . PRO A 1 324 ? -17.819 14.879 26.123 1.00 76.44 324 PRO A O 1
ATOM 2347 N N . ASP A 1 325 ? -16.969 13.327 27.511 1.00 79.94 325 ASP A N 1
ATOM 2348 C CA . ASP A 1 325 ? -15.739 13.064 26.748 1.00 79.94 325 ASP A CA 1
ATOM 2349 C C . ASP A 1 325 ? -15.868 11.860 25.794 1.00 79.94 325 ASP A C 1
ATOM 2351 O O . ASP A 1 325 ? -14.894 11.442 25.167 1.00 79.94 325 ASP A O 1
ATOM 2355 N N . THR A 1 326 ? -17.056 11.252 25.693 1.00 84.50 326 THR A N 1
ATOM 2356 C CA . THR A 1 326 ? -17.274 10.092 24.820 1.00 84.50 326 THR A CA 1
ATOM 2357 C C . THR A 1 326 ? -17.423 10.539 23.374 1.00 84.50 326 THR A C 1
ATOM 2359 O O . THR A 1 326 ? -18.349 11.269 23.029 1.00 84.50 326 THR A O 1
ATOM 2362 N N . ILE A 1 327 ? -16.534 10.049 22.512 1.00 78.81 327 ILE A N 1
ATOM 2363 C CA . ILE A 1 327 ? -16.592 10.285 21.071 1.00 78.81 327 ILE A CA 1
ATOM 2364 C C . ILE A 1 327 ? -17.013 8.983 20.391 1.00 78.81 327 ILE A C 1
ATOM 2366 O O . ILE A 1 327 ? -16.349 7.958 20.526 1.00 78.81 327 ILE A O 1
ATOM 2370 N N . ILE A 1 328 ? -18.124 9.027 19.658 1.00 87.44 328 ILE A N 1
ATOM 2371 C CA . ILE A 1 328 ? -18.597 7.916 18.833 1.00 87.44 328 ILE A CA 1
ATOM 2372 C C . ILE A 1 328 ? -18.340 8.276 17.373 1.00 87.44 328 ILE A C 1
ATOM 2374 O O . ILE A 1 328 ? -19.017 9.146 16.831 1.00 87.44 328 ILE A O 1
ATOM 2378 N N . GLU A 1 329 ? -17.378 7.614 16.733 1.00 87.62 329 GLU A N 1
ATOM 2379 C CA . GLU A 1 329 ? -17.026 7.862 15.329 1.00 87.62 329 GLU A CA 1
ATOM 2380 C C . GLU A 1 329 ? -17.495 6.719 14.423 1.00 87.62 329 GLU A C 1
ATOM 2382 O O . GLU A 1 329 ? -17.297 5.527 14.707 1.00 87.62 329 GLU A O 1
ATOM 2387 N N . ILE A 1 330 ? -18.120 7.088 13.305 1.00 80.56 330 ILE A N 1
ATOM 2388 C CA . ILE A 1 330 ? -18.569 6.147 12.280 1.00 80.56 330 ILE A CA 1
ATOM 2389 C C . ILE A 1 330 ? -17.501 6.056 11.187 1.00 80.56 330 ILE A C 1
ATOM 2391 O O . ILE A 1 330 ? -17.481 6.826 10.228 1.00 80.56 330 ILE A O 1
ATOM 2395 N N . ILE A 1 331 ? -16.594 5.098 11.357 1.00 75.88 331 ILE A N 1
ATOM 2396 C CA . ILE A 1 331 ? -15.533 4.767 10.388 1.00 75.88 331 ILE A CA 1
ATOM 2397 C C . ILE A 1 331 ? -15.892 3.566 9.500 1.00 75.88 331 ILE A C 1
ATOM 2399 O O . ILE A 1 331 ? -15.332 3.391 8.424 1.00 75.88 331 ILE A O 1
ATOM 2403 N N . GLU A 1 332 ? -16.876 2.772 9.921 1.00 72.06 332 GLU A N 1
ATOM 2404 C CA . GLU A 1 332 ? -17.431 1.630 9.193 1.00 72.06 332 GLU A CA 1
ATOM 2405 C C . GLU A 1 332 ? -18.932 1.496 9.482 1.00 72.06 332 GLU A C 1
ATOM 2407 O O . GLU A 1 332 ? -19.455 2.127 10.408 1.00 72.06 332 GLU A O 1
ATOM 2412 N N . ALA A 1 333 ? -19.635 0.680 8.692 1.00 74.44 333 ALA A N 1
ATOM 2413 C CA . ALA A 1 333 ? -21.055 0.431 8.906 1.00 74.44 333 ALA A CA 1
ATOM 2414 C C . ALA A 1 333 ? -21.278 -0.284 10.249 1.00 74.44 333 ALA A C 1
ATOM 2416 O O . ALA A 1 333 ? -20.725 -1.357 10.483 1.00 74.44 333 ALA A O 1
ATOM 2417 N N . LYS A 1 334 ? -22.091 0.302 11.133 1.00 86.50 334 LYS A N 1
ATOM 2418 C CA . LYS A 1 334 ? -22.359 -0.243 12.473 1.00 86.50 334 LYS A CA 1
ATOM 2419 C C . LYS A 1 334 ? -23.734 0.150 12.990 1.00 86.50 334 LYS A C 1
ATOM 2421 O O . LYS A 1 334 ? -24.373 1.058 12.459 1.00 86.50 334 LYS A O 1
ATOM 2426 N N . THR A 1 335 ? -24.190 -0.546 14.029 1.00 90.62 335 THR A N 1
ATOM 2427 C CA . THR A 1 335 ? -25.469 -0.266 14.692 1.00 90.62 335 THR A CA 1
ATOM 2428 C C . THR A 1 335 ? -25.225 0.147 16.134 1.00 90.62 335 THR A C 1
ATOM 2430 O O . THR A 1 335 ? -24.649 -0.611 16.911 1.00 90.62 335 THR A O 1
ATOM 2433 N N . ILE A 1 336 ? -25.697 1.338 16.488 1.00 94.44 336 ILE A N 1
ATOM 2434 C CA . ILE A 1 336 ? -25.639 1.869 17.845 1.00 94.44 336 ILE A CA 1
ATOM 2435 C C . ILE A 1 336 ? -26.969 1.582 18.527 1.00 94.44 336 ILE A C 1
ATOM 2437 O O . ILE A 1 336 ? -28.023 1.968 18.018 1.00 94.44 336 ILE A O 1
ATOM 2441 N N . LYS A 1 337 ? -26.923 0.946 19.698 1.00 95.12 337 LYS A N 1
ATOM 2442 C CA . LYS A 1 337 ? -28.086 0.832 20.582 1.00 95.12 337 LYS A CA 1
ATOM 2443 C C . LYS A 1 337 ? -27.820 1.522 21.905 1.00 95.12 337 LYS A C 1
ATOM 2445 O O . LYS A 1 337 ? -26.702 1.464 22.404 1.00 95.12 337 LYS A O 1
ATOM 2450 N N . ALA A 1 338 ? -28.835 2.166 22.477 1.00 95.88 338 ALA A N 1
ATOM 2451 C CA . ALA A 1 338 ? -28.694 2.870 23.750 1.00 95.88 338 ALA A CA 1
ATOM 2452 C C . ALA A 1 338 ? -29.953 2.794 24.623 1.00 95.88 338 ALA A C 1
ATOM 2454 O O . ALA A 1 338 ? -31.072 2.772 24.110 1.00 95.88 338 ALA A O 1
ATOM 2455 N N . ILE A 1 339 ? -29.758 2.799 25.942 1.00 96.56 339 ILE A N 1
ATOM 2456 C CA . ILE A 1 339 ? -30.800 2.995 26.962 1.00 96.56 339 ILE A CA 1
ATOM 2457 C C . ILE A 1 339 ? -30.394 4.130 27.902 1.00 96.56 339 ILE A C 1
ATOM 2459 O O . ILE A 1 339 ? -29.206 4.381 28.101 1.00 96.56 339 ILE A O 1
ATOM 2463 N N . ALA A 1 340 ? -31.373 4.807 28.489 1.00 96.62 340 ALA A N 1
ATOM 2464 C CA . ALA A 1 340 ? -31.178 5.780 29.552 1.00 96.62 340 ALA A CA 1
ATOM 2465 C C . ALA A 1 340 ? -31.784 5.247 30.855 1.00 96.62 340 ALA A C 1
ATOM 2467 O O . ALA A 1 340 ? -32.907 4.736 30.866 1.00 96.62 340 ALA A O 1
ATOM 2468 N N . VAL A 1 341 ? -31.040 5.386 31.951 1.00 94.88 341 VAL A N 1
ATOM 2469 C CA . VAL A 1 341 ? -31.409 4.884 33.280 1.00 94.88 341 VAL A CA 1
ATOM 2470 C C . VAL A 1 341 ? -31.305 6.018 34.296 1.00 94.88 341 VAL A C 1
ATOM 2472 O O . VAL A 1 341 ? -30.377 6.830 34.245 1.00 94.88 341 VAL A O 1
ATOM 2475 N N . LYS A 1 342 ? -32.263 6.086 35.224 1.00 93.88 342 LYS A N 1
ATOM 2476 C CA . LYS A 1 342 ? -32.269 7.043 36.333 1.00 93.88 342 LYS A CA 1
ATOM 2477 C C . LYS A 1 342 ? -32.891 6.402 37.568 1.00 93.88 342 LYS A C 1
ATOM 2479 O O . LYS A 1 342 ? -33.945 5.780 37.482 1.00 93.88 342 LYS A O 1
ATOM 2484 N N . GLU A 1 343 ? -32.245 6.574 38.716 1.00 91.56 343 GLU A N 1
ATOM 2485 C CA . GLU A 1 343 ? -32.723 6.024 39.985 1.00 91.56 343 GLU A CA 1
ATOM 2486 C C . GLU A 1 343 ? -34.148 6.509 40.310 1.00 91.56 343 GLU A C 1
ATOM 2488 O O . GLU A 1 343 ? -34.472 7.689 40.157 1.00 91.56 343 GLU A O 1
ATOM 2493 N N . GLY A 1 344 ? -35.009 5.582 40.740 1.00 86.62 344 GLY A N 1
ATOM 2494 C CA . GLY A 1 344 ? -36.412 5.863 41.065 1.00 86.62 344 GLY A CA 1
ATOM 2495 C C . GLY A 1 344 ? -37.353 5.982 39.857 1.00 86.62 344 GLY A C 1
ATOM 2496 O O . GLY A 1 344 ? -38.527 6.299 40.046 1.00 86.62 344 GLY A O 1
ATOM 2497 N N . MET A 1 345 ? -36.870 5.723 38.638 1.00 91.50 345 MET A N 1
ATOM 2498 C CA . MET A 1 345 ? -37.663 5.692 37.404 1.00 91.50 345 MET A CA 1
ATOM 2499 C C . MET A 1 345 ? -37.534 4.330 36.711 1.00 91.50 345 MET A C 1
ATOM 2501 O O . MET A 1 345 ? -36.550 3.621 36.903 1.00 91.50 345 MET A O 1
ATOM 2505 N N . ALA A 1 346 ? -38.522 3.965 35.893 1.00 92.00 346 ALA A N 1
ATOM 2506 C CA . ALA A 1 346 ? -38.406 2.802 35.014 1.00 92.00 346 ALA A CA 1
ATOM 2507 C C . ALA A 1 346 ? -37.460 3.106 33.835 1.00 92.00 346 ALA A C 1
ATOM 2509 O O . ALA A 1 346 ? -37.503 4.215 33.295 1.00 92.00 346 ALA A O 1
A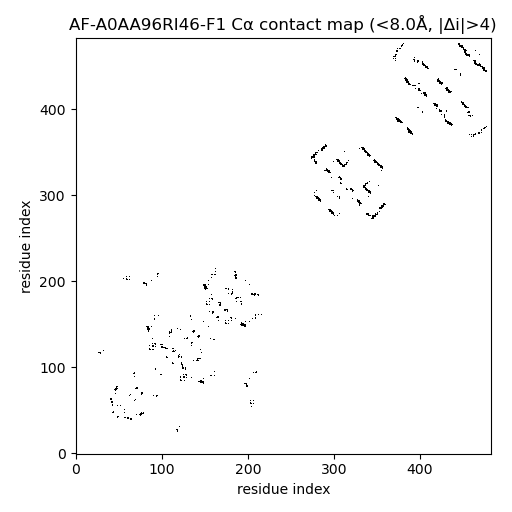TOM 2510 N N . ASP A 1 347 ? -36.646 2.128 33.425 1.00 94.31 347 ASP A N 1
ATOM 2511 C CA . ASP A 1 347 ? -35.681 2.251 32.323 1.00 94.31 347 ASP A CA 1
ATOM 2512 C C . ASP A 1 347 ? -36.341 2.670 31.004 1.00 94.31 347 ASP A C 1
ATOM 2514 O O . ASP A 1 347 ? -37.507 2.364 30.732 1.00 94.31 347 ASP A O 1
ATOM 2518 N N . SER A 1 348 ? -35.581 3.361 30.155 1.00 95.88 348 SER A N 1
ATOM 2519 C CA . SER A 1 348 ? -36.081 3.774 28.850 1.00 95.88 348 SER A CA 1
ATOM 2520 C C . SER A 1 348 ? -36.272 2.600 27.883 1.00 95.88 348 SER A C 1
ATOM 2522 O O . SER A 1 348 ? -35.647 1.547 28.004 1.00 95.88 348 SER A O 1
ATOM 2524 N N . ALA A 1 349 ? -37.046 2.824 26.817 1.00 94.44 349 ALA A N 1
ATOM 2525 C CA . ALA A 1 349 ? -36.992 1.955 25.643 1.00 94.44 349 ALA A CA 1
ATOM 2526 C C . ALA A 1 349 ? -35.588 1.978 24.999 1.00 94.44 349 ALA A C 1
ATOM 2528 O O . ALA A 1 349 ? -34.856 2.966 25.121 1.00 94.44 349 ALA A O 1
ATOM 2529 N N . VAL A 1 350 ? -35.227 0.895 24.304 1.00 94.44 350 VAL A N 1
ATOM 2530 C CA . VAL A 1 350 ? -33.951 0.771 23.583 1.00 94.44 350 VAL A CA 1
ATOM 2531 C C . VAL A 1 350 ? -34.010 1.586 22.289 1.00 94.44 350 VAL A C 1
ATOM 2533 O O . VAL A 1 350 ? -34.805 1.287 21.399 1.00 94.44 350 VAL A O 1
ATOM 2536 N N . MET A 1 351 ? -33.140 2.584 22.166 1.00 95.19 351 MET A N 1
ATOM 2537 C CA . MET A 1 351 ? -32.839 3.262 20.902 1.00 95.19 351 MET A CA 1
ATOM 2538 C C . MET A 1 351 ? -31.991 2.331 20.025 1.00 95.19 351 MET A C 1
ATOM 2540 O O . MET A 1 351 ? -31.105 1.656 20.546 1.00 95.19 351 MET A O 1
ATOM 2544 N N . SER A 1 352 ? -32.228 2.300 18.712 1.00 94.81 352 SER A N 1
ATOM 2545 C CA . SER A 1 352 ? -31.443 1.504 17.760 1.00 94.81 352 SER A CA 1
ATOM 2546 C C . SER A 1 352 ? -31.272 2.257 16.445 1.00 94.81 352 SER A C 1
ATOM 2548 O O . SER A 1 352 ? -32.249 2.461 15.732 1.00 94.81 352 SER A O 1
ATOM 2550 N N . GLU A 1 353 ? -30.034 2.610 16.107 1.00 91.94 353 GLU A N 1
ATOM 2551 C CA . GLU A 1 353 ? -29.681 3.393 14.920 1.00 91.94 353 GLU A CA 1
ATOM 2552 C C . GLU A 1 353 ? -28.610 2.673 14.101 1.00 91.94 353 GLU A C 1
ATOM 2554 O O . GLU A 1 353 ? -27.569 2.282 14.631 1.00 91.94 353 GLU A O 1
ATOM 2559 N N . SER A 1 354 ? -28.851 2.497 12.804 1.00 82.88 354 SER A N 1
ATOM 2560 C CA . SER A 1 354 ? -27.908 1.846 11.890 1.00 82.88 354 SER A CA 1
ATOM 2561 C C . SER A 1 354 ? -27.258 2.872 10.969 1.00 82.88 354 SER A C 1
ATOM 2563 O O . SER A 1 354 ? -27.941 3.699 10.367 1.00 82.88 354 SER A O 1
ATOM 2565 N N . TYR A 1 355 ? -25.938 2.788 10.827 1.00 85.69 355 TYR A N 1
ATOM 2566 C CA . TYR A 1 355 ? -25.141 3.702 10.020 1.00 85.69 355 TYR A CA 1
ATOM 2567 C C . TYR A 1 355 ? -24.456 2.971 8.873 1.00 85.69 355 TYR A C 1
ATOM 2569 O O . TYR A 1 355 ? -23.941 1.863 9.031 1.00 85.69 355 TYR A O 1
ATOM 2577 N N . THR A 1 356 ? -24.408 3.635 7.725 1.00 73.31 356 THR A N 1
ATOM 2578 C CA . THR A 1 356 ? -23.605 3.235 6.566 1.00 73.31 356 THR A CA 1
ATOM 2579 C C . THR A 1 356 ? -22.656 4.372 6.218 1.00 73.31 356 THR A C 1
ATOM 2581 O O . THR A 1 356 ? -23.014 5.543 6.345 1.00 73.31 356 THR A O 1
ATOM 2584 N N . VAL A 1 357 ? -21.430 4.033 5.823 1.00 66.81 357 VAL A N 1
ATOM 2585 C CA . VAL A 1 357 ? -20.377 5.023 5.582 1.00 66.81 357 VAL A CA 1
ATOM 2586 C C . VAL A 1 357 ? -20.318 5.384 4.110 1.00 66.81 357 VAL A C 1
ATOM 2588 O O . VAL A 1 357 ? -20.193 4.518 3.246 1.00 66.81 357 VAL A O 1
ATOM 2591 N N . TYR A 1 358 ? -20.358 6.682 3.844 1.00 64.00 358 TYR A N 1
ATOM 2592 C CA . TYR A 1 358 ? -20.101 7.269 2.546 1.00 64.00 358 TYR A CA 1
ATOM 2593 C C . TYR A 1 358 ? -18.739 7.958 2.556 1.00 64.00 358 TYR A C 1
ATOM 2595 O O . TYR A 1 358 ? -18.481 8.878 3.334 1.00 64.00 358 TYR A O 1
ATOM 2603 N N . LEU A 1 359 ? -17.857 7.516 1.665 1.00 52.78 359 LEU A N 1
ATOM 2604 C CA . LEU A 1 359 ? -16.580 8.167 1.413 1.00 52.78 359 LEU A CA 1
ATOM 2605 C C . LEU A 1 359 ? -16.772 9.164 0.271 1.00 52.78 359 LEU A C 1
ATOM 2607 O O . LEU A 1 359 ? -17.121 8.782 -0.845 1.00 52.78 359 LEU A O 1
ATOM 2611 N N . VAL A 1 360 ? -16.508 10.443 0.528 1.00 35.09 360 VAL A N 1
ATOM 2612 C CA . VAL A 1 360 ? -16.304 11.410 -0.554 1.00 35.09 360 VAL A CA 1
ATOM 2613 C C . VAL A 1 360 ? -14.907 11.192 -1.126 1.00 35.09 360 VAL A C 1
ATOM 2615 O O . VAL A 1 360 ? -13.922 11.716 -0.615 1.00 35.09 360 VAL A O 1
ATOM 2618 N N . VAL A 1 361 ? -14.819 10.397 -2.193 1.00 36.59 361 VAL A N 1
ATOM 2619 C CA . VAL A 1 361 ? -13.622 10.362 -3.036 1.00 36.59 361 VAL A CA 1
ATOM 2620 C C . VAL A 1 361 ? -13.637 11.610 -3.912 1.00 36.59 361 VAL A C 1
ATOM 2622 O O . VAL A 1 361 ? -14.451 11.742 -4.825 1.00 36.59 361 VAL A O 1
ATOM 2625 N N . THR A 1 362 ? -12.774 12.578 -3.614 1.00 29.45 362 THR A N 1
ATOM 2626 C CA . THR A 1 362 ? -12.504 13.635 -4.587 1.00 29.45 362 THR A CA 1
ATOM 2627 C C . THR A 1 362 ? -11.787 12.983 -5.770 1.00 29.45 362 THR A C 1
ATOM 2629 O O . THR A 1 362 ? -10.813 12.255 -5.555 1.00 29.45 362 THR A O 1
ATOM 2632 N N . PRO A 1 363 ? -12.268 13.164 -7.014 1.00 32.25 363 PRO A N 1
ATOM 2633 C CA . PRO A 1 363 ? -11.553 12.642 -8.167 1.00 32.25 363 PRO A CA 1
ATOM 2634 C C . PRO A 1 363 ? -10.123 13.201 -8.148 1.00 32.25 363 PRO A C 1
ATOM 2636 O O . PRO A 1 363 ? -9.939 14.372 -7.792 1.00 32.25 363 PRO A O 1
ATOM 2639 N N . PRO A 1 364 ? -9.106 12.386 -8.481 1.00 35.75 364 PRO A N 1
ATOM 2640 C CA . PRO A 1 364 ? -7.738 12.871 -8.541 1.00 35.75 364 PRO A CA 1
ATOM 2641 C C . PRO A 1 364 ? -7.694 14.065 -9.494 1.00 35.75 364 PRO A C 1
ATOM 2643 O O . PRO A 1 364 ? -8.182 13.986 -10.623 1.00 35.75 364 PRO A O 1
ATOM 2646 N N . SER A 1 365 ? -7.134 15.181 -9.022 1.00 36.84 365 SER A N 1
ATOM 2647 C CA . SER A 1 365 ? -6.826 16.318 -9.889 1.00 36.84 365 SER A CA 1
ATOM 2648 C C . SER A 1 365 ? -6.030 15.787 -11.088 1.00 36.84 365 SER A C 1
ATOM 2650 O O . SER A 1 365 ? -5.095 15.010 -10.861 1.00 36.84 365 SER A O 1
ATOM 2652 N N . PRO A 1 366 ? -6.378 16.133 -12.341 1.00 41.75 366 PRO A N 1
ATOM 2653 C CA . PRO A 1 366 ? -5.633 15.646 -13.493 1.00 41.75 366 PRO A CA 1
ATOM 2654 C C . PRO A 1 366 ? -4.159 16.034 -13.333 1.00 41.75 366 PRO A C 1
ATOM 2656 O O . PRO A 1 366 ? -3.846 17.183 -13.016 1.00 41.75 366 PRO A O 1
ATOM 2659 N N . LEU A 1 367 ? -3.263 15.053 -13.495 1.00 44.16 367 LEU A N 1
ATOM 2660 C CA . LEU A 1 367 ? -1.818 15.276 -13.448 1.00 44.16 367 LEU A CA 1
ATOM 2661 C C . LEU A 1 367 ? -1.439 16.384 -14.448 1.00 44.16 367 LEU A C 1
ATOM 2663 O O . LEU A 1 367 ? -2.046 16.452 -15.523 1.00 44.16 367 LEU A O 1
ATOM 2667 N N . PRO A 1 368 ? -0.455 17.247 -14.133 1.00 49.12 368 PRO A N 1
ATOM 2668 C CA . PRO A 1 368 ? -0.010 18.266 -15.072 1.00 49.12 368 PRO A CA 1
ATOM 2669 C C . PRO A 1 368 ? 0.506 17.583 -16.342 1.00 49.12 368 PRO A C 1
ATOM 2671 O O . PRO A 1 368 ? 1.418 16.759 -16.295 1.00 49.12 368 PRO A O 1
ATOM 2674 N N . VAL A 1 369 ? -0.105 17.906 -17.481 1.00 63.41 369 VAL A N 1
ATOM 2675 C CA . VAL A 1 369 ? 0.297 17.359 -18.776 1.00 63.41 369 VAL A CA 1
ATOM 2676 C C . VAL A 1 369 ? 1.603 18.033 -19.191 1.00 63.41 369 VAL A C 1
ATOM 2678 O O . VAL A 1 369 ? 1.621 19.225 -19.488 1.00 63.41 369 VAL A O 1
ATOM 2681 N N . VAL A 1 370 ? 2.706 17.283 -19.173 1.00 73.81 370 VAL A N 1
ATOM 2682 C CA . VAL A 1 370 ? 4.032 17.796 -19.543 1.00 73.81 370 VAL A CA 1
ATOM 2683 C C . VAL A 1 370 ? 4.187 17.732 -21.070 1.00 73.81 370 VAL A C 1
ATOM 2685 O O . VAL A 1 370 ? 3.974 16.660 -21.641 1.00 73.81 370 VAL A O 1
ATOM 2688 N N . PRO A 1 371 ? 4.529 18.842 -21.752 1.00 79.38 371 PRO A N 1
ATOM 2689 C CA . PRO A 1 371 ? 4.784 18.824 -23.190 1.00 79.38 371 PRO A CA 1
ATOM 2690 C C . PRO A 1 371 ? 6.133 18.156 -23.509 1.00 79.38 371 PRO A C 1
ATOM 2692 O O . PRO A 1 371 ? 7.050 18.218 -22.682 1.00 79.38 371 PRO A O 1
ATOM 2695 N N . PRO A 1 372 ? 6.300 17.553 -24.702 1.00 81.50 372 PRO A N 1
ATOM 2696 C CA . PRO A 1 372 ? 7.606 17.065 -25.130 1.00 81.50 372 PRO A CA 1
ATOM 2697 C C . PRO A 1 372 ? 8.594 18.231 -25.255 1.00 81.50 372 PRO A C 1
ATOM 2699 O O . PRO A 1 372 ? 8.246 19.344 -25.655 1.00 81.50 372 PRO A O 1
ATOM 2702 N N . THR A 1 373 ? 9.853 17.978 -24.925 1.00 81.69 373 THR A N 1
ATOM 2703 C CA . THR A 1 373 ? 10.969 18.912 -25.100 1.00 81.69 373 THR A CA 1
ATOM 2704 C C . THR A 1 373 ? 12.131 18.193 -25.761 1.00 81.69 373 THR A C 1
ATOM 2706 O O . THR A 1 373 ? 12.323 16.996 -25.551 1.00 81.69 373 THR A O 1
ATOM 2709 N N . VAL A 1 374 ? 12.935 18.916 -26.532 1.00 81.38 374 VAL A N 1
ATOM 2710 C CA . VAL A 1 374 ? 14.120 18.343 -27.172 1.00 81.38 374 VAL A CA 1
ATOM 2711 C C . VAL A 1 374 ? 15.173 18.041 -26.104 1.00 81.38 374 VAL A C 1
ATOM 2713 O O . VAL A 1 374 ? 15.503 18.906 -25.296 1.00 81.38 374 VAL A O 1
ATOM 2716 N N . SER A 1 375 ? 15.678 16.812 -26.076 1.00 80.94 375 SER A N 1
ATOM 2717 C CA . SER A 1 375 ? 16.738 16.372 -25.165 1.00 80.94 375 SER A CA 1
ATOM 2718 C C . SER A 1 375 ? 18.116 16.396 -25.824 1.00 80.94 375 SER A C 1
ATOM 2720 O O . SER A 1 375 ? 19.111 16.623 -25.136 1.00 80.94 375 SER A O 1
ATOM 2722 N N . ASN A 1 376 ? 18.190 16.175 -27.140 1.00 79.94 376 ASN A N 1
ATOM 2723 C CA . ASN A 1 376 ? 19.446 16.134 -27.884 1.00 79.94 376 ASN A CA 1
ATOM 2724 C C . ASN A 1 376 ? 19.237 16.449 -29.375 1.00 79.94 376 ASN A C 1
ATOM 2726 O O . ASN A 1 376 ? 18.151 16.229 -29.912 1.00 79.94 376 ASN A O 1
ATOM 2730 N N . ALA A 1 377 ? 20.286 16.921 -30.050 1.00 80.50 377 ALA A N 1
ATOM 2731 C CA . ALA A 1 377 ? 20.307 17.060 -31.501 1.00 80.50 377 ALA A CA 1
ATOM 2732 C C . ALA A 1 377 ? 21.725 16.848 -32.064 1.00 80.50 377 ALA A C 1
ATOM 2734 O O . ALA A 1 377 ? 22.683 17.473 -31.605 1.00 80.50 377 ALA A O 1
ATOM 2735 N N . VAL A 1 378 ? 21.862 15.960 -33.054 1.00 79.94 378 VAL A N 1
ATOM 2736 C CA . VAL A 1 378 ? 23.154 15.506 -33.599 1.00 79.94 378 VAL A CA 1
ATOM 2737 C C . VAL A 1 378 ? 23.160 15.610 -35.119 1.00 79.94 378 VAL A C 1
ATOM 2739 O O . VAL A 1 378 ? 22.299 15.045 -35.788 1.00 79.94 378 VAL A O 1
ATOM 2742 N N . TYR A 1 379 ? 24.152 16.314 -35.667 1.00 77.56 379 TYR A N 1
ATOM 2743 C CA . TYR A 1 379 ? 24.380 16.392 -37.108 1.00 77.56 379 TYR A CA 1
ATOM 2744 C C . TYR A 1 379 ? 25.323 15.277 -37.577 1.00 77.56 379 TYR A C 1
ATOM 2746 O O . TYR A 1 379 ? 26.406 15.100 -37.017 1.00 77.56 379 TYR A O 1
ATOM 2754 N N . GLU A 1 380 ? 24.934 14.570 -38.632 1.00 77.50 380 GLU A N 1
ATOM 2755 C CA . GLU A 1 380 ? 25.703 13.512 -39.280 1.00 77.50 380 GLU A CA 1
ATOM 2756 C C . GLU A 1 380 ? 26.206 13.946 -40.664 1.00 77.50 380 GLU A C 1
ATOM 2758 O O . GLU A 1 380 ? 25.600 14.756 -41.376 1.00 77.50 380 GLU A O 1
ATOM 2763 N N . LEU A 1 381 ? 27.350 13.378 -41.059 1.00 67.19 381 LEU A N 1
ATOM 2764 C CA . LEU A 1 381 ? 27.963 13.637 -42.356 1.00 67.19 381 LEU A CA 1
ATOM 2765 C C . LEU A 1 381 ? 26.984 13.271 -43.483 1.00 67.19 381 LEU A C 1
ATOM 2767 O O . LEU A 1 381 ? 26.423 12.180 -43.490 1.00 67.19 381 LEU A O 1
ATOM 2771 N N . GLY A 1 382 ? 26.812 14.171 -44.450 1.00 70.88 382 GLY A N 1
ATOM 2772 C CA . GLY A 1 382 ? 25.861 13.983 -45.548 1.00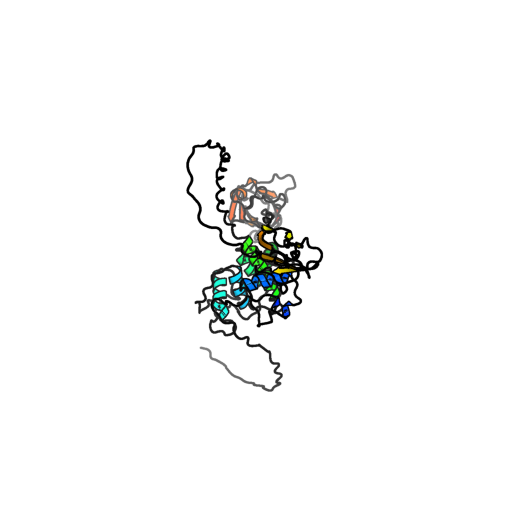 70.88 382 GLY A CA 1
ATOM 2773 C C . GLY A 1 382 ? 24.563 14.775 -45.410 1.00 70.88 382 GLY A C 1
ATOM 2774 O O . GLY A 1 382 ? 23.731 14.666 -46.302 1.00 70.88 382 GLY A O 1
ATOM 2775 N N . GLY A 1 383 ? 24.413 15.612 -44.376 1.00 77.94 383 GLY A N 1
ATOM 2776 C CA . GLY A 1 383 ? 23.295 16.554 -44.271 1.00 77.94 383 GLY A CA 1
ATOM 2777 C C . GLY A 1 383 ? 22.115 16.042 -43.459 1.00 77.94 383 GLY A C 1
ATOM 2778 O O . GLY A 1 383 ? 20.997 16.481 -43.680 1.00 77.94 383 GLY A O 1
ATOM 2779 N N . ILE A 1 384 ? 22.344 15.118 -42.530 1.00 85.25 384 ILE A N 1
ATOM 2780 C CA . ILE A 1 384 ? 21.282 14.542 -41.708 1.00 85.25 384 ILE A CA 1
ATOM 2781 C C . ILE A 1 384 ? 21.363 15.121 -40.299 1.00 85.25 384 ILE A C 1
ATOM 2783 O O . ILE A 1 384 ? 22.424 15.101 -39.682 1.00 85.25 384 ILE A O 1
ATOM 2787 N N . LEU A 1 385 ? 20.250 15.624 -39.774 1.00 85.44 385 LEU A N 1
ATOM 2788 C CA . LEU A 1 385 ? 20.141 16.111 -38.400 1.00 85.44 385 LEU A CA 1
ATOM 2789 C C . LEU A 1 385 ? 19.150 15.241 -37.624 1.00 85.44 385 LEU A C 1
ATOM 2791 O O . LEU A 1 385 ? 17.967 15.201 -37.949 1.00 85.44 385 LEU A O 1
ATOM 2795 N N . LYS A 1 386 ? 19.626 14.555 -36.586 1.00 86.88 386 LYS A N 1
ATOM 2796 C CA . LYS A 1 386 ? 18.799 13.734 -35.693 1.00 86.88 386 LYS A CA 1
ATOM 2797 C C . LYS A 1 386 ? 18.391 14.547 -34.478 1.00 86.88 386 LYS A C 1
ATOM 2799 O O . LYS A 1 386 ? 19.260 15.076 -33.790 1.00 86.88 386 LYS A O 1
ATOM 2804 N N . VAL A 1 387 ? 17.095 14.636 -34.208 1.00 87.25 387 VAL A N 1
ATOM 2805 C CA . VAL A 1 387 ? 16.506 15.371 -33.085 1.00 87.25 387 VAL A CA 1
ATOM 2806 C C . VAL A 1 387 ? 15.825 14.376 -32.153 1.00 87.25 387 VAL A C 1
ATOM 2808 O O . VAL A 1 387 ? 14.925 13.652 -32.574 1.00 87.25 387 VAL A O 1
ATOM 2811 N N . THR A 1 388 ? 16.231 14.357 -30.886 1.00 86.38 388 THR A N 1
ATOM 2812 C CA . THR A 1 388 ? 15.674 13.468 -29.860 1.00 86.38 388 THR A CA 1
ATOM 2813 C C . THR A 1 388 ? 14.822 14.265 -28.875 1.00 86.38 388 THR A C 1
ATOM 2815 O O . THR A 1 388 ? 15.260 15.294 -28.361 1.00 86.38 388 THR A O 1
ATOM 2818 N N . PHE A 1 389 ? 13.619 13.784 -28.577 1.00 85.81 389 PHE A N 1
ATOM 2819 C CA . PHE A 1 389 ? 12.705 14.330 -27.577 1.00 85.81 389 PHE A CA 1
ATOM 2820 C C . PHE A 1 389 ? 12.780 13.530 -26.269 1.00 85.81 389 PHE A C 1
ATOM 2822 O O . PHE A 1 389 ? 13.102 12.344 -26.259 1.00 85.81 389 PHE A O 1
ATOM 2829 N N . ASN A 1 390 ? 12.483 14.173 -25.140 1.00 80.94 390 ASN A N 1
ATOM 2830 C CA . ASN A 1 390 ? 12.413 13.516 -23.827 1.00 80.94 390 ASN A CA 1
ATOM 2831 C C . ASN A 1 390 ? 11.132 12.686 -23.619 1.00 80.94 390 ASN A C 1
ATOM 2833 O O . ASN A 1 390 ? 11.047 11.931 -22.654 1.00 80.94 390 ASN A O 1
ATOM 2837 N N . LEU A 1 391 ? 10.137 12.864 -24.488 1.00 83.44 391 LEU A N 1
ATOM 2838 C CA . LEU A 1 391 ? 8.841 12.199 -24.465 1.00 83.44 391 LEU A CA 1
ATOM 2839 C C . LEU A 1 391 ? 8.446 11.806 -25.893 1.00 83.44 391 LEU A C 1
ATOM 2841 O O . LEU A 1 391 ? 8.892 12.470 -26.835 1.00 83.44 391 LEU A O 1
ATOM 2845 N N . PRO A 1 392 ? 7.610 10.765 -26.064 1.00 84.56 392 PRO A N 1
ATOM 2846 C CA . PRO A 1 392 ? 7.097 10.395 -27.372 1.00 84.56 392 PRO A CA 1
ATOM 2847 C C . PRO A 1 392 ? 6.348 11.543 -28.051 1.00 84.56 392 PRO A C 1
ATOM 2849 O O . PRO A 1 392 ? 5.599 12.275 -27.393 1.00 84.56 392 PRO A O 1
ATOM 2852 N N . VAL A 1 393 ? 6.546 11.684 -29.358 1.00 89.81 393 VAL A N 1
ATOM 2853 C CA . VAL A 1 393 ? 5.903 12.705 -30.190 1.00 89.81 393 VAL A CA 1
ATOM 2854 C C . VAL A 1 393 ? 4.934 12.075 -31.183 1.00 89.81 393 VAL A C 1
ATOM 2856 O O . VAL A 1 393 ? 5.134 10.959 -31.656 1.00 89.81 393 VAL A O 1
ATOM 2859 N N . ASP A 1 394 ? 3.869 12.805 -31.486 1.00 92.31 394 ASP A N 1
ATOM 2860 C CA . ASP A 1 394 ? 2.890 12.441 -32.502 1.00 92.31 394 ASP A CA 1
ATOM 2861 C C . ASP A 1 394 ? 3.512 12.526 -33.902 1.00 92.31 394 ASP A C 1
ATOM 2863 O O . ASP A 1 394 ? 4.057 13.566 -34.281 1.00 92.31 394 ASP A O 1
ATOM 2867 N N . GLU A 1 395 ? 3.378 11.448 -34.673 1.00 90.81 395 GLU A N 1
ATOM 2868 C CA . GLU A 1 395 ? 3.952 11.275 -36.013 1.00 90.81 395 GLU A CA 1
ATOM 2869 C C . GLU A 1 395 ? 3.532 12.384 -36.982 1.00 90.81 395 GLU A C 1
ATOM 2871 O O . GLU A 1 395 ? 4.386 13.004 -37.610 1.00 90.81 395 GLU A O 1
ATOM 2876 N N . ALA A 1 396 ? 2.242 12.730 -37.041 1.00 91.25 396 ALA A N 1
ATOM 2877 C CA . ALA A 1 396 ? 1.754 13.748 -37.973 1.00 91.25 396 ALA A CA 1
ATOM 2878 C C . ALA A 1 396 ? 2.362 15.132 -37.693 1.00 91.25 396 ALA A C 1
ATOM 2880 O O . ALA A 1 396 ? 2.681 15.883 -38.617 1.00 91.25 396 ALA A O 1
ATOM 2881 N N . SER A 1 397 ? 2.533 15.475 -36.415 1.00 91.00 397 SER A N 1
ATOM 2882 C CA . SER A 1 397 ? 3.191 16.717 -36.010 1.00 91.00 397 SER A CA 1
ATOM 2883 C C . SER A 1 397 ? 4.718 16.670 -36.164 1.00 91.00 397 SER A C 1
ATOM 2885 O O . SER A 1 397 ? 5.329 17.685 -36.493 1.00 91.00 397 SER A O 1
ATOM 2887 N N . ALA A 1 398 ? 5.340 15.512 -35.947 1.00 90.44 398 ALA A N 1
ATOM 2888 C CA . ALA A 1 398 ? 6.786 15.321 -36.016 1.00 90.44 398 ALA A CA 1
ATOM 2889 C C . ALA A 1 398 ? 7.314 15.244 -37.459 1.00 90.44 398 ALA A C 1
ATOM 2891 O O . ALA A 1 398 ? 8.452 15.612 -37.729 1.00 90.44 398 ALA A O 1
ATOM 2892 N N . GLU A 1 399 ? 6.492 14.801 -38.407 1.00 94.62 399 GLU A N 1
ATOM 2893 C CA . GLU A 1 399 ? 6.871 14.712 -39.823 1.00 94.62 399 GLU A CA 1
ATOM 2894 C C . GLU A 1 399 ? 6.504 15.965 -40.630 1.00 94.62 399 GLU A C 1
ATOM 2896 O O . GLU A 1 399 ? 6.831 16.083 -41.814 1.00 94.62 399 GLU A O 1
ATOM 2901 N N . ASN A 1 400 ? 5.869 16.955 -39.997 1.00 93.31 400 ASN A N 1
ATOM 2902 C CA . ASN A 1 400 ? 5.610 18.235 -40.638 1.00 93.31 400 ASN A CA 1
ATOM 2903 C C . ASN A 1 400 ? 6.880 19.100 -40.657 1.00 93.31 400 ASN A C 1
ATOM 2905 O O . ASN A 1 400 ? 7.261 19.695 -39.651 1.00 93.31 400 ASN A O 1
ATOM 2909 N N . VAL A 1 401 ? 7.499 19.239 -41.829 1.00 91.06 401 VAL A N 1
ATOM 2910 C CA . VAL A 1 401 ? 8.703 20.064 -42.025 1.00 91.06 401 VAL A CA 1
ATOM 2911 C C . VAL A 1 401 ? 8.525 21.534 -41.624 1.00 91.06 401 VAL A C 1
ATOM 2913 O O . VAL A 1 401 ? 9.505 22.176 -41.260 1.00 91.06 401 VAL A O 1
ATOM 2916 N N . GLU A 1 402 ? 7.302 22.077 -41.649 1.00 90.12 402 GLU A N 1
ATOM 2917 C CA . GLU A 1 402 ? 7.026 23.464 -41.237 1.00 90.12 402 GLU A CA 1
ATOM 2918 C C . GLU A 1 402 ? 7.197 23.688 -39.732 1.00 90.12 402 GLU A C 1
ATOM 2920 O O . GLU A 1 402 ? 7.401 24.821 -39.292 1.00 90.12 402 GLU A O 1
ATOM 2925 N N . ASN A 1 403 ? 7.169 22.610 -38.949 1.00 88.62 403 ASN A N 1
ATOM 2926 C CA . ASN A 1 403 ? 7.384 22.658 -37.511 1.00 88.62 403 ASN A CA 1
ATOM 2927 C C . ASN A 1 403 ? 8.861 22.844 -37.135 1.00 88.62 403 ASN A C 1
ATOM 2929 O O . ASN A 1 403 ? 9.163 23.019 -35.955 1.00 88.62 403 ASN A O 1
ATOM 2933 N N . TYR A 1 404 ? 9.772 22.832 -38.115 1.00 87.62 404 TYR A N 1
ATOM 2934 C CA . TYR A 1 404 ? 11.213 22.953 -37.921 1.00 87.62 404 TYR A CA 1
ATOM 2935 C C . TYR A 1 404 ? 11.767 24.133 -38.721 1.00 87.62 404 TYR A C 1
ATOM 2937 O O . TYR A 1 404 ? 11.688 24.158 -39.946 1.00 87.62 404 TYR A O 1
ATOM 2945 N N . GLN A 1 405 ? 12.406 25.080 -38.036 1.00 85.00 405 GLN A N 1
ATOM 2946 C CA . GLN A 1 405 ? 13.173 26.151 -38.673 1.00 85.00 405 GLN A CA 1
ATOM 2947 C C . GLN A 1 405 ? 14.626 26.113 -38.220 1.00 85.00 405 GLN A C 1
ATOM 2949 O O . GLN A 1 405 ? 14.911 26.169 -37.025 1.00 85.00 405 GLN A O 1
ATOM 2954 N N . LEU A 1 406 ? 15.550 26.037 -39.173 1.00 81.38 406 LEU A N 1
ATOM 2955 C CA . LEU A 1 406 ? 16.985 25.995 -38.922 1.00 81.38 406 LEU A CA 1
ATOM 2956 C C . LEU A 1 406 ? 17.646 27.337 -39.250 1.00 81.38 406 LEU A C 1
ATOM 2958 O O . LEU A 1 406 ? 17.331 27.981 -40.256 1.00 81.38 406 LEU A O 1
ATOM 2962 N N . PHE A 1 407 ? 18.604 27.731 -38.413 1.00 75.94 407 PHE A N 1
ATOM 2963 C CA . PHE A 1 407 ? 19.345 28.985 -38.504 1.00 75.94 407 PHE A CA 1
ATOM 2964 C C . PHE A 1 407 ? 20.852 28.721 -38.423 1.00 75.94 407 PHE A C 1
ATOM 2966 O O . PHE A 1 407 ? 21.328 27.978 -37.560 1.00 75.94 407 PHE A O 1
ATOM 2973 N N . ASN A 1 408 ? 21.620 29.361 -39.309 1.00 70.38 408 ASN A N 1
ATOM 2974 C CA . ASN A 1 408 ? 23.081 29.380 -39.228 1.00 70.38 408 ASN A CA 1
ATOM 2975 C C . ASN A 1 408 ? 23.519 30.548 -38.339 1.00 70.38 408 ASN A C 1
ATOM 2977 O O . ASN A 1 408 ? 23.233 31.699 -38.657 1.00 70.38 408 ASN A O 1
ATOM 2981 N N . MET A 1 409 ? 24.245 30.264 -37.258 1.00 61.66 409 MET A N 1
ATOM 2982 C CA . MET A 1 409 ? 24.618 31.273 -36.262 1.00 61.66 409 MET A CA 1
ATOM 2983 C C . MET A 1 409 ? 25.768 32.210 -36.703 1.00 61.66 409 MET A C 1
ATOM 2985 O O . MET A 1 409 ? 26.016 33.217 -36.043 1.00 61.66 409 MET A O 1
ATOM 2989 N N . PHE A 1 410 ? 26.473 31.917 -37.807 1.00 57.59 410 PHE A N 1
ATOM 2990 C CA . PHE A 1 410 ? 27.618 32.718 -38.290 1.00 57.59 410 PHE A CA 1
ATOM 2991 C C . PHE A 1 410 ? 27.287 33.712 -39.410 1.00 57.59 410 PHE A C 1
ATOM 2993 O O . PHE A 1 410 ? 28.074 34.619 -39.688 1.00 57.59 410 PHE A O 1
ATOM 3000 N N . ILE A 1 411 ? 26.126 33.574 -40.048 1.00 53.84 411 ILE A N 1
ATOM 3001 C CA . ILE A 1 411 ? 25.590 34.583 -40.961 1.00 53.84 411 ILE A CA 1
ATOM 3002 C C . ILE A 1 411 ? 24.624 35.395 -40.098 1.00 53.84 411 ILE A C 1
ATOM 3004 O O . ILE A 1 411 ? 23.659 34.831 -39.605 1.00 53.84 411 ILE A O 1
ATOM 3008 N N . GLY A 1 412 ? 24.947 36.664 -39.814 1.00 45.97 412 GLY A N 1
ATOM 3009 C CA . GLY A 1 412 ? 24.250 37.512 -38.829 1.00 45.97 412 GLY A CA 1
ATOM 3010 C C . GLY A 1 412 ? 22.719 37.622 -39.005 1.00 45.97 412 GLY A C 1
ATOM 3011 O O . GLY A 1 412 ? 22.161 37.010 -39.907 1.00 45.97 412 GLY A O 1
ATOM 3012 N N . PRO A 1 413 ? 22.016 38.429 -38.184 1.00 46.94 413 PRO A N 1
ATOM 3013 C CA . PRO A 1 413 ? 20.573 38.311 -37.878 1.00 46.94 413 PRO A CA 1
ATOM 3014 C C . PRO A 1 413 ? 19.574 38.653 -39.016 1.00 46.94 413 PRO A C 1
ATOM 3016 O O . PRO A 1 413 ? 18.505 39.196 -38.769 1.00 46.94 413 PRO A O 1
ATOM 3019 N N . MET A 1 414 ? 19.895 38.348 -40.273 1.00 45.97 414 MET A N 1
ATOM 3020 C CA . MET A 1 414 ? 19.112 38.629 -41.483 1.00 45.97 414 MET A CA 1
ATOM 3021 C C . MET A 1 414 ? 18.959 37.387 -42.387 1.00 45.97 414 MET A C 1
ATOM 3023 O O . MET A 1 414 ? 18.713 37.522 -43.583 1.00 45.97 414 MET A O 1
ATOM 3027 N N . GLY A 1 415 ? 19.132 36.173 -41.856 1.00 55.03 415 GLY A N 1
ATOM 3028 C CA . GLY A 1 415 ? 18.800 34.940 -42.574 1.00 55.03 415 GLY A CA 1
ATOM 3029 C C . GLY A 1 415 ? 17.358 34.524 -42.293 1.00 55.03 415 GLY A C 1
ATOM 3030 O O . GLY A 1 415 ? 16.990 34.351 -41.134 1.00 55.03 415 GLY A O 1
ATOM 3031 N N . THR A 1 416 ? 16.534 34.351 -43.327 1.00 59.84 416 THR A N 1
ATOM 3032 C CA . THR A 1 416 ? 15.258 33.630 -43.205 1.00 59.84 416 THR A CA 1
ATOM 3033 C C . THR A 1 416 ? 15.551 32.213 -42.713 1.00 59.84 416 THR A C 1
ATOM 3035 O O . THR A 1 416 ? 16.419 31.557 -43.287 1.00 59.84 416 THR A O 1
ATOM 3038 N N . GLY A 1 417 ? 14.868 31.749 -41.662 1.00 65.31 417 GLY A N 1
ATOM 3039 C CA . GLY A 1 417 ? 14.958 30.350 -41.237 1.00 65.31 417 GLY A CA 1
ATOM 3040 C C . GLY A 1 417 ? 14.593 29.421 -42.395 1.00 65.31 417 GLY A C 1
ATOM 3041 O O . GLY A 1 417 ? 13.725 29.756 -43.205 1.00 65.31 417 GLY A O 1
ATOM 3042 N N . PHE A 1 418 ? 15.283 28.290 -42.501 1.00 79.69 418 PHE A N 1
ATOM 3043 C CA . PHE A 1 418 ? 15.022 27.300 -43.545 1.00 79.69 418 PHE A CA 1
ATOM 3044 C C . PHE A 1 418 ? 14.359 26.070 -42.948 1.00 79.69 418 PHE A C 1
ATOM 3046 O O . PHE A 1 418 ? 14.743 25.618 -41.869 1.00 79.69 418 PHE A O 1
ATOM 3053 N N . ASN A 1 419 ? 13.399 25.516 -43.679 1.00 87.69 419 ASN A N 1
ATOM 3054 C CA . ASN A 1 419 ? 12.808 24.232 -43.342 1.00 87.69 419 ASN A CA 1
ATOM 3055 C C . ASN A 1 419 ? 13.706 23.113 -43.896 1.00 87.69 419 ASN A C 1
ATOM 3057 O O . ASN A 1 419 ? 14.340 23.303 -44.943 1.00 87.69 419 ASN A O 1
ATOM 3061 N N . PRO A 1 420 ? 13.763 21.949 -43.233 1.00 88.75 420 PRO A N 1
ATOM 3062 C CA . PRO A 1 420 ? 14.422 20.779 -43.794 1.00 88.75 420 PRO A CA 1
ATOM 3063 C C . PRO A 1 420 ? 13.694 20.292 -45.058 1.00 88.75 420 PRO A C 1
ATOM 3065 O O . PRO A 1 420 ? 12.514 20.581 -45.270 1.00 88.75 420 PRO A O 1
ATOM 3068 N N . SER A 1 421 ? 14.397 19.532 -45.896 1.00 90.06 421 SER A N 1
ATOM 3069 C CA . SER A 1 421 ? 13.830 18.890 -47.091 1.00 90.06 421 SER A CA 1
ATOM 3070 C C . SER A 1 421 ? 12.805 17.823 -46.717 1.00 90.06 421 SER A C 1
ATOM 3072 O O . SER A 1 421 ? 11.777 17.692 -47.380 1.00 90.06 421 SER A O 1
ATOM 3074 N N . THR A 1 422 ? 13.083 17.073 -45.649 1.00 92.62 422 THR A N 1
ATOM 3075 C CA . THR A 1 422 ? 12.184 16.065 -45.082 1.00 92.62 422 THR A CA 1
ATOM 3076 C C . THR A 1 422 ? 12.296 16.047 -43.563 1.00 92.62 422 THR A C 1
ATOM 3078 O O . THR A 1 422 ? 13.338 16.392 -43.004 1.00 92.62 422 THR A O 1
ATOM 3081 N N . ALA A 1 423 ? 11.230 15.598 -42.907 1.00 94.12 423 ALA A N 1
ATOM 3082 C CA . ALA A 1 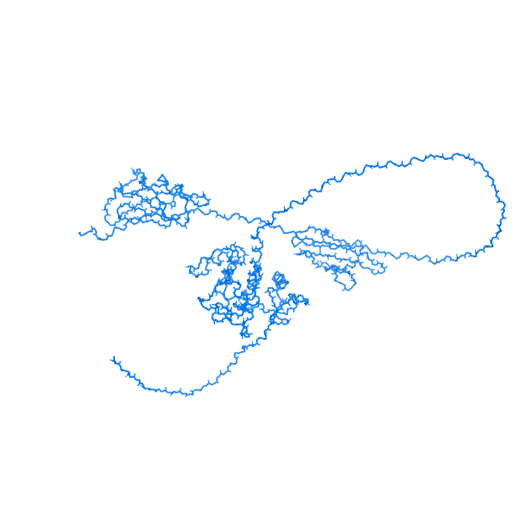423 ? 11.211 15.223 -41.502 1.00 94.12 423 ALA A CA 1
ATOM 3083 C C . ALA A 1 423 ? 10.592 13.825 -41.407 1.00 94.12 423 ALA A C 1
ATOM 3085 O O . ALA A 1 423 ? 9.543 13.581 -42.000 1.00 94.12 423 ALA A O 1
ATOM 3086 N N . THR A 1 424 ? 11.263 12.897 -40.733 1.00 94.25 424 THR A N 1
ATOM 3087 C CA . THR A 1 424 ? 10.810 11.503 -40.628 1.00 94.25 424 THR A CA 1
ATOM 3088 C C . THR A 1 424 ? 10.950 11.021 -39.199 1.00 94.25 424 THR A C 1
ATOM 3090 O O . THR A 1 424 ? 12.040 11.103 -38.624 1.00 94.25 424 THR A O 1
ATOM 3093 N N . LEU A 1 425 ? 9.867 10.501 -38.625 1.00 93.88 425 LEU A N 1
ATOM 3094 C CA . LEU A 1 425 ? 9.883 9.924 -37.290 1.00 93.88 425 LEU A CA 1
ATOM 3095 C C . LEU A 1 425 ? 10.442 8.497 -37.380 1.00 93.88 425 LEU A C 1
ATOM 3097 O O . LEU A 1 425 ? 9.807 7.591 -37.913 1.00 93.88 425 LEU A O 1
ATOM 3101 N N . VAL A 1 426 ? 11.656 8.280 -36.874 1.00 91.75 426 VAL A N 1
ATOM 3102 C CA . VAL A 1 426 ? 12.334 6.968 -36.960 1.00 91.75 426 VAL A CA 1
ATOM 3103 C C . VAL A 1 426 ? 12.185 6.140 -35.687 1.00 91.75 426 VAL A C 1
ATOM 3105 O O . VAL A 1 426 ? 12.404 4.928 -35.693 1.00 91.75 426 VAL A O 1
ATOM 3108 N N . SER A 1 427 ? 11.798 6.783 -34.587 1.00 89.56 427 SER A N 1
ATOM 3109 C CA . SER A 1 427 ? 11.366 6.138 -33.349 1.00 89.56 427 SER A CA 1
ATOM 3110 C C . SER A 1 427 ? 10.404 7.069 -32.606 1.00 89.56 427 SER A C 1
ATOM 3112 O O . SER A 1 427 ? 10.384 8.258 -32.919 1.00 89.56 427 SER A O 1
ATOM 3114 N N . PRO A 1 428 ? 9.660 6.597 -31.587 1.00 87.94 428 PRO A N 1
ATOM 3115 C CA . PRO A 1 428 ? 8.682 7.425 -30.875 1.00 87.94 428 PRO A CA 1
ATOM 3116 C C . PRO A 1 428 ? 9.231 8.757 -30.343 1.00 87.94 428 PRO A C 1
ATOM 3118 O O . PRO A 1 428 ? 8.468 9.690 -30.140 1.00 87.94 428 PRO A O 1
ATOM 3121 N N . THR A 1 429 ? 10.542 8.863 -30.122 1.00 89.31 429 THR A N 1
ATOM 3122 C CA . THR A 1 429 ? 11.206 10.059 -29.588 1.00 89.31 429 THR A CA 1
ATOM 3123 C C . THR A 1 429 ? 12.239 10.662 -30.536 1.00 89.31 429 THR A C 1
ATOM 3125 O O . THR A 1 429 ? 12.913 11.606 -30.141 1.00 89.31 429 THR A O 1
ATOM 3128 N N . GLU A 1 430 ? 12.445 10.125 -31.740 1.00 91.56 430 GLU A N 1
ATOM 3129 C CA . GLU A 1 430 ? 13.543 10.555 -32.616 1.00 91.56 430 GLU A CA 1
ATOM 3130 C C . GLU A 1 430 ? 13.051 10.899 -34.016 1.00 91.56 430 GLU A C 1
ATOM 3132 O O . GLU A 1 430 ? 12.469 10.061 -34.707 1.00 91.56 430 GLU A O 1
ATOM 3137 N N . VAL A 1 431 ? 13.347 12.128 -34.438 1.00 92.81 431 VAL A N 1
ATOM 3138 C CA . VAL A 1 431 ? 13.038 12.655 -35.766 1.00 92.81 431 VAL A CA 1
ATOM 3139 C C . VAL A 1 431 ? 14.331 12.896 -36.527 1.00 92.81 431 VAL A C 1
ATOM 3141 O O . VAL A 1 431 ? 15.267 13.514 -36.018 1.00 92.81 431 VAL A O 1
ATOM 3144 N N . VAL A 1 432 ? 14.371 12.431 -37.767 1.00 93.06 432 VAL A N 1
ATOM 3145 C CA . VAL A 1 432 ? 15.472 12.648 -38.701 1.00 93.06 432 VAL A CA 1
ATOM 3146 C C . VAL A 1 432 ? 15.073 13.734 -39.688 1.00 93.06 432 VAL A C 1
ATOM 3148 O O . VAL A 1 432 ? 14.065 13.608 -40.382 1.00 93.06 432 VAL A O 1
ATOM 3151 N N . LEU A 1 433 ? 15.872 14.794 -39.750 1.00 91.44 433 LEU A N 1
ATOM 3152 C CA . LEU A 1 433 ? 15.703 15.913 -40.667 1.00 91.44 433 LEU A CA 1
ATOM 3153 C C . LEU A 1 433 ? 16.764 15.845 -41.769 1.00 91.44 433 LEU A C 1
ATOM 3155 O O . LEU A 1 433 ? 17.960 15.788 -41.474 1.00 91.44 433 LEU A O 1
ATOM 3159 N N . ASP A 1 434 ? 16.335 15.885 -43.028 1.00 91.06 434 ASP A N 1
ATOM 3160 C CA . ASP A 1 434 ? 17.238 16.021 -44.177 1.00 91.06 434 ASP A CA 1
ATOM 3161 C C . ASP A 1 434 ? 17.486 17.507 -44.456 1.00 91.06 434 ASP A C 1
ATOM 3163 O O . ASP A 1 434 ? 16.583 18.257 -44.829 1.00 91.06 434 ASP A O 1
ATOM 3167 N N . ILE A 1 435 ? 18.731 17.928 -44.279 1.00 86.19 435 ILE A N 1
ATOM 3168 C CA . ILE A 1 435 ? 19.239 19.267 -44.575 1.00 86.19 435 ILE A CA 1
ATOM 3169 C C . ILE A 1 435 ? 20.410 19.212 -45.568 1.00 86.19 435 ILE A C 1
ATOM 3171 O O . ILE A 1 435 ? 21.232 20.126 -45.613 1.00 86.19 435 ILE A O 1
ATOM 3175 N N . SER A 1 436 ? 20.508 18.161 -46.386 1.00 82.38 436 SER A N 1
ATOM 3176 C CA . SER A 1 436 ? 21.594 17.959 -47.359 1.00 82.38 436 SER A CA 1
ATOM 3177 C C . SER A 1 436 ? 21.639 19.023 -48.455 1.00 82.38 436 SER A C 1
ATOM 3179 O O . SER A 1 436 ? 22.689 19.261 -49.052 1.00 82.38 436 SER A O 1
ATOM 3181 N N . ASN A 1 437 ? 20.516 19.691 -48.718 1.00 80.19 437 ASN A N 1
ATOM 3182 C CA . ASN A 1 437 ? 20.437 20.836 -49.624 1.00 80.19 437 ASN A CA 1
ATOM 3183 C C . ASN A 1 437 ? 20.991 22.136 -49.011 1.00 80.19 437 ASN A C 1
ATOM 3185 O O . ASN A 1 437 ? 21.071 23.154 -49.705 1.00 80.19 437 ASN A O 1
ATOM 3189 N N . TRP A 1 438 ? 21.373 22.119 -47.732 1.00 74.75 438 TRP A N 1
ATOM 3190 C CA . TRP A 1 438 ? 21.859 23.286 -47.021 1.00 74.75 438 TRP A CA 1
ATOM 3191 C C . TRP A 1 438 ? 23.386 23.342 -47.003 1.00 74.75 438 TRP A C 1
ATOM 3193 O O . TRP A 1 438 ? 24.076 22.427 -46.556 1.00 74.75 438 TRP A O 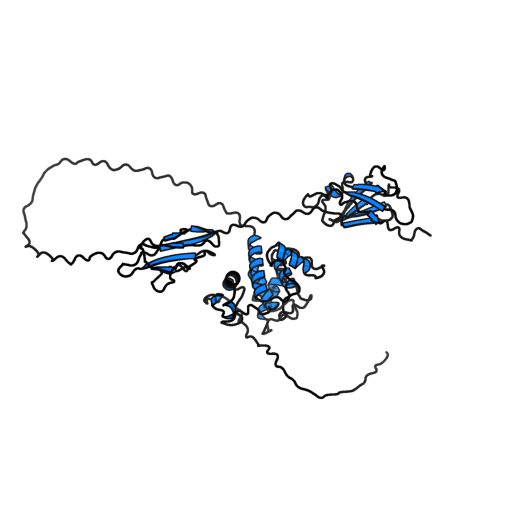1
ATOM 3203 N N . TYR A 1 439 ? 23.933 24.460 -47.480 1.00 68.31 439 TYR A N 1
ATOM 3204 C CA . TYR A 1 439 ? 25.369 24.699 -47.445 1.00 68.31 439 TYR A CA 1
ATOM 3205 C C . TYR A 1 439 ? 25.800 25.136 -46.042 1.00 68.31 439 TYR A C 1
ATOM 3207 O O . TYR A 1 439 ? 25.578 26.280 -45.638 1.00 68.31 439 TYR A O 1
ATOM 3215 N N . ILE A 1 440 ? 26.452 24.229 -45.316 1.00 64.81 440 ILE A N 1
ATOM 3216 C CA . ILE A 1 440 ? 27.089 24.521 -44.030 1.00 64.81 440 ILE A CA 1
ATOM 3217 C C . ILE A 1 440 ? 28.578 24.782 -44.296 1.00 64.81 440 ILE A C 1
ATOM 3219 O O . ILE A 1 440 ? 29.322 23.837 -44.569 1.00 64.81 440 ILE A O 1
ATOM 3223 N N . PRO A 1 441 ? 29.038 26.045 -44.272 1.00 58.75 441 PRO A N 1
ATOM 3224 C CA . PRO A 1 441 ? 30.434 26.348 -44.542 1.00 58.75 441 PRO A CA 1
ATOM 3225 C C . PRO A 1 441 ? 31.336 25.742 -43.452 1.00 58.75 441 PRO A C 1
ATOM 3227 O O . PRO A 1 441 ? 31.047 25.913 -42.267 1.00 58.75 441 PRO A O 1
ATOM 3230 N N . PRO A 1 442 ? 32.447 25.078 -43.817 1.00 56.38 442 PRO A N 1
ATOM 3231 C CA . PRO A 1 442 ? 33.373 24.489 -42.857 1.00 56.38 442 PRO A CA 1
ATOM 3232 C C . PRO A 1 442 ? 34.206 25.593 -42.188 1.00 56.38 442 PRO A C 1
ATOM 3234 O O . PRO A 1 442 ? 35.342 25.861 -42.573 1.00 56.38 442 PRO A O 1
ATOM 3237 N N . PHE A 1 443 ? 33.646 26.279 -41.194 1.00 54.03 443 PHE A N 1
ATOM 3238 C CA . PHE A 1 443 ? 34.402 27.236 -40.387 1.00 54.03 443 PHE A CA 1
ATOM 3239 C C . PHE A 1 443 ? 35.022 26.534 -39.174 1.00 54.03 443 PHE A C 1
ATOM 3241 O O . PHE A 1 443 ? 34.316 26.044 -38.297 1.00 54.03 443 PHE A O 1
ATOM 3248 N N . LEU A 1 444 ? 36.361 26.497 -39.148 1.00 46.25 444 LEU A N 1
ATOM 3249 C CA . LEU A 1 444 ? 37.223 26.296 -37.970 1.00 46.25 444 LEU A CA 1
ATOM 3250 C C . LEU A 1 444 ? 36.792 25.185 -36.984 1.00 46.25 444 LEU A C 1
ATOM 3252 O O . LEU A 1 444 ? 36.939 25.336 -35.775 1.00 46.25 444 LEU A O 1
ATOM 3256 N N . GLY A 1 445 ? 36.273 24.063 -37.494 1.00 51.56 445 GLY A N 1
ATOM 3257 C CA . GLY A 1 445 ? 35.996 22.856 -36.703 1.00 51.56 445 GLY A CA 1
ATOM 3258 C C . GLY A 1 445 ? 34.793 22.919 -35.753 1.00 51.56 445 GLY A C 1
ATOM 3259 O O . GLY A 1 445 ? 34.589 21.966 -35.008 1.00 51.56 445 GLY A O 1
ATOM 3260 N N . GLN A 1 446 ? 33.996 23.993 -35.763 1.00 52.56 446 GLN A N 1
ATOM 3261 C CA . GLN A 1 446 ? 32.785 24.139 -34.940 1.00 52.56 446 GLN A CA 1
ATOM 3262 C C . GLN A 1 446 ? 31.770 25.005 -35.701 1.00 52.56 446 GLN A C 1
ATOM 3264 O O . GLN A 1 446 ? 31.844 26.233 -35.688 1.00 52.56 446 GLN A O 1
ATOM 3269 N N . SER A 1 447 ? 30.824 24.379 -36.397 1.00 56.94 447 SER A N 1
ATOM 3270 C CA . SER A 1 447 ? 29.649 25.081 -36.927 1.00 56.94 447 SER A CA 1
ATOM 3271 C C . SER A 1 447 ? 28.473 24.845 -35.977 1.00 56.94 447 SER A C 1
ATOM 3273 O O . SER A 1 447 ? 28.286 23.727 -35.500 1.00 56.94 447 SER A O 1
ATOM 3275 N N . PHE A 1 448 ? 27.705 25.893 -35.674 1.00 61.22 448 PHE A N 1
ATOM 3276 C CA . PHE A 1 448 ? 26.535 25.814 -34.798 1.00 61.22 448 PHE A CA 1
ATOM 3277 C C . PHE A 1 448 ? 25.272 26.014 -35.632 1.00 61.22 448 PHE A C 1
ATOM 3279 O O . PHE A 1 448 ? 25.097 27.061 -36.263 1.00 61.22 448 PHE A O 1
ATOM 3286 N N . ILE A 1 449 ? 24.404 25.006 -35.623 1.00 70.12 449 ILE A N 1
ATOM 3287 C CA . ILE A 1 449 ? 23.041 25.112 -36.143 1.00 70.12 449 ILE A CA 1
ATOM 3288 C C . ILE A 1 449 ? 22.135 25.366 -34.947 1.00 70.12 449 ILE A C 1
ATOM 3290 O O . ILE A 1 449 ? 22.185 24.617 -33.969 1.00 70.12 449 ILE A O 1
ATOM 3294 N N . GLN A 1 450 ? 21.310 26.403 -35.031 1.00 73.62 450 GLN A N 1
ATOM 3295 C CA . GLN A 1 450 ? 20.202 26.587 -34.107 1.00 73.62 450 GLN A CA 1
ATOM 3296 C C . GLN A 1 450 ? 18.936 26.081 -34.786 1.00 73.62 450 GLN A C 1
ATOM 3298 O O . GLN A 1 450 ? 18.632 26.476 -35.910 1.00 73.62 450 GLN A O 1
ATOM 3303 N N . ILE A 1 451 ? 18.207 25.204 -34.108 1.00 77.44 451 ILE A N 1
ATOM 3304 C CA . ILE A 1 451 ? 16.891 24.747 -34.546 1.00 77.44 451 ILE A CA 1
ATOM 3305 C C . ILE A 1 451 ? 15.810 25.450 -33.721 1.00 77.44 451 ILE A C 1
ATOM 3307 O O . ILE A 1 451 ? 16.010 25.788 -32.559 1.00 77.44 451 ILE A O 1
ATOM 3311 N N . SER A 1 452 ? 14.672 25.740 -34.330 1.00 78.44 452 SER A N 1
ATOM 3312 C CA . SER A 1 452 ? 13.455 26.176 -33.661 1.00 78.44 452 SER A CA 1
ATOM 3313 C C . SER A 1 452 ? 12.377 25.170 -34.007 1.00 78.44 452 SER A C 1
ATOM 3315 O O . SER A 1 452 ? 12.157 24.889 -35.183 1.00 78.44 452 SER A O 1
ATOM 3317 N N . ILE A 1 453 ? 11.738 24.617 -32.979 1.00 82.56 453 ILE A N 1
ATOM 3318 C CA . ILE A 1 453 ? 10.702 23.600 -33.124 1.00 82.56 453 ILE A CA 1
ATOM 3319 C C . ILE A 1 453 ? 9.405 24.159 -32.560 1.00 82.56 453 ILE A C 1
ATOM 3321 O O . ILE A 1 453 ? 9.368 24.608 -31.411 1.00 82.56 453 ILE A O 1
ATOM 3325 N N . THR A 1 454 ? 8.360 24.159 -33.378 1.00 82.81 454 THR A N 1
ATOM 3326 C CA . THR A 1 454 ? 7.034 24.679 -33.030 1.00 82.81 454 THR A CA 1
ATOM 3327 C C . THR A 1 454 ? 5.967 23.744 -33.564 1.00 82.81 454 THR A C 1
ATOM 3329 O O . THR A 1 454 ? 6.084 23.304 -34.694 1.00 82.81 454 THR A O 1
ATOM 3332 N N . GLY A 1 455 ? 4.918 23.457 -32.793 1.00 81.44 455 GLY A N 1
ATOM 3333 C CA . GLY A 1 455 ? 3.785 22.660 -33.277 1.00 81.44 455 GLY A CA 1
ATOM 3334 C C . GLY A 1 455 ? 3.976 21.138 -33.250 1.00 81.44 455 GLY A C 1
ATOM 3335 O O . GLY A 1 455 ? 3.024 20.423 -33.563 1.00 81.44 455 GLY A O 1
ATOM 3336 N N . VAL A 1 456 ? 5.143 20.627 -32.832 1.00 85.44 456 VAL A N 1
ATOM 3337 C CA . VAL A 1 456 ? 5.328 19.196 -32.527 1.00 85.44 456 VAL A CA 1
ATOM 3338 C C . VAL A 1 456 ? 4.594 18.872 -31.229 1.00 85.44 456 VAL A C 1
ATOM 3340 O O . VAL A 1 456 ? 4.733 19.592 -30.239 1.00 85.44 456 VAL A O 1
ATOM 3343 N N . LYS A 1 457 ? 3.795 17.807 -31.224 1.00 87.00 457 LYS A N 1
ATOM 3344 C CA . LYS A 1 457 ? 2.911 17.427 -30.116 1.00 87.00 457 LYS A CA 1
ATOM 3345 C C . LYS A 1 457 ? 3.376 16.140 -29.468 1.00 87.00 457 LYS A C 1
ATOM 3347 O O . LYS A 1 457 ? 3.901 15.263 -30.140 1.00 87.00 457 LYS A O 1
ATOM 3352 N N . GLY A 1 458 ? 3.163 16.020 -28.162 1.00 83.00 458 GLY A N 1
ATOM 3353 C CA . GLY A 1 458 ? 3.273 14.733 -27.476 1.00 83.00 458 GLY A CA 1
ATOM 3354 C C . GLY A 1 458 ? 2.010 13.896 -27.674 1.00 83.00 458 GLY A C 1
ATOM 3355 O O . GLY A 1 458 ? 0.986 14.415 -28.118 1.00 83.00 458 GLY A O 1
ATOM 3356 N N . GLU A 1 459 ? 2.028 12.636 -27.241 1.00 72.19 459 GLU A N 1
ATOM 3357 C CA . GLU A 1 459 ? 0.830 11.767 -27.233 1.00 72.19 459 GLU A CA 1
ATOM 3358 C C . GLU A 1 459 ? -0.356 12.367 -26.449 1.00 72.19 459 GLU A C 1
ATOM 3360 O O . GLU A 1 459 ? -1.516 12.041 -26.687 1.00 72.19 459 GLU A O 1
ATOM 3365 N N . SER A 1 460 ? -0.077 13.284 -25.522 1.00 69.00 460 SER A N 1
ATOM 3366 C CA . SER A 1 460 ? -1.073 14.021 -24.741 1.00 69.00 460 SER A CA 1
ATOM 3367 C C . SER A 1 460 ? -1.675 15.237 -25.466 1.00 69.00 460 SER A C 1
ATOM 3369 O O . SER A 1 460 ? -2.506 15.948 -24.895 1.00 69.00 460 SER A O 1
ATOM 3371 N N . GLY A 1 461 ? -1.242 15.513 -26.699 1.00 74.56 461 GLY A N 1
ATOM 3372 C CA . GLY A 1 461 ? -1.697 16.630 -27.529 1.00 74.56 461 GLY A CA 1
ATOM 3373 C C . GLY A 1 461 ? -1.102 17.996 -27.170 1.00 74.56 461 GLY A C 1
ATOM 3374 O O . GLY A 1 461 ? -1.411 18.976 -27.847 1.00 74.56 461 GLY A O 1
ATOM 3375 N N . GLN A 1 462 ? -0.259 18.085 -26.134 1.00 77.88 462 GLN A N 1
ATOM 3376 C CA . GLN A 1 462 ? 0.447 19.322 -25.783 1.00 77.88 462 GLN A CA 1
ATOM 3377 C C . GLN A 1 462 ? 1.626 19.568 -26.725 1.00 77.88 462 GLN A C 1
ATOM 3379 O O . GLN A 1 462 ? 2.383 18.648 -27.036 1.00 77.88 462 GLN A O 1
ATOM 3384 N N . GLU A 1 463 ? 1.780 20.819 -27.153 1.00 82.81 463 GLU A N 1
ATOM 3385 C CA . GLU A 1 463 ? 2.830 21.247 -28.077 1.00 82.81 463 GLU A CA 1
ATOM 3386 C C . GLU A 1 463 ? 4.151 21.529 -27.356 1.00 82.81 463 GLU A C 1
ATOM 3388 O O . GLU A 1 463 ? 4.169 22.002 -26.215 1.00 82.81 463 GLU A O 1
ATOM 3393 N N . THR A 1 464 ? 5.267 21.284 -28.045 1.00 74.06 464 THR A N 1
ATOM 3394 C CA . THR A 1 464 ? 6.605 21.691 -27.603 1.00 74.06 464 THR A CA 1
ATOM 3395 C C . THR A 1 464 ? 6.616 23.191 -27.264 1.00 74.06 464 THR A C 1
ATOM 3397 O O . THR A 1 464 ? 6.231 23.995 -28.120 1.00 74.06 464 THR A O 1
ATOM 3400 N N . PRO A 1 465 ? 7.073 23.615 -26.069 1.00 66.50 465 PRO A N 1
ATOM 3401 C CA . PRO A 1 465 ? 7.047 25.022 -25.680 1.00 66.50 465 PRO A CA 1
ATOM 3402 C C . PRO A 1 465 ? 7.908 25.895 -26.600 1.00 66.50 465 PRO A C 1
ATOM 3404 O O . PRO A 1 465 ? 9.063 25.566 -26.889 1.00 66.50 465 PRO A O 1
ATOM 3407 N N . PHE A 1 466 ? 7.370 27.049 -27.003 1.00 56.25 466 PHE A N 1
ATOM 3408 C CA . PHE A 1 466 ? 8.082 28.039 -27.813 1.00 56.25 466 PHE A CA 1
ATOM 3409 C C . PHE A 1 466 ? 9.379 28.484 -27.111 1.00 56.25 466 PHE A C 1
ATOM 3411 O O . PHE A 1 466 ? 9.351 28.908 -25.957 1.00 56.25 466 PHE A O 1
ATOM 3418 N N . GLY A 1 467 ? 10.521 28.376 -27.797 1.00 53.56 467 GLY A N 1
ATOM 3419 C CA . GLY A 1 467 ? 11.839 28.761 -27.271 1.00 53.56 467 GLY A CA 1
ATOM 3420 C C . GLY A 1 467 ? 12.665 27.637 -26.625 1.00 53.56 467 GLY A C 1
ATOM 3421 O O . GLY A 1 467 ? 13.879 27.788 -26.530 1.00 53.56 467 GLY A O 1
ATOM 3422 N N . ASN A 1 468 ? 12.075 26.482 -26.283 1.00 48.06 468 ASN A N 1
ATOM 3423 C CA . ASN A 1 468 ? 12.827 25.311 -25.784 1.00 48.06 468 ASN A CA 1
ATOM 3424 C C . ASN A 1 468 ? 13.449 24.454 -26.903 1.00 48.06 468 ASN A C 1
ATOM 3426 O O . ASN A 1 468 ? 14.196 23.522 -26.625 1.00 48.06 468 ASN A O 1
ATOM 3430 N N . GLY A 1 469 ? 13.147 24.765 -28.167 1.00 43.97 469 GLY A N 1
ATOM 3431 C CA . GLY A 1 469 ? 13.768 24.132 -29.331 1.00 43.97 469 GLY A CA 1
ATOM 3432 C C . GLY A 1 469 ? 15.139 24.700 -29.701 1.00 43.97 469 GLY A C 1
ATOM 3433 O O . GLY A 1 469 ? 15.827 24.059 -30.482 1.00 43.97 469 GLY A O 1
ATOM 3434 N N . SER A 1 470 ? 15.559 25.851 -29.150 1.00 49.34 470 SER A N 1
ATOM 3435 C CA . SER A 1 470 ? 16.864 26.467 -29.448 1.00 49.34 470 SER A CA 1
ATOM 3436 C C . SER A 1 470 ? 18.010 25.722 -28.772 1.00 49.34 470 SER A C 1
ATOM 3438 O O . SER A 1 470 ? 18.618 26.196 -27.817 1.00 49.34 470 SER A O 1
ATOM 3440 N N . ILE A 1 471 ? 18.297 24.532 -29.285 1.00 52.84 471 ILE A N 1
ATOM 3441 C CA . ILE A 1 471 ? 19.483 23.765 -28.938 1.00 52.84 471 ILE A CA 1
ATOM 3442 C C . ILE A 1 471 ? 20.559 24.095 -29.965 1.00 52.84 471 ILE A C 1
ATOM 3444 O O . ILE A 1 471 ? 20.371 23.919 -31.170 1.00 52.84 471 ILE A O 1
ATOM 3448 N N . SER A 1 472 ? 21.696 24.580 -29.473 1.00 52.47 472 SER A N 1
ATOM 3449 C CA . SER A 1 472 ? 22.913 24.700 -30.269 1.00 52.47 472 SER A CA 1
ATOM 3450 C C . SER A 1 472 ? 23.417 23.295 -30.581 1.00 52.47 472 SER A C 1
ATOM 3452 O O . SER A 1 472 ? 23.944 22.612 -29.704 1.00 52.47 472 SER A O 1
ATOM 3454 N N . CYS A 1 473 ? 23.243 22.847 -31.821 1.00 50.69 473 CYS A N 1
ATOM 3455 C CA . CYS A 1 473 ? 23.772 21.561 -32.260 1.00 50.69 473 CYS A CA 1
ATOM 3456 C C . CYS A 1 473 ? 25.284 21.703 -32.461 1.00 50.69 473 CYS A C 1
ATOM 3458 O O . CYS A 1 473 ? 25.724 22.542 -33.253 1.00 50.69 473 CYS A O 1
ATOM 3460 N N . GLN A 1 474 ? 26.082 20.900 -31.756 1.00 50.34 474 GLN A N 1
ATOM 3461 C CA . GLN A 1 474 ? 27.525 20.852 -31.974 1.00 50.34 474 GLN A CA 1
ATOM 3462 C C . GLN A 1 474 ? 27.810 19.958 -33.187 1.00 50.34 474 GLN A C 1
ATOM 3464 O O . GLN A 1 474 ? 27.583 18.749 -33.145 1.00 50.34 474 GLN A O 1
ATOM 3469 N N . ILE A 1 475 ? 28.289 20.544 -34.285 1.00 51.75 475 ILE A N 1
ATOM 3470 C CA . ILE A 1 475 ? 28.698 19.781 -35.468 1.00 51.75 475 ILE A CA 1
ATOM 3471 C C . ILE A 1 475 ? 30.040 19.104 -35.163 1.00 51.75 475 ILE A C 1
ATOM 3473 O O . ILE A 1 475 ? 31.082 19.758 -35.148 1.00 51.75 475 ILE A O 1
ATOM 3477 N N . ILE A 1 476 ? 30.026 17.788 -34.941 1.00 45.31 476 ILE A N 1
ATOM 3478 C CA . ILE A 1 476 ? 31.247 16.980 -34.846 1.00 45.31 476 ILE A CA 1
ATOM 3479 C C . ILE A 1 476 ? 31.636 16.571 -36.270 1.00 45.31 476 ILE A C 1
ATOM 3481 O O . ILE A 1 476 ? 31.148 15.577 -36.805 1.00 45.31 476 ILE A O 1
ATOM 3485 N N . LEU A 1 477 ? 32.507 17.351 -36.911 1.00 42.56 477 LEU A N 1
ATOM 3486 C CA . LEU A 1 477 ? 33.170 16.902 -38.135 1.00 42.56 477 LEU A CA 1
ATOM 3487 C C . LEU A 1 477 ? 34.159 15.799 -37.735 1.00 42.56 477 LEU A C 1
ATOM 3489 O O . LEU A 1 477 ? 35.115 16.066 -37.011 1.00 42.56 477 LEU A O 1
ATOM 3493 N N . SER A 1 478 ? 33.927 14.554 -38.162 1.00 38.22 478 SER A N 1
ATOM 3494 C CA . SER A 1 478 ? 34.894 13.472 -37.949 1.00 38.22 478 SER A CA 1
ATOM 3495 C C . SER A 1 478 ? 36.247 13.860 -38.561 1.00 38.22 478 SER A C 1
ATOM 3497 O O . SER A 1 478 ? 36.291 14.287 -39.715 1.00 38.22 478 SER A O 1
ATOM 3499 N N . GLU A 1 479 ? 37.340 13.681 -37.811 1.00 38.62 479 GLU A N 1
ATOM 3500 C CA . GLU A 1 479 ? 38.719 14.104 -38.147 1.00 38.62 479 GLU A CA 1
ATOM 3501 C C . GLU A 1 479 ? 39.284 13.551 -39.475 1.00 38.62 479 GLU A C 1
ATOM 3503 O O . GLU A 1 479 ? 40.373 13.922 -39.902 1.00 38.62 479 GLU A O 1
ATOM 3508 N N . THR A 1 480 ? 38.553 12.689 -40.177 1.00 39.78 480 THR A N 1
ATOM 3509 C CA . THR A 1 480 ? 38.950 12.065 -41.444 1.00 39.78 480 THR A CA 1
ATOM 3510 C C . THR A 1 480 ? 38.948 12.986 -42.669 1.00 39.78 480 THR A C 1
ATOM 3512 O O . THR A 1 480 ? 39.345 12.529 -43.735 1.00 39.78 480 THR A O 1
ATOM 3515 N N . LEU A 1 481 ? 38.532 14.252 -42.559 1.00 39.09 481 LEU A N 1
ATOM 3516 C CA . LEU A 1 481 ? 38.412 15.170 -43.708 1.00 39.09 481 LEU A CA 1
ATOM 3517 C C . LEU A 1 481 ? 39.424 16.328 -43.737 1.00 39.09 481 LEU A C 1
ATOM 3519 O O . LEU A 1 481 ? 39.300 17.208 -44.586 1.00 39.09 481 LEU A O 1
ATOM 3523 N N . TYR A 1 482 ? 40.429 16.334 -42.853 1.00 34.56 482 TYR A N 1
ATOM 3524 C CA . TYR A 1 482 ? 41.493 17.354 -42.861 1.00 34.56 482 TYR A CA 1
ATOM 3525 C C . TYR A 1 482 ? 42.871 16.855 -43.333 1.00 34.56 482 TYR A C 1
ATOM 3527 O O . TYR A 1 482 ? 43.854 17.574 -43.159 1.00 34.56 482 TYR A O 1
ATOM 3535 N N . ASN A 1 483 ? 42.947 15.671 -43.956 1.00 30.70 483 ASN A N 1
ATOM 3536 C CA . ASN A 1 483 ? 44.158 15.170 -44.623 1.00 30.70 483 ASN A CA 1
ATOM 3537 C C . ASN A 1 483 ? 43.951 14.966 -46.121 1.00 30.70 483 ASN A C 1
ATOM 3539 O O . ASN A 1 483 ? 42.954 14.301 -46.484 1.00 30.70 483 ASN A O 1
#

Organism: NCBI:txid2918900

Secondary structure (DSSP, 8-state):
--------------------------PPP----S---SPPP-GGG-GGGTTS-HHHHHHHHHHHTTTS---SSSS---TTSB-BHHHHHHHHHHHTT----TT--B-SSTT-BTT-TTTGGGHHHHHHHHHTTS---SSSS---TTSBPBHHHHHHHHHHHTT-----SSSSTTHHHHHHHHHTTSS-TT--TTSBPBHHHHHHHHHHHHHHHHHHSPPPPPPPPPP---PPPPPPPPPPPP-PPPP---------PPPPPPPPPPPPP-PPPPPBPPPPEEESPSEEEETTEEEEEE-SSTTPEEEEESBSPPP-TTSEEE-TT--EEESS-EEEEEEEE-TTSBPPPPEEEEEEEE---PPPPPPP-PPP-EEEEEEETTTEEEEEESS-B-HHHHS-GGGEEEEETTS-S-PPPB--SEEEEEETTEEEEE-TTS-----TT--EEEEEE-S-BBTTSPBPPTTTT--EEE----GGG--

pLDDT: mean 73.88, std 21.4, range [26.88, 97.0]

InterPro domains:
  IPR001119 S-layer homology domain [PF00395] (46-89)
  IPR001119 S-layer homology domain [PF00395] (116-155)
  IPR001119 S-layer homology domain [PS51272] (43-105)
  IPR001119 S-layer homology domain [PS51272] (106-172)
  IPR051465 Cell Envelope Structural Component [PTHR43308] (1-102)
  IPR059177 GH29D-like, beta-sandwich domain [PF13290] (284-351)

Mean predicted aligned error: 21.37 Å

Radius of gyration: 40.16 Å; Cα contacts (8 Å, |Δi|>4): 789; chains: 1; bounding box: 147×70×96 Å